Protein AF-0000000069884138 (afdb_homodimer)

Radius of gyration: 27.45 Å; Cα contacts (8 Å, |Δi|>4): 1250; chains: 2; bounding box: 78×72×59 Å

Foldseek 3Di:
DLVLLPFQDVVLVVLLLVLQVVQPVQLSVQLVLQLVLQLVLCVVVVHDPVCSVSSVRRNLRSLLRNVLQVFFPVHGPPVVSSVLSNVLSSCLNVVLVVVCVVCVVVLDHPRNVSSVVSNQVVCLVQEQPRDRGHTHFFAADDDDDDDDPVPADVVLLLLLQLLLQQCLSPGQDSVSSVSSLVSCCVRPVQLSVQLSLLLNLQLVLCVVVVNPNVCSSSNVRRNLSSSQLQLQCQQFWAHDPVSNVVSSVLSSQLSVVLVVQQNVCSNSRGHPNNVSNSVSNRVSLSDDDPDPNTDTDRSVCGHHRVVSNVVVVVVVVVVVVVVVVVVVVVVVD/DLCLLPFQDVVLVVLLLVLQVVQPVQLSVQLVLQQVLQLVLCVVVVHDPVCSVSSVRRNLRSLLRNVLQVFFPVHGPPVVSSVLSNVLSSCLNVVLVVVCVVCVVVLDHPRNVSSVVSNQVVCLVQEQPRDRTHTHFFAADDDDDDDDPVPADVVLLLLLLLLLQQCLSDGQDSVSSVSSLVSCCVRPVQLSVQLSLLLNLQLVLCVVVVNPNVCSSSNVRRNLSSSQLQLQCQQFWAHDPVSNVVSSVLSSQLSVVLVVQQNVCSNSRDHPNNVSNVVSNRVSLSDDDPDPNTDGDRSVCGRHRVVSNVVVVVVVVVVVVVVVVVVVVVVVD

pLDDT: mean 95.27, std 5.44, range [57.62, 98.88]

Organism: Camelus bactrianus (NCBI:txid9837)

Secondary structure (DSSP, 8-state):
-GGGGT---HHHHHHHHHHHHHH-HHHHHHHHHHHHHHHHHHHHTT--HHHHHTTTTTHHHHHHHHHHHHTBTT-TT-GGGHHHHHHHHHTHHHHHHHHHHHHGGGT---TTHHHHHHHHHHHHHH-TT-SSS-B-------S-----GGG--HHHHHHHHHHHHHGGGT---HHHHHHHHHHHHHH-HHHHHHHHHHHHHHHHHHHHTT--HHHHHTTTTTHHHHHHHHIIIIISB---HHHHHHHHHHHHHHHHHHHHHHHHHHTTT---TTHHHHHHHHHHHT---S-TTS-BPPGGG---HHHHHHHHHHHHHHHHHHHHHHHHHHHH-/-GGGGT---HHHHHHHHHHHHHH-HHHHHHHHHHHHHHHHHHHHTT--HHHHHTTTTTHHHHHHHHHHHHTBTT-TT-GGGHHHHHHHHHTHHHHHHHHHHHHGGGT---TTHHHHHHHHHHHHHH-TT-SSS-B-------S-----GGG--HHHHHHHHHHHHHGGGT---HHHHHHHHHHHHHH-HHHHHHHHHHHHHHHHHHHHTT--HHHHHTTTTTHHHHHHHHIIIIISB---HHHHHHHHHHHHHHHHHHHHHHHHHHTTT---TTHHHHHHHHHHHT---S-TTS-BPPGGG---HHHHHHHHHHHHHHHHHHHHHHHHHHHH-

Nearest PDB structures (foldseek):
  8blo-assembly1_A  TM=1.000E+00  e=6.910E-37  Homo sapiens
  4ezd-assembly1_A  TM=9.991E-01  e=1.131E-35  Bos taurus
  8xdf-assembly1_C  TM=9.972E-01  e=2.405E-35  Homo sapiens
  8xdh-assembly1_A  TM=9.969E-01  e=1.299E-34  Danio rerio
  6qd5-assembly1_A  TM=9.960E-01  e=1.621E-34  Homo sapiens

Solvent-accessible surface area (backbone atoms only — not comparable to full-atom values): 32083 Å² total; per-residue (Å²): 102,29,45,70,75,68,39,88,43,72,69,27,23,52,38,39,52,51,24,35,42,70,66,35,52,58,34,30,50,34,12,52,48,4,20,52,34,3,38,49,37,27,58,77,67,64,52,63,61,68,46,53,72,65,35,70,38,20,24,36,4,25,50,31,10,20,49,55,48,69,40,31,62,76,53,77,80,50,66,75,55,53,56,58,30,42,55,48,9,34,46,27,38,57,42,44,51,55,46,40,64,60,32,49,80,74,59,46,85,63,76,56,49,32,25,45,52,44,46,50,50,51,49,66,71,42,29,52,82,28,89,85,60,20,27,53,85,43,71,54,86,86,61,59,74,90,76,58,77,87,69,66,52,65,69,46,55,59,46,10,26,34,4,0,51,19,31,65,72,73,30,64,43,47,66,32,7,46,39,42,44,49,21,35,37,75,71,32,57,58,51,26,50,26,30,50,50,8,5,44,37,3,45,52,49,35,55,77,60,64,50,60,62,66,52,45,46,47,4,74,36,5,21,33,1,12,54,17,8,25,43,39,38,7,41,45,21,36,62,38,74,64,20,42,52,48,7,52,51,36,3,40,49,8,23,48,39,35,43,13,41,34,46,53,32,12,74,73,40,37,81,46,79,55,50,29,17,49,55,37,42,52,40,62,69,38,45,67,59,74,41,79,66,62,40,69,56,58,63,92,69,53,66,42,35,72,58,34,38,52,50,51,54,52,52,52,52,49,55,51,49,51,52,49,50,51,50,53,52,57,70,70,104,102,30,45,70,77,67,38,87,42,72,67,29,23,51,39,41,54,50,25,35,42,70,67,37,52,58,34,34,50,34,11,50,47,4,20,52,33,4,38,49,39,28,58,77,50,33,45,64,63,70,47,54,72,66,34,71,37,20,25,36,4,24,51,32,10,19,49,57,47,70,39,33,61,76,52,80,80,50,67,74,54,53,56,59,30,41,56,48,10,35,45,27,38,47,42,43,33,19,45,39,57,62,31,50,79,73,60,46,84,62,78,56,48,34,25,44,52,42,46,51,38,52,48,41,42,39,29,54,47,24,85,88,60,22,28,52,83,43,70,52,87,83,70,83,78,89,78,58,76,86,69,65,51,66,71,46,55,61,46,11,26,34,5,0,49,19,32,65,72,72,31,64,44,46,66,32,8,46,39,41,44,48,22,34,36,76,71,33,58,59,50,26,50,26,28,49,51,9,5,42,37,3,44,52,48,36,56,77,67,65,51,60,61,68,52,46,47,48,4,72,38,4,20,33,1,12,52,17,8,24,44,38,38,7,42,45,20,36,62,38,75,65,19,42,52,49,6,52,52,37,3,39,50,7,22,56,43,35,53,52,41,33,55,57,33,11,74,68,40,35,80,46,80,53,48,28,16,51,56,36,42,51,54,60,68,66,61,83,73,94,49,80,64,62,38,70,54,59,63,93,69,54,66,42,38,72,59,35,38,50,52,52,53,52,52,52,51,51,52,52,48,51,51,50,52,52,50,53,52,56,71,70,103

Structure (mmCIF, N/CA/C/O backbone):
data_AF-0000000069884138-model_v1
#
loop_
_entity.id
_entity.type
_entity.pdbx_description
1 polymer 'Urea transporter'
#
loop_
_atom_site.group_PDB
_atom_site.id
_atom_site.type_symbol
_atom_site.label_atom_id
_atom_site.label_alt_id
_atom_site.label_comp_id
_atom_site.label_asym_id
_atom_site.label_entity_id
_atom_site.label_seq_id
_atom_site.pdbx_PDB_ins_code
_atom_site.Cartn_x
_atom_site.Cartn_y
_atom_site.Cartn_z
_atom_site.occupancy
_atom_site.B_iso_or_equiv
_atom_site.auth_seq_id
_atom_site.auth_comp_id
_atom_site.auth_asym_id
_atom_site.auth_atom_id
_atom_site.pdbx_PDB_model_num
ATOM 1 N N . MET A 1 1 ? -8.672 26.25 7.926 1 88.69 1 MET A N 1
ATOM 2 C CA . MET A 1 1 ? -7.262 26.172 8.281 1 88.69 1 MET A CA 1
ATOM 3 C C . MET A 1 1 ? -6.996 24.984 9.195 1 88.69 1 MET A C 1
ATOM 5 O O . MET A 1 1 ? -6.07 24.203 8.953 1 88.69 1 MET A O 1
ATOM 9 N N . SER A 1 2 ? -7.77 24.797 10.117 1 89.94 2 SER A N 1
ATOM 10 C CA . SER A 1 2 ? -7.508 23.766 11.117 1 89.94 2 SER A CA 1
ATOM 11 C C . SER A 1 2 ? -8.047 22.406 10.664 1 89.94 2 SER A C 1
ATOM 13 O O . SER A 1 2 ? -7.684 21.375 11.219 1 89.94 2 SER A O 1
ATOM 15 N N . GLN A 1 3 ? -8.836 22.359 9.57 1 93.06 3 GLN A N 1
ATOM 16 C CA . GLN A 1 3 ? -9.422 21.109 9.078 1 93.06 3 GLN A CA 1
ATOM 17 C C . GLN A 1 3 ? -8.344 20.172 8.547 1 93.06 3 GLN A C 1
ATOM 19 O O . GLN A 1 3 ? -8.578 18.969 8.406 1 93.06 3 GLN A O 1
ATOM 24 N N . VAL A 1 4 ? -7.227 20.703 8.25 1 96.12 4 VAL A N 1
ATOM 25 C CA . VAL A 1 4 ? -6.105 19.891 7.812 1 96.12 4 VAL A CA 1
ATOM 26 C C . VAL A 1 4 ? -5.797 18.828 8.867 1 96.12 4 VAL A C 1
ATOM 28 O O . VAL A 1 4 ? -5.418 17.703 8.539 1 96.12 4 VAL A O 1
ATOM 31 N N . MET A 1 5 ? -6.02 19.219 10.117 1 96.5 5 MET A N 1
ATOM 32 C CA . MET A 1 5 ? -5.715 18.344 11.242 1 96.5 5 MET A CA 1
ATOM 33 C C . MET A 1 5 ? -6.992 17.797 11.867 1 96.5 5 MET A C 1
ATOM 35 O O . MET A 1 5 ? -7.02 17.484 13.062 1 96.5 5 MET A O 1
ATOM 39 N N . PHE A 1 6 ? -8.109 17.844 11.227 1 96.5 6 PHE A N 1
ATOM 40 C CA . PHE A 1 6 ? -9.383 17.234 11.594 1 96.5 6 PHE A CA 1
ATOM 41 C C . PHE A 1 6 ? -10.078 18.062 12.672 1 96.5 6 PHE A C 1
ATOM 43 O O . PHE A 1 6 ? -10.867 17.516 13.453 1 96.5 6 PHE A O 1
ATOM 50 N N . VAL A 1 7 ? -9.742 19.312 12.766 1 94.75 7 VAL A N 1
ATOM 51 C CA . VAL A 1 7 ? -10.344 20.172 13.781 1 94.75 7 VAL A CA 1
ATOM 52 C C . VAL A 1 7 ? -11.234 21.219 13.109 1 94.75 7 VAL A C 1
ATOM 54 O O . VAL A 1 7 ? -10.82 21.875 12.148 1 94.75 7 VAL A O 1
ATOM 57 N N . ASN A 1 8 ? -12.438 21.266 13.641 1 91.81 8 ASN A N 1
ATOM 58 C CA . ASN A 1 8 ? -13.383 22.281 13.172 1 91.81 8 ASN A CA 1
ATOM 59 C C . ASN A 1 8 ? -13.758 23.25 14.289 1 91.81 8 ASN A C 1
ATOM 61 O O . ASN A 1 8 ? -14.883 23.219 14.797 1 91.81 8 ASN A O 1
ATOM 65 N N . ASN A 1 9 ? -12.859 24.125 14.648 1 94.06 9 ASN A N 1
ATOM 66 C CA . ASN A 1 9 ? -12.984 25.125 15.695 1 94.06 9 ASN A CA 1
ATOM 67 C C . ASN A 1 9 ? -12.336 26.453 15.289 1 94.06 9 ASN A C 1
ATOM 69 O O . ASN A 1 9 ? -11.148 26.469 14.938 1 94.06 9 ASN A O 1
ATOM 73 N N . PRO A 1 10 ? -13.125 27.547 15.344 1 93.5 10 PRO A N 1
ATOM 74 C CA . PRO A 1 10 ? -12.594 28.828 14.875 1 93.5 10 PRO A CA 1
ATOM 75 C C . PRO A 1 10 ? -11.367 29.281 15.672 1 93.5 10 PRO A C 1
ATOM 77 O O . PRO A 1 10 ? -10.43 29.859 15.102 1 93.5 10 PRO A O 1
ATOM 80 N N . LEU A 1 11 ? -11.422 29.094 16.938 1 96.75 11 LEU A N 1
ATOM 81 C CA . LEU A 1 11 ? -10.289 29.5 17.766 1 96.75 11 LEU A CA 1
ATOM 82 C C . LEU A 1 11 ? -9.039 28.719 17.375 1 96.75 11 LEU A C 1
ATOM 84 O O . LEU A 1 11 ? -7.941 29.281 17.297 1 96.75 11 LEU A O 1
ATOM 88 N N . SER A 1 12 ? -9.164 27.391 17.172 1 97.38 12 SER A N 1
ATOM 89 C CA . SER A 1 12 ? -8.055 26.578 16.703 1 97.38 12 SER A CA 1
ATOM 90 C C . SER A 1 12 ? -7.547 27.078 15.344 1 97.38 12 SER A C 1
ATOM 92 O O . SER A 1 12 ? -6.34 27.094 15.102 1 97.38 12 SER A O 1
ATOM 94 N N . GLY A 1 13 ? -8.461 27.438 14.484 1 96.56 13 GLY A N 1
ATOM 95 C CA . GLY A 1 13 ? -8.086 27.984 13.188 1 96.56 13 GLY A CA 1
ATOM 96 C C . GLY A 1 13 ? -7.227 29.234 13.289 1 96.56 13 GLY A C 1
ATOM 97 O O . GLY A 1 13 ? -6.23 29.359 12.578 1 96.56 13 GLY A O 1
ATOM 98 N N . VAL A 1 14 ? -7.609 30.094 14.172 1 97.56 14 VAL A N 1
ATOM 99 C CA . VAL A 1 14 ? -6.871 31.344 14.375 1 97.56 14 VAL A CA 1
ATOM 100 C C . VAL A 1 14 ? -5.473 31.031 14.898 1 97.56 14 VAL A C 1
ATOM 102 O O . VAL A 1 14 ? -4.488 31.625 14.453 1 97.56 14 VAL A O 1
ATOM 105 N N . LEU A 1 15 ? -5.391 30.141 15.812 1 98 15 LEU A N 1
ATOM 106 C CA . LEU A 1 15 ? -4.098 29.766 16.375 1 98 15 LEU A CA 1
ATOM 107 C C . LEU A 1 15 ? -3.199 29.156 15.289 1 98 15 LEU A C 1
ATOM 109 O O . LEU A 1 15 ? -1.998 29.438 15.258 1 98 15 LEU A O 1
ATOM 113 N N . ILE A 1 16 ? -3.777 28.328 14.438 1 97.94 16 ILE A N 1
ATOM 114 C CA . ILE A 1 16 ? -3.002 27.719 13.352 1 97.94 16 ILE A CA 1
ATOM 115 C C . ILE A 1 16 ? -2.477 28.812 12.422 1 97.94 16 ILE A C 1
ATOM 117 O O . ILE A 1 16 ? -1.304 28.797 12.047 1 97.94 16 ILE A O 1
ATOM 121 N N . VAL A 1 17 ? -3.332 29.781 12.094 1 97.94 17 VAL A N 1
ATOM 122 C CA . VAL A 1 17 ? -2.92 30.875 11.227 1 97.94 17 VAL A CA 1
ATOM 123 C C . VAL A 1 17 ? -1.791 31.656 11.891 1 97.94 17 VAL A C 1
ATOM 125 O O . VAL A 1 17 ? -0.812 32.031 11.242 1 97.94 17 VAL A O 1
ATOM 128 N N . LEU A 1 18 ? -1.938 31.922 13.148 1 98.12 18 LEU A N 1
ATOM 129 C CA . LEU A 1 18 ? -0.891 32.594 13.891 1 98.12 18 LEU A CA 1
ATOM 130 C C . LEU A 1 18 ? 0.42 31.828 13.836 1 98.12 18 LEU A C 1
ATOM 132 O O . LEU A 1 18 ? 1.485 32.406 13.625 1 98.12 18 LEU A O 1
ATOM 136 N N . GLY A 1 19 ? 0.34 30.531 14.078 1 98.38 19 GLY A N 1
ATOM 137 C CA . GLY A 1 19 ? 1.522 29.703 13.977 1 98.38 19 GLY A CA 1
ATOM 138 C C . GLY A 1 19 ? 2.182 29.766 12.609 1 98.38 19 GLY A C 1
ATOM 139 O O . GLY A 1 19 ? 3.408 29.797 12.508 1 98.38 19 GLY A O 1
ATOM 140 N N . LEU A 1 20 ? 1.388 29.781 11.555 1 98.44 20 LEU A N 1
ATOM 141 C CA . LEU A 1 20 ? 1.912 29.859 10.195 1 98.44 20 LEU A CA 1
ATOM 142 C C . LEU A 1 20 ? 2.652 31.172 9.969 1 98.44 20 LEU A C 1
ATOM 144 O O . LEU A 1 20 ? 3.715 31.203 9.344 1 98.44 20 LEU A O 1
ATOM 148 N N . PHE A 1 21 ? 2.113 32.25 10.516 1 98.25 21 PHE A N 1
ATOM 149 C CA . PHE A 1 21 ? 2.76 33.562 10.359 1 98.25 21 PHE A CA 1
ATOM 150 C C . PHE A 1 21 ? 4.055 33.625 11.164 1 98.25 21 PHE A C 1
ATOM 152 O O . PHE A 1 21 ? 5.008 34.281 10.758 1 98.25 21 PHE A O 1
ATOM 159 N N . ILE A 1 22 ? 4.051 32.938 12.281 1 98.06 22 ILE A N 1
ATOM 160 C CA . ILE A 1 22 ? 5.273 32.875 13.07 1 98.06 22 ILE A CA 1
ATOM 161 C C . ILE A 1 22 ? 6.336 32.094 12.305 1 98.06 22 ILE A C 1
ATOM 163 O O . ILE A 1 22 ? 7.512 32.438 12.312 1 98.06 22 ILE A O 1
ATOM 167 N N . GLN A 1 23 ? 5.953 31 11.602 1 97.94 23 GLN A N 1
ATOM 168 C CA . GLN A 1 23 ? 6.875 30.219 10.797 1 97.94 23 GLN A CA 1
ATOM 169 C C . GLN A 1 23 ? 7.441 31.031 9.641 1 97.94 23 GLN A C 1
ATOM 171 O O . GLN A 1 23 ? 8.664 31.125 9.484 1 97.94 23 GLN A O 1
ATOM 176 N N . ASN A 1 24 ? 6.629 31.594 8.82 1 98.44 24 ASN A N 1
ATOM 177 C CA . ASN A 1 24 ? 6.984 32.344 7.609 1 98.44 24 ASN A CA 1
ATOM 178 C C . ASN A 1 24 ? 5.781 33.062 7.031 1 98.44 24 ASN A C 1
ATOM 180 O O . ASN A 1 24 ? 4.898 32.469 6.43 1 98.44 24 ASN A O 1
ATOM 184 N N . PRO A 1 25 ? 5.766 34.406 7.195 1 98.38 25 PRO A N 1
ATOM 185 C CA . PRO A 1 25 ? 4.617 35.188 6.727 1 98.38 25 PRO A CA 1
ATOM 186 C C . PRO A 1 25 ? 4.309 34.938 5.25 1 98.38 25 PRO A C 1
ATOM 188 O O . PRO A 1 25 ? 3.141 34.969 4.852 1 98.38 25 PRO A O 1
ATOM 191 N N . TRP A 1 26 ? 5.348 34.719 4.426 1 98.56 26 TRP A N 1
ATOM 192 C CA . TRP A 1 26 ? 5.137 34.5 3.002 1 98.56 26 TRP A CA 1
ATOM 193 C C . TRP A 1 26 ? 4.383 33.188 2.781 1 98.56 26 TRP A C 1
ATOM 195 O O . TRP A 1 26 ? 3.438 33.125 1.989 1 98.56 26 TRP A O 1
ATOM 205 N N . TRP A 1 27 ? 4.758 32.094 3.469 1 98.19 27 TRP A N 1
ATOM 206 C CA . TRP A 1 27 ? 4.055 30.812 3.4 1 98.19 27 TRP A CA 1
ATOM 207 C C . TRP A 1 27 ? 2.605 30.969 3.846 1 98.19 27 TRP A C 1
ATOM 209 O O . TRP A 1 27 ? 1.697 30.406 3.227 1 98.19 27 TRP A O 1
ATOM 219 N N . ALA A 1 28 ? 2.471 31.75 4.922 1 98.44 28 ALA A N 1
ATOM 220 C CA . ALA A 1 28 ? 1.139 31.969 5.48 1 98.44 28 ALA A CA 1
ATOM 221 C C . ALA A 1 28 ? 0.238 32.688 4.484 1 98.44 28 ALA A C 1
ATOM 223 O O . ALA A 1 28 ? -0.935 32.344 4.332 1 98.44 28 ALA A O 1
ATOM 224 N N . ILE A 1 29 ? 0.771 33.688 3.828 1 98.44 29 ILE A N 1
ATOM 225 C CA . ILE A 1 29 ? 0.019 34.438 2.838 1 98.44 29 ILE A CA 1
ATOM 226 C C . ILE A 1 29 ? -0.394 33.531 1.687 1 98.44 29 ILE A C 1
ATOM 228 O O . ILE A 1 29 ? -1.551 33.531 1.262 1 98.44 29 ILE A O 1
ATOM 232 N N . ALA A 1 30 ? 0.517 32.719 1.199 1 98.69 30 ALA A N 1
ATOM 233 C CA . ALA A 1 30 ? 0.223 31.797 0.12 1 98.69 30 ALA A CA 1
ATOM 234 C C . ALA A 1 30 ? -0.837 30.781 0.545 1 98.69 30 ALA A C 1
ATOM 236 O O . ALA A 1 30 ? -1.736 30.453 -0.231 1 98.69 30 ALA A O 1
ATOM 237 N N . GLY A 1 31 ? -0.717 30.266 1.774 1 98.5 31 GLY A N 1
ATOM 238 C CA . GLY A 1 31 ? -1.709 29.344 2.299 1 98.5 31 GLY A CA 1
ATOM 239 C C . GLY A 1 31 ? -3.092 29.953 2.422 1 98.5 31 GLY A C 1
ATOM 240 O O . GLY A 1 31 ? -4.09 29.328 2.059 1 98.5 31 GLY A O 1
ATOM 241 N N . CYS A 1 32 ? -3.148 31.188 2.926 1 98.25 32 CYS A N 1
ATOM 242 C CA . CYS A 1 32 ? -4.422 31.891 3.037 1 98.25 32 CYS A CA 1
ATOM 243 C C . CYS A 1 32 ? -5.035 32.125 1.662 1 98.25 32 CYS A C 1
ATOM 245 O O . CYS A 1 32 ? -6.238 31.953 1.478 1 98.25 32 CYS A O 1
ATOM 247 N N . LEU A 1 33 ? -4.168 32.5 0.746 1 98.69 33 LEU A N 1
ATOM 248 C CA . LEU A 1 33 ? -4.656 32.688 -0.619 1 98.69 33 LEU A CA 1
ATOM 249 C C . LEU A 1 33 ? -5.223 31.375 -1.161 1 98.69 33 LEU A C 1
ATOM 251 O O . LEU A 1 33 ? -6.289 31.359 -1.779 1 98.69 33 LEU A O 1
ATOM 255 N N . GLY A 1 34 ? -4.504 30.266 -0.958 1 98.75 34 GLY A N 1
ATOM 256 C CA . GLY A 1 34 ? -5.004 28.969 -1.379 1 98.75 34 GLY A CA 1
ATOM 257 C C . GLY A 1 34 ? -6.359 28.625 -0.785 1 98.75 34 GLY A C 1
ATOM 258 O O . GLY A 1 34 ? -7.234 28.109 -1.479 1 98.75 34 GLY A O 1
ATOM 259 N N . THR A 1 35 ? -6.508 28.906 0.462 1 98.25 35 THR A N 1
ATOM 260 C CA . THR A 1 35 ? -7.773 28.672 1.146 1 98.25 35 THR A CA 1
ATOM 261 C C . THR A 1 35 ? -8.906 29.453 0.487 1 98.25 35 THR A C 1
ATOM 263 O O . THR A 1 35 ? -9.961 28.891 0.186 1 98.25 35 THR A O 1
ATOM 266 N N . VAL A 1 36 ? -8.664 30.734 0.246 1 98.25 36 VAL A N 1
ATOM 267 C CA . VAL A 1 36 ? -9.672 31.641 -0.309 1 98.25 36 VAL A CA 1
ATOM 268 C C . VAL A 1 36 ? -10.039 31.188 -1.722 1 98.25 36 VAL A C 1
ATOM 270 O O . VAL A 1 36 ? -11.219 31.094 -2.062 1 98.25 36 VAL A O 1
ATOM 273 N N . MET A 1 37 ? -9.086 30.859 -2.508 1 98.5 37 MET A N 1
ATOM 274 C CA . MET A 1 37 ? -9.32 30.547 -3.916 1 98.5 37 MET A CA 1
ATOM 275 C C . MET A 1 37 ? -9.969 29.188 -4.07 1 98.5 37 MET A C 1
ATOM 277 O O . MET A 1 37 ? -10.789 28.969 -4.969 1 98.5 37 MET A O 1
ATOM 281 N N . SER A 1 38 ? -9.547 28.25 -3.26 1 98.69 38 SER A N 1
ATOM 282 C CA . SER A 1 38 ? -10.219 26.953 -3.27 1 98.69 38 SER A CA 1
ATOM 283 C C . SER A 1 38 ? -11.68 27.078 -2.852 1 98.69 38 SER A C 1
ATOM 285 O O . SER A 1 38 ? -12.562 26.469 -3.463 1 98.69 38 SER A O 1
ATOM 287 N N . THR A 1 39 ? -11.953 27.859 -1.814 1 98 39 THR A N 1
ATOM 288 C CA . THR A 1 39 ? -13.312 28.094 -1.348 1 98 39 THR A CA 1
ATOM 289 C C . THR A 1 39 ? -14.133 28.812 -2.414 1 98 39 THR A C 1
ATOM 291 O O . THR A 1 39 ? -15.297 28.453 -2.648 1 98 39 THR A O 1
ATOM 294 N N . LEU A 1 40 ? -13.516 29.828 -3.025 1 98.06 40 LEU A N 1
ATOM 295 C CA . LEU A 1 40 ? -14.188 30.547 -4.09 1 98.06 40 LEU A CA 1
ATOM 296 C C . LEU A 1 40 ? -14.562 29.625 -5.238 1 98.06 40 LEU A C 1
ATOM 298 O O . LEU A 1 40 ? -15.664 29.719 -5.789 1 98.06 40 LEU A O 1
ATOM 302 N N . ALA A 1 41 ? -13.633 28.75 -5.59 1 98.06 41 ALA A N 1
ATOM 303 C CA . ALA A 1 41 ? -13.922 27.781 -6.648 1 98.06 41 ALA A CA 1
ATOM 304 C C . ALA A 1 41 ? -15.078 26.875 -6.262 1 98.06 41 ALA A C 1
ATOM 306 O O . ALA A 1 41 ? -15.922 26.547 -7.102 1 98.06 41 ALA A O 1
ATOM 307 N N . ALA A 1 42 ? -15.133 26.484 -5.051 1 98.06 42 ALA A N 1
ATOM 308 C CA . ALA A 1 42 ? -16.234 25.656 -4.574 1 98.06 42 ALA A CA 1
ATOM 309 C C . ALA A 1 42 ? -17.562 26.391 -4.688 1 98.06 42 ALA A C 1
ATOM 311 O O . ALA A 1 42 ? -18.578 25.797 -5.055 1 98.06 42 ALA A O 1
ATOM 312 N N . LEU A 1 43 ? -17.578 27.672 -4.398 1 97.44 43 LEU A N 1
ATOM 313 C CA . LEU A 1 43 ? -18.781 28.5 -4.516 1 97.44 43 LEU A CA 1
ATOM 314 C C . LEU A 1 43 ? -19.203 28.641 -5.973 1 97.44 43 LEU A C 1
ATOM 316 O O . LEU A 1 43 ? -20.391 28.5 -6.289 1 97.44 43 LEU A O 1
ATOM 320 N N . ILE A 1 44 ? -18.219 28.891 -6.816 1 97.5 44 ILE A N 1
ATOM 321 C CA . ILE A 1 44 ? -18.484 29.047 -8.242 1 97.5 44 ILE A CA 1
ATOM 322 C C . ILE A 1 44 ? -19.094 27.766 -8.805 1 97.5 44 ILE A C 1
ATOM 324 O O . ILE A 1 44 ? -20 27.828 -9.648 1 97.5 44 ILE A O 1
ATOM 328 N N . LEU A 1 45 ? -18.688 26.625 -8.25 1 97.19 45 LEU A N 1
ATOM 329 C CA . LEU A 1 45 ? -19.141 25.328 -8.727 1 97.19 45 LEU A CA 1
ATOM 330 C C . LEU A 1 45 ? -20.391 24.875 -7.984 1 97.19 45 LEU A C 1
ATOM 332 O O . LEU A 1 45 ? -20.875 23.766 -8.18 1 97.19 45 LEU A O 1
ATOM 336 N N . SER A 1 46 ? -20.906 25.609 -7.168 1 97.31 46 SER A N 1
ATOM 337 C CA . SER A 1 46 ? -22.125 25.359 -6.41 1 97.31 46 SER A CA 1
ATOM 338 C C . SER A 1 46 ? -22.031 24.062 -5.617 1 97.31 46 SER A C 1
ATOM 340 O O . SER A 1 46 ? -22.938 23.234 -5.652 1 97.31 46 SER A O 1
ATOM 342 N N . GLN A 1 47 ? -20.906 23.891 -4.957 1 95.94 47 GLN A N 1
ATOM 343 C CA . GLN A 1 47 ? -20.75 22.766 -4.051 1 95.94 47 GLN A CA 1
ATOM 344 C C . GLN A 1 47 ? -21.641 22.938 -2.814 1 95.94 47 GLN A C 1
ATOM 346 O O . GLN A 1 47 ? -22.188 24 -2.586 1 95.94 47 GLN A O 1
ATOM 351 N N . ASP A 1 48 ? -21.812 21.844 -2.062 1 93.75 48 ASP A N 1
ATOM 352 C CA . ASP A 1 48 ? -22.672 21.844 -0.884 1 93.75 48 ASP A CA 1
ATOM 353 C C . ASP A 1 48 ? -22.281 22.953 0.086 1 93.75 48 ASP A C 1
ATOM 355 O O . ASP A 1 48 ? -21.141 23.016 0.532 1 93.75 48 ASP A O 1
ATOM 359 N N . ARG A 1 49 ? -23.203 23.734 0.494 1 93.38 49 ARG A N 1
ATOM 360 C CA . ARG A 1 49 ? -22.953 24.906 1.329 1 93.38 49 ARG A CA 1
ATOM 361 C C . ARG A 1 49 ? -22.516 24.5 2.73 1 93.38 49 ARG A C 1
ATOM 363 O O . ARG A 1 49 ? -21.719 25.188 3.359 1 93.38 49 ARG A O 1
ATOM 370 N N . SER A 1 50 ? -23.094 23.453 3.244 1 90.38 50 SER A N 1
ATOM 371 C CA . SER A 1 50 ? -22.703 22.984 4.566 1 90.38 50 SER A CA 1
ATOM 372 C C . SER A 1 50 ? -21.234 22.547 4.586 1 90.38 50 SER A C 1
ATOM 374 O O . SER A 1 50 ? -20.516 22.781 5.562 1 90.38 50 SER A O 1
ATOM 376 N N . ALA A 1 51 ? -20.859 21.906 3.559 1 90.69 51 ALA A N 1
ATOM 377 C CA . ALA A 1 51 ? -19.469 21.5 3.436 1 90.69 51 ALA A CA 1
ATOM 378 C C . ALA A 1 51 ? -18.547 22.703 3.326 1 90.69 51 ALA A C 1
ATOM 380 O O . ALA A 1 51 ? -17.453 22.703 3.902 1 90.69 51 ALA A O 1
ATOM 381 N N . ILE A 1 52 ? -18.938 23.734 2.582 1 91.44 52 ILE A N 1
ATOM 382 C CA . ILE A 1 52 ? -18.156 24.969 2.438 1 91.44 52 ILE A CA 1
ATOM 383 C C . ILE A 1 52 ? -18.031 25.656 3.795 1 91.44 52 ILE A C 1
ATOM 385 O O . ILE A 1 52 ? -16.938 26.062 4.184 1 91.44 52 ILE A O 1
ATOM 389 N N . ALA A 1 53 ? -19.125 25.656 4.523 1 87.5 53 ALA A N 1
ATOM 390 C CA . ALA A 1 53 ? -19.141 26.312 5.824 1 87.5 53 ALA A CA 1
ATOM 391 C C . ALA A 1 53 ? -18.25 25.578 6.824 1 87.5 53 ALA A C 1
ATOM 393 O O . ALA A 1 53 ? -17.641 26.203 7.695 1 87.5 53 ALA A O 1
ATOM 394 N N . ALA A 1 54 ? -18.203 24.344 6.664 1 85.38 54 ALA A N 1
ATOM 395 C CA . ALA A 1 54 ? -17.406 23.531 7.582 1 85.38 54 ALA A CA 1
ATOM 396 C C . ALA A 1 54 ? -15.922 23.578 7.223 1 85.38 54 ALA A C 1
ATOM 398 O O . ALA A 1 54 ? -15.094 22.969 7.906 1 85.38 54 ALA A O 1
ATOM 399 N N . GLY A 1 55 ? -15.586 24.266 6.16 1 85.5 55 GLY A N 1
ATOM 400 C CA . GLY A 1 55 ? -14.195 24.422 5.773 1 85.5 55 GLY A CA 1
ATOM 401 C C . GLY A 1 55 ? -13.664 23.25 4.973 1 85.5 55 GLY A C 1
ATOM 402 O O . GLY A 1 55 ? -12.453 23.125 4.77 1 85.5 55 GLY A O 1
ATOM 403 N N . LEU A 1 56 ? -14.484 22.422 4.457 1 87.69 56 LEU A N 1
ATOM 404 C CA . LEU A 1 56 ? -14.078 21.188 3.807 1 87.69 56 LEU A CA 1
ATOM 405 C C . LEU A 1 56 ? -13.492 21.453 2.426 1 87.69 56 LEU A C 1
ATOM 407 O O . LEU A 1 56 ? -12.844 20.578 1.837 1 87.69 56 LEU A O 1
ATOM 411 N N . HIS A 1 57 ? -13.633 22.594 1.931 1 92.12 57 HIS A N 1
ATOM 412 C CA . HIS A 1 57 ? -13.039 22.938 0.641 1 92.12 57 HIS A CA 1
ATOM 413 C C . HIS A 1 57 ? -11.867 23.891 0.808 1 92.12 57 HIS A C 1
ATOM 415 O O . HIS A 1 57 ? -11.195 24.234 -0.168 1 92.12 57 HIS A O 1
ATOM 421 N N . GLY A 1 58 ? -11.609 24.266 1.992 1 94.75 58 GLY A N 1
ATOM 422 C CA . GLY A 1 58 ? -10.516 25.203 2.242 1 94.75 58 GLY A CA 1
ATOM 423 C C . GLY A 1 58 ? -9.227 24.516 2.637 1 94.75 58 GLY A C 1
ATOM 424 O O . GLY A 1 58 ? -8.141 25.031 2.369 1 94.75 58 GLY A O 1
ATOM 425 N N . TYR A 1 59 ? -9.32 23.406 3.299 1 95.94 59 TYR A N 1
ATOM 426 C CA . TYR A 1 59 ? -8.141 22.828 3.93 1 95.94 59 TYR A CA 1
ATOM 427 C C . TYR A 1 59 ? -7.152 22.328 2.885 1 95.94 59 TYR A C 1
ATOM 429 O O . TYR A 1 59 ? -5.938 22.406 3.076 1 95.94 59 TYR A O 1
ATOM 437 N N . ASN A 1 60 ? -7.629 21.781 1.738 1 98.38 60 ASN A N 1
ATOM 438 C CA . ASN A 1 60 ? -6.707 21.422 0.668 1 98.38 60 ASN A CA 1
ATOM 439 C C . ASN A 1 60 ? -6.031 22.641 0.064 1 98.38 60 ASN A C 1
ATOM 441 O O . ASN A 1 60 ? -4.84 22.609 -0.256 1 98.38 60 ASN A O 1
ATOM 445 N N . GLY A 1 61 ? -6.812 23.703 -0.042 1 98.56 61 GLY A N 1
ATOM 446 C CA . GLY A 1 61 ? -6.27 24.938 -0.602 1 98.56 61 GLY A CA 1
ATOM 447 C C . GLY A 1 61 ? -5.141 25.516 0.224 1 98.56 61 GLY A C 1
ATOM 448 O O . GLY A 1 61 ? -4.152 26.016 -0.325 1 98.56 61 GLY A O 1
ATOM 449 N N . VAL A 1 62 ? -5.293 25.5 1.483 1 98.44 62 VAL A N 1
ATOM 450 C CA . VAL A 1 62 ? -4.258 26.047 2.35 1 98.44 62 VAL A CA 1
ATOM 451 C C . VAL A 1 62 ? -2.951 25.281 2.145 1 98.44 62 VAL A C 1
ATOM 453 O O . VAL A 1 62 ? -1.88 25.891 2.053 1 98.44 62 VAL A O 1
ATOM 456 N N . LEU A 1 63 ? -3.014 23.969 2.055 1 98.75 63 LEU A N 1
ATOM 457 C CA . LEU A 1 63 ? -1.82 23.156 1.881 1 98.75 63 LEU A CA 1
ATOM 458 C C . LEU A 1 63 ? -1.197 23.375 0.509 1 98.75 63 LEU A C 1
ATOM 460 O O . LEU A 1 63 ? 0.029 23.406 0.376 1 98.75 63 LEU A O 1
ATOM 464 N N . VAL A 1 64 ? -2.055 23.531 -0.492 1 98.81 64 VAL A N 1
ATOM 465 C CA . VAL A 1 64 ? -1.538 23.812 -1.828 1 98.81 64 VAL A CA 1
ATOM 466 C C . VAL A 1 64 ? -0.712 25.094 -1.803 1 98.81 64 VAL A C 1
ATOM 468 O O . VAL A 1 64 ? 0.449 25.094 -2.219 1 98.81 64 VAL A O 1
ATOM 471 N N . GLY A 1 65 ? -1.319 26.156 -1.315 1 98.75 65 GLY A N 1
ATOM 472 C CA . GLY A 1 65 ? -0.612 27.422 -1.262 1 98.75 65 GLY A CA 1
ATOM 473 C C . GLY A 1 65 ? 0.661 27.359 -0.44 1 98.75 65 GLY A C 1
ATOM 474 O O . GLY A 1 65 ? 1.711 27.844 -0.876 1 98.75 65 GLY A O 1
ATOM 475 N N . LEU A 1 66 ? 0.575 26.766 0.71 1 98.44 66 LEU A N 1
ATOM 476 C CA . LEU A 1 66 ? 1.705 26.672 1.627 1 98.44 66 LEU A CA 1
ATOM 477 C C . LEU A 1 66 ? 2.855 25.906 0.994 1 98.44 66 LEU A C 1
ATOM 479 O O . LEU A 1 66 ? 3.99 26.375 0.959 1 98.44 66 LEU A O 1
ATOM 483 N N . LEU A 1 67 ? 2.57 24.719 0.471 1 98.38 67 LEU A N 1
ATOM 484 C CA . LEU A 1 67 ? 3.643 23.828 0.046 1 98.38 67 LEU A CA 1
ATOM 485 C C . LEU A 1 67 ? 4.223 24.281 -1.291 1 98.38 67 LEU A C 1
ATOM 487 O O . LEU A 1 67 ? 5.398 24.031 -1.577 1 98.38 67 LEU A O 1
ATOM 491 N N . MET A 1 68 ? 3.404 24.922 -2.127 1 98.31 68 MET A N 1
ATOM 492 C CA . MET A 1 68 ? 3.988 25.516 -3.332 1 98.31 68 MET A CA 1
ATOM 493 C C . MET A 1 68 ? 5.004 26.594 -2.979 1 98.31 68 MET A C 1
ATOM 495 O O . MET A 1 68 ? 6.027 26.734 -3.65 1 98.31 68 MET A O 1
ATOM 499 N N . ALA A 1 69 ? 4.719 27.328 -1.939 1 98.5 69 ALA A N 1
ATOM 500 C CA . ALA A 1 69 ? 5.676 28.328 -1.482 1 98.5 69 ALA A CA 1
ATOM 501 C C . ALA A 1 69 ? 6.898 27.672 -0.845 1 98.5 69 ALA A C 1
ATOM 503 O O . ALA A 1 69 ? 8.031 28.078 -1.101 1 98.5 69 ALA A O 1
ATOM 504 N N . VAL A 1 70 ? 6.676 26.688 -0.033 1 97.31 70 VAL A N 1
ATOM 505 C CA . VAL A 1 70 ? 7.742 25.984 0.675 1 97.31 70 VAL A CA 1
ATOM 506 C C . VAL A 1 70 ? 8.727 25.391 -0.331 1 97.31 70 VAL A C 1
ATOM 508 O O . VAL A 1 70 ? 9.938 25.453 -0.139 1 97.31 70 VAL A O 1
ATOM 511 N N . PHE A 1 71 ? 8.227 24.812 -1.44 1 97.44 71 PHE A N 1
ATOM 512 C CA . PHE A 1 71 ? 9.07 24.078 -2.379 1 97.44 71 PHE A CA 1
ATOM 513 C C . PHE A 1 71 ? 9.578 25 -3.482 1 97.44 71 PHE A C 1
ATOM 515 O O . PHE A 1 71 ? 10.281 24.547 -4.391 1 97.44 71 PHE A O 1
ATOM 522 N N . SER A 1 72 ? 9.242 26.297 -3.424 1 97.88 72 SER A N 1
ATOM 523 C CA . SER A 1 72 ? 9.727 27.234 -4.438 1 97.88 72 SER A CA 1
ATOM 524 C C . SER A 1 72 ? 11.195 27.578 -4.219 1 97.88 72 SER A C 1
ATOM 526 O O . SER A 1 72 ? 11.594 27.938 -3.113 1 97.88 72 SER A O 1
ATOM 528 N N . ASP A 1 73 ? 11.977 27.469 -5.227 1 97.19 73 ASP A N 1
ATOM 529 C CA . ASP A 1 73 ? 13.398 27.781 -5.141 1 97.19 73 ASP A CA 1
ATOM 530 C C . ASP A 1 73 ? 13.648 29.281 -5.355 1 97.19 73 ASP A C 1
ATOM 532 O O . ASP A 1 73 ? 14.789 29.75 -5.246 1 97.19 73 ASP A O 1
ATOM 536 N N . LYS A 1 74 ? 12.617 30.078 -5.648 1 95.88 74 LYS A N 1
ATOM 537 C CA . LYS A 1 74 ? 12.742 31.516 -5.82 1 95.88 74 LYS A CA 1
ATOM 538 C C . LYS A 1 74 ? 12.742 32.219 -4.469 1 95.88 74 LYS A C 1
ATOM 540 O O . LYS A 1 74 ? 13.109 33.406 -4.383 1 95.88 74 LYS A O 1
ATOM 545 N N . GLY A 1 75 ? 12.375 31.578 -3.473 1 91.56 75 GLY A N 1
ATOM 546 C CA . GLY A 1 75 ? 12.406 32.156 -2.137 1 91.56 75 GLY A CA 1
ATOM 547 C C . GLY A 1 75 ? 11.164 32.969 -1.812 1 91.56 75 GLY A C 1
ATOM 548 O O . GLY A 1 75 ? 10.141 32.844 -2.48 1 91.56 75 GLY A O 1
ATOM 549 N N . ASP A 1 76 ? 11.258 33.812 -0.794 1 96.5 76 ASP A N 1
ATOM 550 C CA . ASP A 1 76 ? 10.109 34.562 -0.258 1 96.5 76 ASP A CA 1
ATOM 551 C C . ASP A 1 76 ? 9.773 35.75 -1.125 1 96.5 76 ASP A C 1
ATOM 553 O O . ASP A 1 76 ? 10.672 36.375 -1.714 1 96.5 76 ASP A O 1
ATOM 557 N N . TYR A 1 77 ? 8.484 36 -1.188 1 97.5 77 TYR A N 1
ATOM 558 C CA . TYR A 1 77 ? 7.898 37.188 -1.78 1 97.5 77 TYR A CA 1
ATOM 559 C C . TYR A 1 77 ? 8.133 37.219 -3.285 1 97.5 77 TYR A C 1
ATOM 561 O O . TYR A 1 77 ? 8.266 38.312 -3.875 1 97.5 77 TYR A O 1
ATOM 569 N N . TYR A 1 78 ? 8.422 36.125 -3.863 1 97.81 78 TYR A N 1
ATOM 570 C CA . TYR A 1 78 ? 8.266 36 -5.309 1 97.81 78 TYR A CA 1
ATOM 571 C C . TYR A 1 78 ? 6.793 36.031 -5.703 1 97.81 78 TYR A C 1
ATOM 573 O O . TYR A 1 78 ? 6.172 35 -5.902 1 97.81 78 TYR A O 1
ATOM 581 N N . TRP A 1 79 ? 6.32 37.125 -6.02 1 97.62 79 TRP A N 1
ATOM 582 C CA . TRP A 1 79 ? 4.891 37.406 -6.121 1 97.62 79 TRP A CA 1
ATOM 583 C C . TRP A 1 79 ? 4.281 36.688 -7.316 1 97.62 79 TRP A C 1
ATOM 585 O O . TRP A 1 79 ? 3.09 36.375 -7.316 1 97.62 79 TRP A O 1
ATOM 595 N N . TRP A 1 80 ? 5.082 36.344 -8.336 1 97.62 80 TRP A N 1
ATOM 596 C CA . TRP A 1 80 ? 4.574 35.656 -9.516 1 97.62 80 TRP A CA 1
ATOM 597 C C . TRP A 1 80 ? 4.07 34.25 -9.148 1 97.62 80 TRP A C 1
ATOM 599 O O . TRP A 1 80 ? 3.268 33.656 -9.875 1 97.62 80 TRP A O 1
ATOM 609 N N . LEU A 1 81 ? 4.488 33.719 -7.98 1 98.38 81 LEU A N 1
ATOM 610 C CA . LEU A 1 81 ? 4.082 32.406 -7.52 1 98.38 81 LEU A CA 1
ATOM 611 C C . LEU A 1 81 ? 2.594 32.375 -7.184 1 98.38 81 LEU A C 1
ATOM 613 O O . LEU A 1 81 ? 1.961 31.312 -7.23 1 98.38 81 LEU A O 1
ATOM 617 N N . LEU A 1 82 ? 2.039 33.531 -6.883 1 98.5 82 LEU A N 1
ATOM 618 C CA . LEU A 1 82 ? 0.646 33.594 -6.457 1 98.5 82 LEU A CA 1
ATOM 619 C C . LEU A 1 82 ? -0.288 33.188 -7.59 1 98.5 82 LEU A C 1
ATOM 621 O O . LEU A 1 82 ? -1.375 32.656 -7.34 1 98.5 82 LEU A O 1
ATOM 625 N N . LEU A 1 83 ? 0.172 33.312 -8.836 1 98.12 83 LEU A N 1
ATOM 626 C CA . LEU A 1 83 ? -0.66 32.938 -9.977 1 98.12 83 LEU A CA 1
ATOM 627 C C . LEU A 1 83 ? -0.894 31.438 -10.016 1 98.12 83 LEU A C 1
ATOM 629 O O . LEU A 1 83 ? -2.041 30.984 -10.031 1 98.12 83 LEU A O 1
ATOM 633 N N . PRO A 1 84 ? 0.165 30.656 -10.047 1 98.44 84 PRO A N 1
ATOM 634 C CA . PRO A 1 84 ? -0.105 29.219 -10.023 1 98.44 84 PRO A CA 1
ATOM 635 C C . PRO A 1 84 ? -0.734 28.75 -8.711 1 98.44 84 PRO A C 1
ATOM 637 O O . PRO A 1 84 ? -1.485 27.781 -8.688 1 98.44 84 PRO A O 1
ATOM 640 N N . VAL A 1 85 ? -0.508 29.391 -7.598 1 98.75 85 VAL A N 1
ATOM 641 C CA . VAL A 1 85 ? -1.173 29.062 -6.34 1 98.75 85 VAL A CA 1
ATOM 642 C C . VAL A 1 85 ? -2.686 29.203 -6.504 1 98.75 85 VAL A C 1
ATOM 644 O O . VAL A 1 85 ? -3.443 28.328 -6.082 1 98.75 85 VAL A O 1
ATOM 647 N N . ILE A 1 86 ? -3.092 30.281 -7.133 1 98.75 86 ILE A N 1
ATOM 648 C CA . ILE A 1 86 ? -4.508 30.531 -7.387 1 98.75 86 ILE A CA 1
ATOM 649 C C . ILE A 1 86 ? -5.078 29.406 -8.242 1 98.75 86 ILE A C 1
ATOM 651 O O . ILE A 1 86 ? -6.066 28.766 -7.871 1 98.75 86 ILE A O 1
ATOM 655 N N . LEU A 1 87 ? -4.449 29.109 -9.305 1 98.25 87 LEU A N 1
ATOM 656 C CA . LEU A 1 87 ? -4.949 28.125 -10.266 1 98.25 87 LEU A CA 1
ATOM 657 C C . LEU A 1 87 ? -4.984 26.734 -9.664 1 98.25 87 LEU A C 1
ATOM 659 O O . LEU A 1 87 ? -5.992 26.031 -9.773 1 98.25 87 LEU A O 1
ATOM 663 N N . MET A 1 88 ? -3.93 26.328 -9.023 1 98.62 88 MET A N 1
ATOM 664 C CA . MET A 1 88 ? -3.85 24.984 -8.484 1 98.62 88 MET A CA 1
ATOM 665 C C . MET A 1 88 ? -4.82 24.797 -7.32 1 98.62 88 MET A C 1
ATOM 667 O O . MET A 1 88 ? -5.426 23.734 -7.168 1 98.62 88 MET A O 1
ATOM 671 N N . SER A 1 89 ? -4.984 25.812 -6.488 1 98.75 89 SER A N 1
ATOM 672 C CA . SER A 1 89 ? -5.93 25.734 -5.379 1 98.75 89 SER A CA 1
ATOM 673 C C . SER A 1 89 ? -7.363 25.578 -5.883 1 98.75 89 SER A C 1
ATOM 675 O O . SER A 1 89 ? -8.172 24.891 -5.262 1 98.75 89 SER A O 1
ATOM 677 N N . MET A 1 90 ? -7.613 26.156 -6.973 1 98.44 90 MET A N 1
ATOM 678 C CA . MET A 1 90 ? -8.969 26.141 -7.52 1 98.44 90 MET A CA 1
ATOM 679 C C . MET A 1 90 ? -9.297 24.781 -8.102 1 98.44 90 MET A C 1
ATOM 681 O O . MET A 1 90 ? -10.469 24.469 -8.359 1 98.44 90 MET A O 1
ATOM 685 N N . THR A 1 91 ? -8.359 23.938 -8.32 1 98.5 91 THR A N 1
ATOM 686 C CA . THR A 1 91 ? -8.625 22.578 -8.82 1 98.5 91 THR A CA 1
ATOM 687 C C . THR A 1 91 ? -9.094 21.672 -7.688 1 98.5 91 THR A C 1
ATOM 689 O O . THR A 1 91 ? -9.648 20.609 -7.938 1 98.5 91 THR A O 1
ATOM 692 N N . CYS A 1 92 ? -8.891 22.062 -6.41 1 98.31 92 CYS A N 1
ATOM 693 C CA . CYS A 1 92 ? -9.086 21.188 -5.262 1 98.31 92 CYS A CA 1
ATOM 694 C C . CYS A 1 92 ? -10.547 20.781 -5.133 1 98.31 92 CYS A C 1
ATOM 696 O O . CYS A 1 92 ? -10.852 19.609 -4.918 1 98.31 92 CYS A O 1
ATOM 698 N N . PRO A 1 93 ? -11.5 21.766 -5.336 1 97.69 93 PRO A N 1
ATOM 699 C CA . PRO A 1 93 ? -12.898 21.328 -5.223 1 97.69 93 PRO A CA 1
ATOM 700 C C . PRO A 1 93 ? -13.297 20.344 -6.32 1 97.69 93 PRO A C 1
ATOM 702 O O . PRO A 1 93 ? -14.133 19.469 -6.09 1 97.69 93 PRO A O 1
ATOM 705 N N . ILE A 1 94 ? -12.734 20.469 -7.523 1 97.44 94 ILE A N 1
ATOM 706 C CA . ILE A 1 94 ? -13 19.516 -8.609 1 97.44 94 ILE A CA 1
ATOM 707 C C . ILE A 1 94 ? -12.484 18.141 -8.227 1 97.44 94 ILE A C 1
ATOM 709 O O . ILE A 1 94 ? -13.211 17.141 -8.344 1 97.44 94 ILE A O 1
ATOM 713 N N . LEU A 1 95 ? -11.266 18.141 -7.754 1 98.12 95 LEU A N 1
ATOM 714 C CA . LEU A 1 95 ? -10.648 16.891 -7.348 1 98.12 95 LEU A CA 1
ATOM 715 C C . LEU A 1 95 ? -11.383 16.281 -6.16 1 98.12 95 LEU A C 1
ATOM 717 O O . LEU A 1 95 ? -11.609 15.062 -6.129 1 98.12 95 LEU A O 1
ATOM 721 N N . SER A 1 96 ? -11.719 17.109 -5.195 1 97.56 96 SER A N 1
ATOM 722 C CA . SER A 1 96 ? -12.445 16.641 -4.016 1 97.56 96 SER A CA 1
ATOM 723 C C . SER A 1 96 ? -13.789 16.016 -4.402 1 97.56 96 SER A C 1
ATOM 725 O O . SER A 1 96 ? -14.156 14.961 -3.891 1 97.56 96 SER A O 1
ATOM 727 N N . SER A 1 97 ? -14.508 16.719 -5.258 1 96.69 97 SER A N 1
ATOM 728 C CA . SER A 1 97 ? -15.812 16.234 -5.703 1 96.69 97 SER A CA 1
ATOM 729 C C . SER A 1 97 ? -15.68 14.906 -6.453 1 96.69 97 SER A C 1
ATOM 731 O O . SER A 1 97 ? -16.453 13.977 -6.219 1 96.69 97 SER A O 1
ATOM 733 N N . ALA A 1 98 ? -14.742 14.812 -7.367 1 97.38 98 ALA A N 1
ATOM 734 C CA . ALA A 1 98 ? -14.523 13.594 -8.141 1 97.38 98 ALA A CA 1
ATOM 735 C C . ALA A 1 98 ? -14.156 12.422 -7.234 1 97.38 98 ALA A C 1
ATOM 737 O O . ALA A 1 98 ? -14.719 11.328 -7.355 1 97.38 98 ALA A O 1
ATOM 738 N N . LEU A 1 99 ? -13.242 12.609 -6.332 1 97.75 99 LEU A N 1
ATOM 739 C CA . LEU A 1 99 ? -12.82 11.555 -5.41 1 97.75 99 LEU A CA 1
ATOM 740 C C . LEU A 1 99 ? -13.961 11.18 -4.465 1 97.75 99 LEU A C 1
ATOM 742 O O . LEU A 1 99 ? -14.117 10.008 -4.117 1 97.75 99 LEU A O 1
ATOM 746 N N . GLY A 1 100 ? -14.695 12.242 -4.059 1 96.31 100 GLY A N 1
ATOM 747 C CA . GLY A 1 100 ? -15.852 11.969 -3.227 1 96.31 100 GLY A CA 1
ATOM 748 C C . GLY A 1 100 ? -16.828 11.008 -3.871 1 96.31 100 GLY A C 1
ATOM 749 O O . GLY A 1 100 ? -17.375 10.125 -3.203 1 96.31 100 GLY A O 1
ATOM 750 N N . THR A 1 101 ? -17.062 11.164 -5.145 1 96.12 101 THR A N 1
ATOM 751 C CA . THR A 1 101 ? -17.953 10.281 -5.891 1 96.12 101 THR A CA 1
ATOM 752 C C . THR A 1 101 ? -17.438 8.844 -5.867 1 96.12 101 THR A C 1
ATOM 754 O O . THR A 1 101 ? -18.203 7.906 -5.648 1 96.12 101 THR A O 1
ATOM 757 N N . ILE A 1 102 ? -16.219 8.672 -6.008 1 95.75 102 ILE A N 1
ATOM 758 C CA . ILE A 1 102 ? -15.617 7.344 -6.043 1 95.75 102 ILE A CA 1
ATOM 759 C C . ILE A 1 102 ? -15.617 6.738 -4.641 1 95.75 102 ILE A C 1
ATOM 761 O O . ILE A 1 102 ? -16.047 5.598 -4.453 1 95.75 102 ILE A O 1
ATOM 765 N N . PHE A 1 103 ? -15.156 7.43 -3.672 1 97.38 103 PHE A N 1
ATOM 766 C CA . PHE A 1 103 ? -14.93 6.941 -2.316 1 97.38 103 PHE A CA 1
ATOM 767 C C . PHE A 1 103 ? -16.25 6.688 -1.607 1 97.38 103 PHE A C 1
ATOM 769 O O . PHE A 1 103 ? -16.312 5.934 -0.633 1 97.38 103 PHE A O 1
ATOM 776 N N . SER A 1 104 ? -17.281 7.324 -2.111 1 95.06 104 SER A N 1
ATOM 777 C CA . SER A 1 104 ? -18.594 7.148 -1.495 1 95.06 104 SER A CA 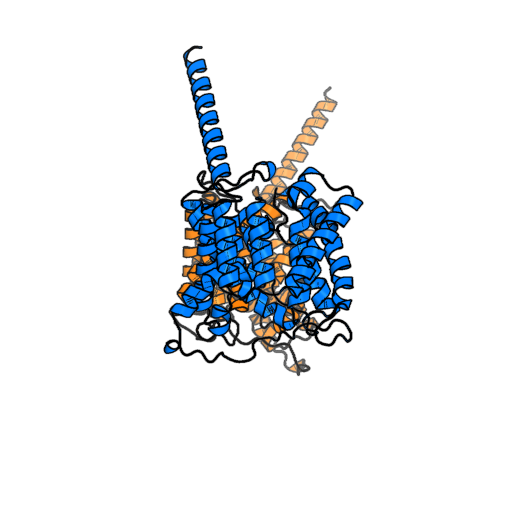1
ATOM 778 C C . SER A 1 104 ? -19.047 5.688 -1.552 1 95.06 104 SER A C 1
ATOM 780 O O . SER A 1 104 ? -19.828 5.242 -0.713 1 95.06 104 SER A O 1
ATOM 782 N N . LYS A 1 105 ? -18.531 4.945 -2.506 1 95.12 105 LYS A N 1
ATOM 783 C CA . LYS A 1 105 ? -18.859 3.529 -2.643 1 95.12 105 LYS A CA 1
ATOM 784 C C . LYS A 1 105 ? -18.469 2.75 -1.389 1 95.12 105 LYS A C 1
ATOM 786 O O . LYS A 1 105 ? -19.109 1.758 -1.045 1 95.12 105 LYS A O 1
ATOM 791 N N . TRP A 1 106 ? -17.469 3.193 -0.686 1 96.81 106 TRP A N 1
ATOM 792 C CA . TRP A 1 106 ? -17 2.512 0.517 1 96.81 106 TRP A CA 1
ATOM 793 C C . TRP A 1 106 ? -17.125 3.418 1.736 1 96.81 106 TRP A C 1
ATOM 795 O O . TRP A 1 106 ? -16.531 3.141 2.783 1 96.81 106 TRP A O 1
ATOM 805 N N . ASP A 1 107 ? -17.781 4.629 1.604 1 97.44 107 ASP A N 1
ATOM 806 C CA . ASP A 1 107 ? -18 5.586 2.689 1 97.44 107 ASP A CA 1
ATOM 807 C C . ASP A 1 107 ? -16.656 6.047 3.275 1 97.44 107 ASP A C 1
ATOM 809 O O . ASP A 1 107 ? -16.469 6.008 4.492 1 97.44 107 ASP A O 1
ATOM 813 N N . LEU A 1 108 ? -15.766 6.402 2.422 1 98.12 108 LEU A N 1
ATOM 814 C CA . LEU A 1 108 ? -14.43 6.836 2.811 1 98.12 108 LEU A CA 1
ATOM 815 C C . LEU A 1 108 ? -14.289 8.352 2.664 1 98.12 108 LEU A C 1
ATOM 817 O O . LEU A 1 108 ? -14.898 8.953 1.777 1 98.12 108 LEU A O 1
ATOM 821 N N . PRO A 1 109 ? -13.539 8.977 3.531 1 97.38 109 PRO A N 1
ATOM 822 C CA . PRO A 1 109 ? -13.211 10.391 3.354 1 97.38 109 PRO A CA 1
ATOM 823 C C . PRO A 1 109 ? -12.164 10.625 2.271 1 97.38 109 PRO A C 1
ATOM 825 O O . PRO A 1 109 ? -11.391 9.711 1.952 1 97.38 109 PRO A O 1
ATOM 828 N N . VAL A 1 110 ? -12.07 11.844 1.766 1 97.5 110 VAL A N 1
ATOM 829 C CA . VAL A 1 110 ? -11.172 12.164 0.66 1 97.5 110 VAL A CA 1
ATOM 830 C C . VAL A 1 110 ? -9.82 12.609 1.207 1 97.5 110 VAL A C 1
ATOM 832 O O . VAL A 1 110 ? -8.812 12.578 0.493 1 97.5 110 VAL A O 1
ATOM 835 N N . PHE A 1 111 ? -9.75 13.039 2.443 1 98.06 111 PHE A N 1
ATOM 836 C CA . PHE A 1 111 ? -8.547 13.523 3.109 1 98.06 111 PHE A CA 1
ATOM 837 C C . PHE A 1 111 ? -7.887 14.633 2.297 1 98.06 111 PHE A C 1
ATOM 839 O O . PHE A 1 111 ? -8.57 15.516 1.776 1 98.06 111 PHE A O 1
ATOM 846 N N . THR A 1 112 ? -6.578 14.625 2.268 1 98.62 112 THR A N 1
ATOM 847 C CA . THR A 1 112 ? -5.832 15.672 1.579 1 98.62 112 THR A CA 1
ATOM 848 C C . THR A 1 112 ? -5.41 15.211 0.187 1 98.62 112 THR A C 1
ATOM 850 O O . THR A 1 112 ? -4.453 15.734 -0.385 1 98.62 112 THR A O 1
ATOM 853 N N . LEU A 1 113 ? -6.09 14.281 -0.378 1 98.75 113 LEU A N 1
ATOM 854 C CA . LEU A 1 113 ? -5.719 13.75 -1.683 1 98.75 113 LEU A CA 1
ATOM 855 C C . LEU A 1 113 ? -5.793 14.828 -2.756 1 98.75 113 LEU A C 1
ATOM 857 O O . LEU A 1 113 ? -4.945 14.883 -3.648 1 98.75 113 LEU A O 1
ATOM 861 N N . PRO A 1 114 ? -6.832 15.711 -2.76 1 98.69 114 PRO A N 1
ATOM 862 C CA . PRO A 1 114 ? -6.852 16.781 -3.762 1 98.69 114 PRO A CA 1
ATOM 863 C C . PRO A 1 114 ? -5.594 17.641 -3.727 1 98.69 114 PRO A C 1
ATOM 865 O O . PRO A 1 114 ? -5.016 17.938 -4.777 1 98.69 114 PRO A O 1
ATOM 868 N N . PHE A 1 115 ? -5.188 17.969 -2.572 1 98.75 115 PHE A N 1
ATOM 869 C CA . PHE A 1 115 ? -3.941 18.703 -2.387 1 98.75 115 PHE A CA 1
ATOM 870 C C . PHE A 1 115 ? -2.764 17.922 -2.955 1 98.75 115 PHE A C 1
ATOM 872 O O . PHE A 1 115 ? -1.947 18.469 -3.697 1 98.75 115 PHE A O 1
ATOM 879 N N . ASN A 1 116 ? -2.615 16.656 -2.557 1 98.88 116 ASN A N 1
ATOM 880 C CA . ASN A 1 116 ? -1.516 15.82 -3.021 1 98.88 116 ASN A CA 1
ATOM 881 C C . ASN A 1 116 ? -1.454 15.773 -4.547 1 98.88 116 ASN A C 1
ATOM 883 O O . ASN A 1 116 ? -0.377 15.898 -5.133 1 98.88 116 ASN A O 1
ATOM 887 N N . ILE A 1 117 ? -2.6 15.586 -5.113 1 98.56 117 ILE A N 1
ATOM 888 C CA . ILE A 1 117 ? -2.66 15.5 -6.566 1 98.56 117 ILE A CA 1
ATOM 889 C C . ILE A 1 117 ? -2.248 16.844 -7.18 1 98.56 117 ILE A C 1
ATOM 891 O O . ILE A 1 117 ? -1.402 16.891 -8.078 1 98.56 117 ILE A O 1
ATOM 895 N N . ALA A 1 118 ? -2.768 17.922 -6.707 1 98.62 118 ALA A N 1
ATOM 896 C CA . ALA A 1 118 ? -2.512 19.25 -7.258 1 98.62 118 ALA A CA 1
ATOM 897 C C . ALA A 1 118 ? -1.036 19.625 -7.137 1 98.62 118 ALA A C 1
ATOM 899 O O . ALA A 1 118 ? -0.411 20.031 -8.117 1 98.62 118 ALA A O 1
ATOM 900 N N . VAL A 1 119 ? -0.467 19.453 -5.977 1 98.69 119 VAL A N 1
ATOM 901 C CA . VAL A 1 119 ? 0.902 19.891 -5.727 1 98.69 119 VAL A CA 1
ATOM 902 C C . VAL A 1 119 ? 1.879 18.969 -6.453 1 98.69 119 VAL A C 1
ATOM 904 O O . VAL A 1 119 ? 2.873 19.422 -7.02 1 98.69 119 VAL A O 1
ATOM 907 N N . THR A 1 120 ? 1.628 17.641 -6.426 1 98.31 120 THR A N 1
ATOM 908 C CA . THR A 1 120 ? 2.486 16.703 -7.152 1 98.31 120 THR A CA 1
ATOM 909 C C . THR A 1 120 ? 2.49 17.031 -8.648 1 98.31 120 THR A C 1
ATOM 911 O O . THR A 1 120 ? 3.543 17.016 -9.281 1 98.31 120 THR A O 1
ATOM 914 N N . LEU A 1 121 ? 1.329 17.328 -9.203 1 96.88 121 LEU A N 1
ATOM 915 C CA . LEU A 1 121 ? 1.228 17.688 -10.609 1 96.88 121 LEU A CA 1
ATOM 916 C C . LEU A 1 121 ? 2.012 18.953 -10.906 1 96.88 121 LEU A C 1
ATOM 918 O O . LEU A 1 121 ? 2.752 19.031 -11.891 1 96.88 121 LEU A O 1
ATOM 922 N N . TYR A 1 122 ? 1.859 19.953 -10.062 1 98.12 122 TYR A N 1
ATOM 923 C CA . TYR A 1 122 ? 2.557 21.219 -10.242 1 98.12 122 TYR A CA 1
ATOM 924 C C . TYR A 1 122 ? 4.066 21.031 -10.195 1 98.12 122 TYR A C 1
ATOM 926 O O . TYR A 1 122 ? 4.785 21.5 -11.07 1 98.12 122 TYR A O 1
ATOM 934 N N . LEU A 1 123 ? 4.547 20.344 -9.156 1 97.81 123 LEU A N 1
ATOM 935 C CA . LEU A 1 123 ? 5.98 20.141 -8.969 1 97.81 123 LEU A CA 1
ATOM 936 C C . LEU A 1 123 ? 6.559 19.297 -10.102 1 97.81 123 LEU A C 1
ATOM 938 O O . LEU A 1 123 ? 7.668 19.562 -10.57 1 97.81 123 LEU A O 1
ATOM 942 N N . ALA A 1 124 ? 5.828 18.281 -10.523 1 96.44 124 ALA A N 1
ATOM 943 C CA . ALA A 1 124 ? 6.289 17.438 -11.609 1 96.44 124 ALA A CA 1
ATOM 944 C C . ALA A 1 124 ? 6.324 18.203 -12.93 1 96.44 124 ALA A C 1
ATOM 946 O O . ALA A 1 124 ? 7.184 17.938 -13.781 1 96.44 124 ALA A O 1
ATOM 947 N N . ALA A 1 125 ? 5.391 19.125 -13.195 1 96.44 125 ALA A N 1
ATOM 948 C CA . ALA A 1 125 ? 5.305 19.891 -14.438 1 96.44 125 ALA A CA 1
ATOM 949 C C . ALA A 1 125 ? 6.426 20.922 -14.523 1 96.44 125 ALA A C 1
ATOM 951 O O . ALA A 1 125 ? 6.906 21.234 -15.617 1 96.44 125 ALA A O 1
ATOM 952 N N . THR A 1 126 ? 6.816 21.531 -13.422 1 96 126 THR A N 1
ATOM 953 C CA . THR A 1 126 ? 7.812 22.594 -13.453 1 96 126 THR A CA 1
ATOM 954 C C . THR A 1 126 ? 9.211 22.031 -13.211 1 96 126 THR A C 1
ATOM 956 O O . THR A 1 126 ? 10.047 22.031 -14.117 1 96 126 THR A O 1
ATOM 959 N N . GLY A 1 127 ? 9.398 21.344 -12.062 1 94.62 127 GLY A N 1
ATOM 960 C CA . GLY A 1 127 ? 10.695 20.766 -11.75 1 94.62 127 GLY A CA 1
ATOM 961 C C . GLY A 1 127 ? 11.727 21.797 -11.344 1 94.62 127 GLY A C 1
ATOM 962 O O . GLY A 1 127 ? 11.445 23 -11.336 1 94.62 127 GLY A O 1
ATOM 963 N N . HIS A 1 128 ? 12.906 21.359 -11.086 1 94.56 128 HIS A N 1
ATOM 964 C CA . HIS A 1 128 ? 13.961 22.203 -10.539 1 94.56 128 HIS A CA 1
ATOM 965 C C . HIS A 1 128 ? 14.523 23.141 -11.602 1 94.56 128 HIS A C 1
ATOM 967 O O . HIS A 1 128 ? 14.969 24.25 -11.289 1 94.56 128 HIS A O 1
ATOM 973 N N . TYR A 1 129 ? 14.438 22.75 -12.852 1 94.25 129 TYR A N 1
ATOM 974 C CA . TYR A 1 129 ? 15.133 23.484 -13.891 1 94.25 129 TYR A CA 1
ATOM 975 C C . TYR A 1 129 ? 14.172 24.406 -14.648 1 94.25 129 TYR A C 1
ATOM 977 O O . TYR A 1 129 ? 14.523 24.953 -15.688 1 94.25 129 TYR A O 1
ATOM 985 N N . ASN A 1 130 ? 13.016 24.547 -14.094 1 96 130 ASN A N 1
ATOM 986 C CA . ASN A 1 130 ? 12.07 25.484 -14.703 1 96 130 ASN A CA 1
ATOM 987 C C . ASN A 1 130 ? 12.547 26.922 -14.586 1 96 130 ASN A C 1
ATOM 989 O O . ASN A 1 130 ? 13.07 27.328 -13.547 1 96 130 ASN A O 1
ATOM 993 N N . LEU A 1 131 ? 12.297 27.703 -15.586 1 95.75 131 LEU A N 1
ATOM 994 C CA . LEU A 1 131 ? 12.82 29.062 -15.672 1 95.75 131 LEU A CA 1
ATOM 995 C C . LEU A 1 131 ? 12.062 30 -14.734 1 95.75 131 LEU A C 1
ATOM 997 O O . LEU A 1 131 ? 12.656 30.875 -14.117 1 95.75 131 LEU A O 1
ATOM 1001 N N . PHE A 1 132 ? 10.828 29.828 -14.586 1 95.94 132 PHE A N 1
ATOM 1002 C CA . PHE A 1 132 ? 9.992 30.812 -13.891 1 95.94 132 PHE A CA 1
ATOM 1003 C C . PHE A 1 132 ? 9.594 30.297 -12.516 1 95.94 132 PHE A C 1
ATOM 1005 O O . PHE A 1 132 ? 9.539 31.062 -11.555 1 95.94 132 PHE A O 1
ATOM 1012 N N . PHE A 1 133 ? 9.352 29.062 -12.391 1 97.25 133 PHE A N 1
ATOM 1013 C CA . PHE A 1 133 ? 8.875 28.484 -11.133 1 97.25 133 PHE A CA 1
ATOM 1014 C C . PHE A 1 133 ? 9.719 27.281 -10.742 1 97.25 133 PHE A C 1
ATOM 1016 O O . PHE A 1 133 ? 9.188 26.172 -10.562 1 97.25 133 PHE A O 1
ATOM 1023 N N . PRO A 1 134 ? 11.047 27.516 -10.609 1 96.94 134 PRO A N 1
ATOM 1024 C CA . PRO A 1 134 ? 11.883 26.391 -10.211 1 96.94 134 PRO A CA 1
ATOM 1025 C C . PRO A 1 134 ? 11.547 25.859 -8.812 1 96.94 134 PRO A C 1
ATOM 1027 O O . PRO A 1 134 ? 11.234 26.656 -7.914 1 96.94 134 PRO A O 1
ATOM 1030 N N . THR A 1 135 ? 11.57 24.578 -8.664 1 96.12 135 THR A N 1
ATOM 1031 C CA . THR A 1 135 ? 11.281 23.953 -7.379 1 96.12 135 THR A CA 1
ATOM 1032 C C . THR A 1 135 ? 12.555 23.438 -6.73 1 96.12 135 THR A C 1
ATOM 1034 O O . THR A 1 135 ? 13.602 23.344 -7.379 1 96.12 135 THR A O 1
ATOM 1037 N N . THR A 1 136 ? 12.508 23.141 -5.465 1 94.12 136 THR A N 1
ATOM 1038 C CA . THR A 1 136 ? 13.641 22.594 -4.73 1 94.12 136 THR A CA 1
ATOM 1039 C C . THR A 1 136 ? 14.102 21.281 -5.355 1 94.12 136 THR A C 1
ATOM 1041 O O . THR A 1 136 ? 13.281 20.438 -5.738 1 94.12 136 THR A O 1
ATOM 1044 N N . LEU A 1 137 ? 15.391 21.125 -5.418 1 90.56 137 LEU A N 1
ATOM 1045 C CA . LEU A 1 137 ? 15.977 19.922 -5.992 1 90.56 137 LEU A CA 1
ATOM 1046 C C . LEU A 1 137 ? 15.945 18.766 -4.992 1 90.56 137 LEU A C 1
ATOM 1048 O O . LEU A 1 137 ? 16.547 18.859 -3.92 1 90.56 137 LEU A O 1
ATOM 1052 N N . LEU A 1 138 ? 15.242 17.766 -5.184 1 91.81 138 LEU A N 1
ATOM 1053 C CA . LEU A 1 138 ? 15.211 16.531 -4.414 1 91.81 138 LEU A CA 1
ATOM 1054 C C . LEU A 1 138 ? 15.883 15.398 -5.18 1 91.81 138 LEU A C 1
ATOM 1056 O O . LEU A 1 138 ? 15.562 15.156 -6.348 1 91.81 138 LEU A O 1
ATOM 1060 N N . GLN A 1 139 ? 16.875 14.688 -4.559 1 91.75 139 GLN A N 1
ATOM 1061 C CA . GLN A 1 139 ? 17.641 13.617 -5.207 1 91.75 139 GLN A CA 1
ATOM 1062 C C . GLN A 1 139 ? 17.594 12.336 -4.379 1 91.75 139 GLN A C 1
ATOM 1064 O O . GLN A 1 139 ? 17.469 12.391 -3.154 1 91.75 139 GLN A O 1
ATOM 1069 N N . PRO A 1 140 ? 17.719 11.195 -5.047 1 89.69 140 PRO A N 1
ATOM 1070 C CA . PRO A 1 140 ? 17.75 9.9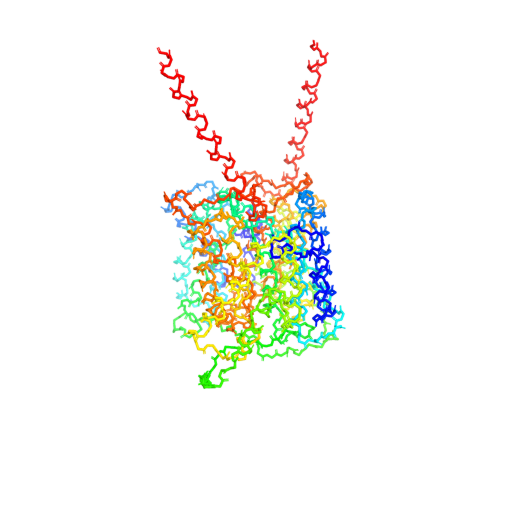22 -4.324 1 89.69 140 PRO 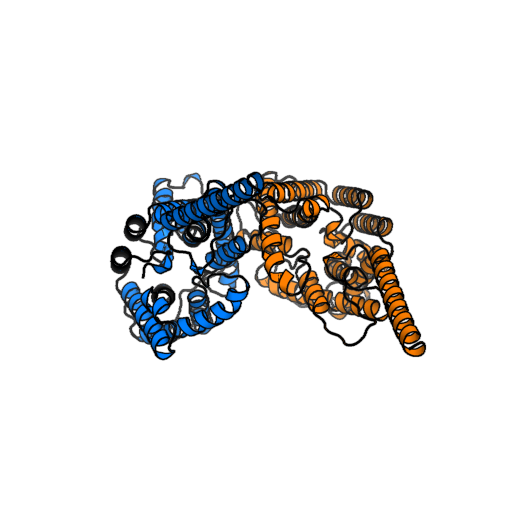A CA 1
ATOM 1071 C C . PRO A 1 140 ? 19.016 9.766 -3.477 1 89.69 140 PRO A C 1
ATOM 1073 O O . PRO A 1 140 ? 20.031 10.406 -3.756 1 89.69 140 PRO A O 1
ATOM 1076 N N . ILE A 1 141 ? 18.875 8.914 -2.461 1 86.25 141 ILE A N 1
ATOM 1077 C CA . ILE A 1 141 ? 20.031 8.547 -1.644 1 86.25 141 ILE A CA 1
ATOM 1078 C C . ILE A 1 141 ? 21.062 7.797 -2.494 1 86.25 141 ILE A C 1
ATOM 1080 O O . ILE A 1 141 ? 20.688 6.902 -3.262 1 86.25 141 ILE A O 1
ATOM 1084 N N . SER A 1 142 ? 22.328 8.133 -2.406 1 85.75 142 SER A N 1
ATOM 1085 C CA . SER A 1 142 ? 23.328 7.531 -3.289 1 85.75 142 SER A CA 1
ATOM 1086 C C . SER A 1 142 ? 24.453 6.898 -2.49 1 85.75 142 SER A C 1
ATOM 1088 O O . SER A 1 142 ? 25.391 6.348 -3.068 1 85.75 142 SER A O 1
ATOM 1090 N N . SER A 1 143 ? 24.422 7.023 -1.158 1 86.56 143 SER A N 1
ATOM 1091 C CA . SER A 1 143 ? 25.453 6.426 -0.312 1 86.56 143 SER A CA 1
ATOM 1092 C C . SER A 1 143 ? 24.906 6.105 1.076 1 86.56 143 SER A C 1
ATOM 1094 O O . SER A 1 143 ? 23.859 6.617 1.471 1 86.56 143 SER A O 1
ATOM 1096 N N . VAL A 1 144 ? 25.578 5.254 1.782 1 85.38 144 VAL A N 1
ATOM 1097 C CA . VAL A 1 144 ? 25.219 4.914 3.154 1 85.38 144 VAL A CA 1
ATOM 1098 C C . VAL A 1 144 ? 25.391 6.141 4.051 1 85.38 144 VAL A C 1
ATOM 1100 O O . VAL A 1 144 ? 26.438 6.777 4.051 1 85.38 144 VAL A O 1
ATOM 1103 N N . PRO A 1 145 ? 24.391 6.48 4.703 1 85.62 145 PRO A N 1
ATOM 1104 C CA . PRO A 1 145 ? 24.516 7.641 5.59 1 85.62 145 PRO A CA 1
ATOM 1105 C C . PRO A 1 145 ? 25.516 7.414 6.723 1 85.62 145 PRO A C 1
ATOM 1107 O O . PRO A 1 145 ? 25.625 6.301 7.242 1 85.62 145 PRO A O 1
ATOM 1110 N N . ASN A 1 146 ? 26.25 8.391 6.984 1 82.44 146 ASN A N 1
ATOM 1111 C CA . ASN A 1 146 ? 27.188 8.344 8.102 1 82.44 146 ASN A CA 1
ATOM 1112 C C . ASN A 1 146 ? 26.5 8.688 9.422 1 82.44 146 ASN A C 1
ATOM 1114 O O . ASN A 1 146 ? 26.344 9.867 9.75 1 82.44 146 ASN A O 1
ATOM 1118 N N . ILE A 1 147 ? 26.078 7.691 10.141 1 86.81 147 ILE A N 1
ATOM 1119 C CA . ILE A 1 147 ? 25.344 7.895 11.398 1 86.81 147 ILE A CA 1
ATOM 1120 C C . ILE A 1 147 ? 26.172 7.355 12.562 1 86.81 147 ILE A C 1
ATOM 1122 O O . ILE A 1 147 ? 26.672 6.227 12.508 1 86.81 147 ILE A O 1
ATOM 1126 N N . THR A 1 148 ? 26.438 8.203 13.508 1 87.38 148 THR A N 1
ATOM 1127 C CA . THR A 1 148 ? 27.062 7.812 14.773 1 87.38 148 THR A CA 1
ATOM 1128 C C . THR A 1 148 ? 26.047 7.895 15.914 1 87.38 148 THR A C 1
ATOM 1130 O O . THR A 1 148 ? 25.703 8.984 16.375 1 87.38 148 THR A O 1
ATOM 1133 N N . TRP A 1 149 ? 25.625 6.844 16.438 1 87.81 149 TRP A N 1
ATOM 1134 C CA . TRP A 1 149 ? 24.516 6.742 17.391 1 87.81 149 TRP A CA 1
ATOM 1135 C C . TRP A 1 149 ? 24.828 7.5 18.672 1 87.81 149 TRP A C 1
ATOM 1137 O O . TRP A 1 149 ? 23.922 8 19.344 1 87.81 149 TRP A O 1
ATOM 1147 N N . SER A 1 150 ? 26.094 7.523 18.938 1 89.19 150 SER A N 1
ATOM 1148 C CA . SER A 1 150 ? 26.469 8.25 20.141 1 89.19 150 SER A CA 1
ATOM 1149 C C . SER A 1 150 ? 26.219 9.75 19.984 1 89.19 150 SER A C 1
ATOM 1151 O O . SER A 1 150 ? 26.188 10.484 20.969 1 89.19 150 SER A O 1
ATOM 1153 N N . GLU A 1 151 ? 25.969 10.133 18.766 1 90.06 151 GLU A N 1
ATOM 1154 C CA . GLU A 1 151 ? 25.766 11.555 18.5 1 90.06 151 GLU A CA 1
ATOM 1155 C C . GLU A 1 151 ? 24.297 11.938 18.594 1 90.06 151 GLU A C 1
ATOM 1157 O O . GLU A 1 151 ? 23.953 13.117 18.469 1 90.06 151 GLU A O 1
ATOM 1162 N N . VAL A 1 152 ? 23.484 11 18.859 1 91.5 152 VAL A N 1
ATOM 1163 C CA . VAL A 1 152 ? 22.062 11.297 18.984 1 91.5 152 VAL A CA 1
ATOM 1164 C C . VAL A 1 152 ? 21.828 12.258 20.156 1 91.5 152 VAL A C 1
ATOM 1166 O O . VAL A 1 152 ? 22.406 12.086 21.234 1 91.5 152 VAL A O 1
ATOM 1169 N N . GLN A 1 153 ? 21.109 13.328 19.969 1 94.44 153 GLN A N 1
ATOM 1170 C CA . GLN A 1 153 ? 20.75 14.289 21.016 1 94.44 153 GLN A CA 1
ATOM 1171 C C . GLN A 1 153 ? 19.297 14.109 21.438 1 94.44 153 GLN A C 1
ATOM 1173 O O . GLN A 1 153 ? 18.375 14.555 20.75 1 94.44 153 GLN A O 1
ATOM 1178 N N . VAL A 1 154 ? 19.094 13.602 22.594 1 94.31 154 VAL A N 1
ATOM 1179 C CA . VAL A 1 154 ? 17.781 13.242 23.109 1 94.31 154 VAL A CA 1
ATOM 1180 C C . VAL A 1 154 ? 16.891 14.477 23.156 1 94.31 154 VAL A C 1
ATOM 1182 O O . VAL A 1 154 ? 15.719 14.422 22.781 1 94.31 154 VAL A O 1
ATOM 1185 N N . PRO A 1 155 ? 17.406 15.641 23.594 1 95.69 155 PRO A N 1
ATOM 1186 C CA . PRO A 1 155 ? 16.547 16.828 23.594 1 95.69 155 PRO A CA 1
ATOM 1187 C C . PRO A 1 155 ? 16.031 17.188 22.203 1 95.69 155 PRO A C 1
ATOM 1189 O O . PRO A 1 155 ? 14.891 17.641 22.078 1 95.69 155 PRO A O 1
ATOM 1192 N N . LEU A 1 156 ? 16.875 16.953 21.219 1 96.12 156 LEU A N 1
ATOM 1193 C CA . LEU A 1 156 ? 16.453 17.25 19.859 1 96.12 156 LEU A CA 1
ATOM 1194 C C . LEU A 1 156 ? 15.422 16.234 19.375 1 96.12 156 LEU A C 1
ATOM 1196 O O . LEU A 1 156 ? 14.539 16.562 18.578 1 96.12 156 LEU A O 1
ATOM 1200 N N . LEU A 1 157 ? 15.562 15.023 19.812 1 96 157 LEU A N 1
ATOM 1201 C CA . LEU A 1 157 ? 14.555 14.016 19.516 1 96 157 LEU A CA 1
ATOM 1202 C C . LEU A 1 157 ? 13.203 14.406 20.109 1 96 157 LEU A C 1
ATOM 1204 O O . LEU A 1 157 ? 12.172 14.281 19.453 1 96 157 LEU A O 1
ATOM 1208 N N . LEU A 1 158 ? 13.188 14.883 21.328 1 96.75 158 LEU A N 1
ATOM 1209 C CA . LEU A 1 158 ? 11.953 15.312 21.984 1 96.75 158 LEU A CA 1
ATOM 1210 C C . LEU A 1 158 ? 11.367 16.531 21.281 1 96.75 158 LEU A C 1
ATOM 1212 O O . LEU A 1 158 ? 10.148 16.641 21.125 1 96.75 158 LEU A O 1
ATOM 1216 N N . ARG A 1 159 ? 12.242 17.422 20.859 1 97.19 159 ARG A N 1
ATOM 1217 C CA . ARG A 1 159 ? 11.812 18.609 20.125 1 97.19 159 ARG A CA 1
ATOM 1218 C C . ARG A 1 159 ? 11.211 18.234 18.781 1 97.19 159 ARG A C 1
ATOM 1220 O O . ARG A 1 159 ? 10.352 18.953 18.25 1 97.19 159 ARG A O 1
ATOM 1227 N N . ALA A 1 160 ? 11.609 17.109 18.266 1 97.38 160 ALA A N 1
ATOM 1228 C CA . ALA A 1 160 ? 11.141 16.656 16.953 1 97.38 160 ALA A CA 1
ATOM 1229 C C . ALA A 1 160 ? 9.648 16.328 17 1 97.38 160 ALA A C 1
ATOM 1231 O O . ALA A 1 160 ? 8.992 16.297 15.953 1 97.38 160 ALA A O 1
ATOM 1232 N N . ILE A 1 161 ? 9.117 16.094 18.141 1 97.88 161 ILE A N 1
ATOM 1233 C CA . ILE A 1 161 ? 7.723 15.695 18.266 1 97.88 161 ILE A CA 1
ATOM 1234 C C . ILE A 1 161 ? 6.809 16.859 17.906 1 97.88 161 ILE A C 1
ATOM 1236 O O . ILE A 1 161 ? 6.008 16.766 16.984 1 97.88 161 ILE A O 1
ATOM 1240 N N . PRO A 1 162 ? 6.953 18.047 18.578 1 98.31 162 PRO A N 1
ATOM 1241 C CA . PRO A 1 162 ? 6.125 19.172 18.125 1 98.31 162 PRO A CA 1
ATOM 1242 C C . PRO A 1 162 ? 6.477 19.625 16.719 1 98.31 162 PRO A C 1
ATOM 1244 O O . PRO A 1 162 ? 5.605 20.078 15.969 1 98.31 162 PRO A O 1
ATOM 1247 N N . VAL A 1 163 ? 7.723 19.516 16.328 1 98.38 163 VAL A N 1
ATOM 1248 C CA . VAL A 1 163 ? 8.133 19.891 14.984 1 98.38 163 VAL A CA 1
ATOM 1249 C C . VAL A 1 163 ? 7.441 19 13.961 1 98.38 163 VAL A C 1
ATOM 1251 O O . VAL A 1 163 ? 7.012 19.469 12.906 1 98.38 163 VAL A O 1
ATOM 1254 N N . GLY A 1 164 ? 7.359 17.688 14.32 1 98.38 164 GLY A N 1
ATOM 1255 C CA . GLY A 1 164 ? 6.652 16.766 13.453 1 98.38 164 GLY A CA 1
ATOM 1256 C C . GLY A 1 164 ? 5.199 17.141 13.234 1 98.38 164 GLY A C 1
ATOM 1257 O O . GLY A 1 164 ? 4.68 17 12.125 1 98.38 164 GLY A O 1
ATOM 1258 N N . VAL A 1 165 ? 4.59 17.641 14.219 1 98.62 165 VAL A N 1
ATOM 1259 C CA . VAL A 1 165 ? 3.213 18.109 14.109 1 98.62 165 VAL A CA 1
ATOM 1260 C C . VAL A 1 165 ? 3.156 19.344 13.211 1 98.62 165 VAL A C 1
ATOM 1262 O O . VAL A 1 165 ? 2.266 19.469 12.359 1 98.62 165 VAL A O 1
ATOM 1265 N N . GLY A 1 166 ? 4.105 20.219 13.391 1 98.44 166 GLY A N 1
ATOM 1266 C CA . GLY A 1 166 ? 4.184 21.406 12.555 1 98.44 166 GLY A CA 1
ATOM 1267 C C . GLY A 1 166 ? 4.395 21.078 11.086 1 98.44 166 GLY A C 1
ATOM 1268 O O . GLY A 1 166 ? 3.857 21.766 10.211 1 98.44 166 GLY A O 1
ATOM 1269 N N . GLN A 1 167 ? 5.094 19.984 10.812 1 97.94 167 GLN A N 1
ATOM 1270 C CA . GLN A 1 167 ? 5.465 19.609 9.453 1 97.94 167 GLN A CA 1
ATOM 1271 C C . GLN A 1 167 ? 4.234 19.203 8.641 1 97.94 167 GLN A C 1
ATOM 1273 O O . GLN A 1 167 ? 4.297 19.109 7.418 1 97.94 167 GLN A O 1
ATOM 1278 N N . VAL A 1 168 ? 3.119 19.016 9.297 1 98.31 168 VAL A N 1
ATOM 1279 C CA . VAL A 1 168 ? 1.881 18.797 8.562 1 98.31 168 VAL A CA 1
ATOM 1280 C C . VAL A 1 168 ? 1.628 19.969 7.613 1 98.31 168 VAL A C 1
ATOM 1282 O O . VAL A 1 168 ? 1.115 19.781 6.508 1 98.31 168 VAL A O 1
ATOM 1285 N N . TYR A 1 169 ? 2.049 21.156 8.039 1 97.94 169 TYR A N 1
ATOM 1286 C CA . TYR A 1 169 ? 1.899 22.359 7.242 1 97.94 169 TYR A CA 1
ATOM 1287 C C . TYR A 1 169 ? 3.229 22.781 6.621 1 97.94 169 TYR A C 1
ATOM 1289 O O . TYR A 1 169 ? 3.371 23.891 6.125 1 97.94 169 TYR A O 1
ATOM 1297 N N . GLY A 1 170 ? 4.246 21.938 6.719 1 96.62 170 GLY A N 1
ATOM 1298 C CA . GLY A 1 170 ? 5.562 22.25 6.195 1 96.62 170 GLY A CA 1
ATOM 1299 C C . GLY A 1 170 ? 6.371 23.156 7.113 1 96.62 170 GLY A C 1
ATOM 1300 O O . GLY A 1 170 ? 7.312 23.812 6.676 1 96.62 170 GLY A O 1
ATOM 1301 N N . CYS A 1 171 ? 6.039 23.219 8.367 1 97 171 CYS A N 1
ATOM 1302 C CA . CYS A 1 171 ? 6.695 24.109 9.32 1 97 171 CYS A CA 1
ATOM 1303 C C . CYS A 1 171 ? 7.707 23.344 10.172 1 97 171 CYS A C 1
ATOM 1305 O O . CYS A 1 171 ? 7.375 22.312 10.766 1 97 171 CYS A O 1
ATOM 1307 N N . ASP A 1 172 ? 8.891 23.859 10.312 1 96.38 172 ASP A N 1
ATOM 1308 C CA . ASP A 1 172 ? 9.938 23.141 11.039 1 96.38 172 ASP A CA 1
ATOM 1309 C C . ASP A 1 172 ? 10.289 23.859 12.344 1 96.38 172 ASP A C 1
ATOM 1311 O O . ASP A 1 172 ? 11.219 23.469 13.039 1 96.38 172 ASP A O 1
ATOM 1315 N N . ASN A 1 173 ? 9.562 24.938 12.695 1 97.44 173 ASN A N 1
ATOM 1316 C CA . ASN A 1 173 ? 9.742 25.656 13.953 1 97.44 173 ASN A CA 1
ATOM 1317 C C . ASN A 1 173 ? 9.031 24.953 15.109 1 97.44 173 ASN A C 1
ATOM 1319 O O . ASN A 1 173 ? 7.82 24.734 15.055 1 97.44 173 ASN A O 1
ATOM 1323 N N . PRO A 1 174 ? 9.836 24.578 16.172 1 97.06 174 PRO A N 1
ATOM 1324 C CA . PRO A 1 174 ? 9.203 23.891 17.312 1 97.06 174 PRO A CA 1
ATOM 1325 C C . PRO A 1 174 ? 8.117 24.734 17.969 1 97.06 174 PRO A C 1
ATOM 1327 O O . PRO A 1 174 ? 7.137 24.188 18.484 1 97.06 174 PRO A O 1
ATOM 1330 N N . TRP A 1 175 ? 8.258 26.062 17.984 1 97.5 175 TRP A N 1
ATOM 1331 C CA . TRP A 1 175 ? 7.238 26.938 18.547 1 97.5 175 TRP A CA 1
ATOM 1332 C C . TRP A 1 175 ? 5.941 26.844 17.75 1 97.5 175 TRP A C 1
ATOM 1334 O O . TRP A 1 175 ? 4.852 26.812 18.328 1 97.5 175 TRP A O 1
ATOM 1344 N N . THR A 1 176 ? 6.125 26.844 16.469 1 98.19 176 THR A N 1
ATOM 1345 C CA . THR A 1 176 ? 4.961 26.672 15.609 1 98.19 176 THR A CA 1
ATOM 1346 C C . THR A 1 176 ? 4.273 25.344 15.883 1 98.19 176 THR A C 1
ATOM 1348 O O . THR A 1 176 ? 3.051 25.281 16.031 1 98.19 176 THR A O 1
ATOM 1351 N N . GLY A 1 177 ? 5.055 24.297 16 1 98.38 177 GLY A N 1
ATOM 1352 C CA . GLY A 1 177 ? 4.5 23 16.328 1 98.38 177 GLY A CA 1
ATOM 1353 C C . GLY A 1 177 ? 3.777 22.984 17.672 1 98.38 177 GLY A C 1
ATOM 1354 O O . GLY A 1 177 ? 2.725 22.359 17.812 1 98.38 177 GLY A O 1
ATOM 1355 N N . GLY A 1 178 ? 4.355 23.656 18.609 1 98.38 178 GLY A N 1
ATOM 1356 C CA . GLY A 1 178 ? 3.711 23.781 19.906 1 98.38 178 GLY A CA 1
ATOM 1357 C C . GLY A 1 178 ? 2.379 24.5 19.844 1 98.38 178 GLY A C 1
ATOM 1358 O O . GLY A 1 178 ? 1.408 24.078 20.469 1 98.38 178 GLY A O 1
ATOM 1359 N N . ILE A 1 179 ? 2.332 25.562 19.125 1 98.62 179 ILE A N 1
ATOM 1360 C CA . ILE A 1 179 ? 1.099 26.312 18.953 1 98.62 179 ILE A CA 1
ATOM 1361 C C . ILE A 1 179 ? 0.037 25.438 18.297 1 98.62 179 ILE A C 1
ATOM 1363 O O . ILE A 1 179 ? -1.135 25.484 18.688 1 98.62 179 ILE A O 1
ATOM 1367 N N . PHE A 1 180 ? 0.446 24.656 17.297 1 98.62 180 PHE A N 1
ATOM 1368 C CA . PHE A 1 180 ? -0.49 23.75 16.656 1 98.62 180 PHE A CA 1
ATOM 1369 C C . PHE A 1 180 ? -1.037 22.734 17.641 1 98.62 180 PHE A C 1
ATOM 1371 O O . PHE A 1 180 ? -2.23 22.422 17.625 1 98.62 180 PHE A O 1
ATOM 1378 N N . LEU A 1 181 ? -0.16 22.219 18.516 1 98.69 181 LEU A N 1
ATOM 1379 C CA . LEU A 1 181 ? -0.618 21.266 19.531 1 98.69 181 LEU A CA 1
ATOM 1380 C C . LEU A 1 181 ? -1.633 21.922 20.453 1 98.69 181 LEU A C 1
ATOM 1382 O O . LEU A 1 181 ? -2.641 21.297 20.812 1 98.69 181 LEU A O 1
ATOM 1386 N N . ILE A 1 182 ? -1.401 23.109 20.844 1 98.62 182 ILE A N 1
ATOM 1387 C CA . ILE A 1 182 ? -2.34 23.844 21.688 1 98.62 182 ILE A CA 1
ATOM 1388 C C . ILE A 1 182 ? -3.656 24.047 20.938 1 98.62 182 ILE A C 1
ATOM 1390 O O . ILE A 1 182 ? -4.734 23.891 21.516 1 98.62 182 ILE A O 1
ATOM 1394 N N . ALA A 1 183 ? -3.545 24.422 19.672 1 98.56 183 ALA A N 1
ATOM 1395 C CA . ALA A 1 183 ? -4.738 24.594 18.844 1 98.56 183 ALA A CA 1
ATOM 1396 C C . ALA A 1 183 ? -5.578 23.328 18.828 1 98.56 183 ALA A C 1
ATOM 1398 O O . ALA A 1 183 ? -6.805 23.375 18.938 1 98.56 183 ALA A O 1
ATOM 1399 N N . LEU A 1 184 ? -4.938 22.172 18.688 1 98.56 184 LEU A N 1
ATOM 1400 C CA . LEU A 1 184 ? -5.637 20.906 18.672 1 98.56 184 LEU A CA 1
ATOM 1401 C C . LEU A 1 184 ? -6.25 20.609 20.047 1 98.56 184 LEU A C 1
ATOM 1403 O O . LEU A 1 184 ? -7.383 20.141 20.141 1 98.56 184 LEU A O 1
ATOM 1407 N N . PHE A 1 185 ? -5.504 20.938 21.078 1 98.44 185 PHE A N 1
ATOM 1408 C CA . PHE A 1 185 ? -5.949 20.672 22.438 1 98.44 185 PHE A CA 1
ATOM 1409 C C . PHE A 1 185 ? -7.219 21.453 22.75 1 98.44 185 PHE A C 1
ATOM 1411 O O . PHE A 1 185 ? -8.125 20.938 23.406 1 98.44 185 PHE A O 1
ATOM 1418 N N . VAL A 1 186 ? -7.27 22.656 22.312 1 97.56 186 VAL A N 1
ATOM 1419 C CA . VAL A 1 186 ? -8.406 23.531 22.547 1 97.56 186 VAL A CA 1
ATOM 1420 C C . VAL A 1 186 ? -9.672 22.922 21.953 1 97.56 186 VAL A C 1
ATOM 1422 O O . VAL A 1 186 ? -10.758 23.047 22.5 1 97.56 186 VAL A O 1
ATOM 1425 N N . SER A 1 187 ? -9.5 22.219 20.891 1 96.81 187 SER A N 1
ATOM 1426 C CA . SER A 1 187 ? -10.648 21.641 20.188 1 96.81 187 SER A CA 1
ATOM 1427 C C . SER A 1 187 ? -10.945 20.234 20.703 1 96.81 187 SER A C 1
ATOM 1429 O O . SER A 1 187 ? -12.102 19.906 20.984 1 96.81 187 SER A O 1
ATOM 1431 N N . SER A 1 188 ? -9.953 19.438 20.844 1 98.06 188 SER A N 1
ATOM 1432 C CA . SER A 1 188 ? -10.094 18.047 21.25 1 98.06 188 SER A CA 1
ATOM 1433 C C . SER A 1 188 ? -8.812 17.516 21.891 1 98.06 188 SER A C 1
ATOM 1435 O O . SER A 1 188 ? -7.816 17.297 21.203 1 98.06 188 SER A O 1
ATOM 1437 N N . PRO A 1 189 ? -8.836 17.281 23.203 1 98.19 189 PRO A N 1
ATOM 1438 C CA . PRO A 1 189 ? -7.664 16.703 23.875 1 98.19 189 PRO A CA 1
ATOM 1439 C C . PRO A 1 189 ? -7.227 15.383 23.25 1 98.19 189 PRO A C 1
ATOM 1441 O O . PRO A 1 189 ? -6.031 15.078 23.219 1 98.19 189 PRO A O 1
ATOM 1444 N N . LEU A 1 190 ? -8.18 14.617 22.766 1 98.5 190 LEU A N 1
ATOM 1445 C CA . LEU A 1 190 ? -7.836 13.32 22.172 1 98.5 190 LEU A CA 1
ATOM 1446 C C . LEU A 1 190 ? -7.137 13.5 20.828 1 98.5 190 LEU A C 1
ATOM 1448 O O . LEU A 1 190 ? -6.234 12.727 20.484 1 98.5 190 LEU A O 1
ATOM 1452 N N . ILE A 1 191 ? -7.59 14.469 20.031 1 98.62 191 ILE A N 1
ATOM 1453 C CA . ILE A 1 191 ? -6.887 14.75 18.781 1 98.62 191 ILE A CA 1
ATOM 1454 C C . ILE A 1 191 ? -5.461 15.203 19.094 1 98.62 191 ILE A C 1
ATOM 1456 O O . ILE A 1 191 ? -4.508 14.758 18.453 1 98.62 191 ILE A O 1
ATOM 1460 N N . CYS A 1 192 ? -5.344 16.062 20.109 1 98.75 192 CYS A N 1
ATOM 1461 C CA . CYS A 1 192 ? -4.023 16.531 20.516 1 98.75 192 CYS A CA 1
ATOM 1462 C C . CYS A 1 192 ? -3.145 15.367 20.953 1 98.75 192 CYS A C 1
ATOM 1464 O O . CYS A 1 192 ? -1.985 15.273 20.531 1 98.75 192 CYS A O 1
ATOM 1466 N N . LEU A 1 193 ? -3.66 14.484 21.75 1 98.69 193 LEU A N 1
ATOM 1467 C CA . LEU A 1 193 ? -2.924 13.32 22.25 1 98.69 193 LEU A CA 1
ATOM 1468 C C . LEU A 1 193 ? -2.455 12.453 21.078 1 98.69 193 LEU A C 1
ATOM 1470 O O . LEU A 1 193 ? -1.284 12.07 21.016 1 98.69 193 LEU A O 1
ATOM 1474 N N . HIS A 1 194 ? -3.309 12.125 20.156 1 98.81 194 HIS A N 1
ATOM 1475 C CA . HIS A 1 194 ? -2.955 11.242 19.047 1 98.81 194 HIS A CA 1
ATOM 1476 C C . HIS A 1 194 ? -2.041 11.945 18.062 1 98.81 194 HIS A C 1
ATOM 1478 O O . HIS A 1 194 ? -1.271 11.297 17.344 1 98.81 194 HIS A O 1
ATOM 1484 N N . ALA A 1 195 ? -2.139 13.281 18 1 98.81 195 ALA A N 1
ATOM 1485 C CA . ALA A 1 195 ? -1.151 14.016 17.203 1 98.81 195 ALA A CA 1
ATOM 1486 C C . ALA A 1 195 ? 0.256 13.805 17.75 1 98.81 195 ALA A C 1
ATOM 1488 O O . ALA A 1 195 ? 1.185 13.492 17.016 1 98.81 195 ALA A O 1
ATOM 1489 N N . ALA A 1 196 ? 0.368 13.93 19.031 1 98.69 196 ALA A N 1
ATOM 1490 C CA . ALA A 1 196 ? 1.66 13.773 19.703 1 98.69 196 ALA A CA 1
ATOM 1491 C C . ALA A 1 196 ? 2.148 12.328 19.609 1 98.69 196 ALA A C 1
ATOM 1493 O O . ALA A 1 196 ? 3.326 12.078 19.344 1 98.69 196 ALA A O 1
ATOM 1494 N N . ILE A 1 197 ? 1.288 11.383 19.844 1 98.81 197 ILE A N 1
ATOM 1495 C CA . ILE A 1 197 ? 1.65 9.977 19.75 1 98.81 197 ILE A CA 1
ATOM 1496 C C . ILE A 1 197 ? 2.094 9.641 18.328 1 98.81 197 ILE A C 1
ATOM 1498 O O . ILE A 1 197 ? 3.117 8.984 18.125 1 98.81 197 ILE A O 1
ATOM 1502 N N . GLY A 1 198 ? 1.289 10.117 17.375 1 98.81 198 GLY A N 1
ATOM 1503 C CA . GLY A 1 198 ? 1.649 9.883 15.977 1 98.81 198 GLY A CA 1
ATOM 1504 C C . GLY A 1 198 ? 3.025 10.414 15.625 1 98.81 198 GLY A C 1
ATOM 1505 O O . GLY A 1 198 ? 3.84 9.695 15.039 1 98.81 198 GLY A O 1
ATOM 1506 N N . SER A 1 199 ? 3.25 11.648 15.977 1 98.75 199 SER A N 1
ATOM 1507 C CA . SER A 1 199 ? 4.555 12.242 15.711 1 98.75 199 SER A CA 1
ATOM 1508 C C . SER A 1 199 ? 5.672 11.445 16.391 1 98.75 199 SER A C 1
ATOM 1510 O O . SER A 1 199 ? 6.738 11.242 15.797 1 98.75 199 SER A O 1
ATOM 1512 N N . THR A 1 200 ? 5.488 10.992 17.578 1 98.62 200 THR A N 1
ATOM 1513 C CA . THR A 1 200 ? 6.461 10.195 18.312 1 98.62 200 THR A CA 1
ATOM 1514 C C . THR A 1 200 ? 6.727 8.875 17.594 1 98.62 200 THR A C 1
ATOM 1516 O O . THR A 1 200 ? 7.883 8.469 17.438 1 98.62 200 THR A O 1
ATOM 1519 N N . MET A 1 201 ? 5.695 8.258 17.141 1 98.31 201 MET A N 1
ATOM 1520 C CA . MET A 1 201 ? 5.848 6.98 16.438 1 98.31 201 MET A CA 1
ATOM 1521 C C . MET A 1 201 ? 6.598 7.164 15.133 1 98.31 201 MET A C 1
ATOM 1523 O O . MET A 1 201 ? 7.383 6.301 14.734 1 98.31 201 MET A O 1
ATOM 1527 N N . GLY A 1 202 ? 6.266 8.266 14.484 1 98.25 202 GLY A N 1
ATOM 1528 C CA . GLY A 1 202 ? 7.035 8.57 13.289 1 98.25 202 GLY A CA 1
ATOM 1529 C C . GLY A 1 202 ? 8.523 8.711 13.555 1 98.25 202 GLY A C 1
ATOM 1530 O O . GLY A 1 202 ? 9.344 8.188 12.797 1 98.25 202 GLY A O 1
ATOM 1531 N N . MET A 1 203 ? 8.82 9.398 14.586 1 97.12 203 MET A N 1
ATOM 1532 C CA . MET A 1 203 ? 10.211 9.578 14.992 1 97.12 203 MET A CA 1
ATOM 1533 C C . MET A 1 203 ? 10.867 8.234 15.32 1 97.12 203 MET A C 1
ATOM 1535 O O . MET A 1 203 ? 11.977 7.953 14.867 1 97.12 203 MET A O 1
ATOM 1539 N N . LEU A 1 204 ? 10.203 7.395 16.047 1 96.38 204 LEU A N 1
ATOM 1540 C CA . LEU A 1 204 ? 10.734 6.086 16.422 1 96.38 204 LEU A CA 1
ATOM 1541 C C . LEU A 1 204 ? 10.93 5.203 15.188 1 96.38 204 LEU A C 1
ATOM 1543 O O . LEU A 1 204 ? 11.938 4.508 15.07 1 96.38 204 LEU A O 1
ATOM 1547 N N . ALA A 1 205 ? 9.961 5.234 14.32 1 96.38 205 ALA A N 1
ATOM 1548 C CA . ALA A 1 205 ? 10.086 4.473 13.078 1 96.38 205 ALA A CA 1
ATOM 1549 C C . ALA A 1 205 ? 11.32 4.91 12.289 1 96.38 205 ALA A C 1
ATOM 1551 O O . ALA A 1 205 ? 12.039 4.078 11.734 1 96.38 205 ALA A O 1
ATOM 1552 N N . ALA A 1 206 ? 11.516 6.172 12.234 1 95.69 206 ALA A N 1
ATOM 1553 C CA . ALA A 1 206 ? 12.672 6.711 11.508 1 95.69 206 ALA A CA 1
ATOM 1554 C C . ALA A 1 206 ? 13.977 6.219 12.125 1 95.69 206 ALA A C 1
ATOM 1556 O O . ALA A 1 206 ? 14.938 5.93 11.406 1 95.69 206 ALA A O 1
ATOM 1557 N N . LEU A 1 207 ? 14.008 6.117 13.414 1 93.62 207 LEU A N 1
ATOM 1558 C CA . LEU A 1 207 ? 15.188 5.605 14.102 1 93.62 207 LEU A CA 1
ATOM 1559 C C . LEU A 1 207 ? 15.453 4.152 13.727 1 93.62 207 LEU A C 1
ATOM 1561 O O . LEU A 1 207 ? 16.594 3.762 13.508 1 93.62 207 LEU A O 1
ATOM 1565 N N . THR A 1 208 ? 14.406 3.393 13.602 1 91.75 208 THR A N 1
ATOM 1566 C CA . THR A 1 208 ? 14.57 1.983 13.258 1 91.75 208 THR A CA 1
ATOM 1567 C C . THR A 1 208 ? 15.086 1.825 11.836 1 91.75 208 THR A C 1
ATOM 1569 O O . THR A 1 208 ? 15.648 0.787 11.484 1 91.75 208 THR A O 1
ATOM 1572 N N . LEU A 1 209 ? 14.93 2.814 11.016 1 91.94 209 LEU A N 1
ATOM 1573 C CA . LEU A 1 209 ? 15.383 2.771 9.633 1 91.94 209 LEU A CA 1
ATOM 1574 C C . LEU A 1 209 ? 16.734 3.445 9.484 1 91.94 209 LEU A C 1
ATOM 1576 O O . LEU A 1 209 ? 17.25 3.584 8.367 1 91.94 209 LEU A O 1
ATOM 1580 N N . ALA A 1 210 ? 17.297 3.916 10.539 1 91.19 210 ALA A N 1
ATOM 1581 C CA . ALA A 1 210 ? 18.562 4.625 10.547 1 91.19 210 ALA A CA 1
ATOM 1582 C C . ALA A 1 210 ? 18.516 5.863 9.656 1 91.19 210 ALA A C 1
ATOM 1584 O O . ALA A 1 210 ? 19.438 6.117 8.875 1 91.19 210 ALA A O 1
ATOM 1585 N N . THR A 1 211 ? 17.406 6.516 9.766 1 91.69 211 THR A N 1
ATOM 1586 C CA . THR A 1 211 ? 17.281 7.805 9.086 1 91.69 211 THR A CA 1
ATOM 1587 C C . THR A 1 211 ? 18.266 8.82 9.672 1 91.69 211 THR A C 1
ATOM 1589 O O . THR A 1 211 ? 18.453 8.875 10.891 1 91.69 211 THR A O 1
ATOM 1592 N N . PRO A 1 212 ? 18.938 9.578 8.797 1 91 212 PRO A N 1
ATOM 1593 C CA . PRO A 1 212 ? 19.828 10.609 9.328 1 91 212 PRO A CA 1
ATOM 1594 C C . PRO A 1 212 ? 19.141 11.492 10.383 1 91 212 PRO A C 1
ATOM 1596 O O . PRO A 1 212 ? 18 11.914 10.195 1 91 212 PRO A O 1
ATOM 1599 N N . PHE A 1 213 ? 19.812 11.812 11.43 1 93.06 213 PHE A N 1
ATOM 1600 C CA . PHE A 1 213 ? 19.234 12.445 12.609 1 93.06 213 PHE A CA 1
ATOM 1601 C C . PHE A 1 213 ? 18.688 13.828 12.266 1 93.06 213 PHE A C 1
ATOM 1603 O O . PHE A 1 213 ? 17.672 14.25 12.812 1 93.06 213 PHE A O 1
ATOM 1610 N N . ASP A 1 214 ? 19.391 14.469 11.352 1 91.12 214 ASP A N 1
ATOM 1611 C CA . ASP A 1 214 ? 18.922 15.805 10.977 1 91.12 214 ASP A CA 1
ATOM 1612 C C . ASP A 1 214 ? 17.5 15.75 10.414 1 91.12 214 ASP A C 1
ATOM 1614 O O . ASP A 1 214 ? 16.688 16.625 10.688 1 91.12 214 ASP A O 1
ATOM 1618 N N . SER A 1 215 ? 17.266 14.781 9.625 1 91.31 215 SER A N 1
ATOM 1619 C CA . SER A 1 215 ? 15.93 14.617 9.078 1 91.31 215 SER A CA 1
ATOM 1620 C C . SER A 1 215 ? 14.914 14.336 10.18 1 91.31 215 SER A C 1
ATOM 1622 O O . SER A 1 215 ? 13.773 14.805 10.109 1 91.31 215 SER A O 1
ATOM 1624 N N . ILE A 1 216 ? 15.305 13.609 11.148 1 94.38 216 ILE A N 1
ATOM 1625 C CA . ILE A 1 216 ? 14.438 13.281 12.273 1 94.38 216 ILE A CA 1
ATOM 1626 C C . ILE A 1 216 ? 14.18 14.531 13.109 1 94.38 216 ILE A C 1
ATOM 1628 O O . ILE A 1 216 ? 13.031 14.828 13.461 1 94.38 216 ILE A O 1
ATOM 1632 N N . TYR A 1 217 ? 15.273 15.305 13.312 1 94.19 217 TYR A N 1
ATOM 1633 C CA . TYR A 1 217 ? 15.156 16.516 14.109 1 94.19 217 TYR A CA 1
ATOM 1634 C C . TYR A 1 217 ? 14.281 17.547 13.406 1 94.19 217 TYR A C 1
ATOM 1636 O O . TYR A 1 217 ? 13.594 18.344 14.062 1 94.19 217 TYR A O 1
ATOM 1644 N N . PHE A 1 218 ? 14.25 17.406 12.094 1 91.56 218 PHE A N 1
ATOM 1645 C CA . PHE A 1 218 ? 13.5 18.344 11.273 1 91.56 218 PHE A CA 1
ATOM 1646 C C . PHE A 1 218 ? 12.031 17.938 11.188 1 91.56 218 PHE A C 1
ATOM 1648 O O . PHE A 1 218 ? 11.227 18.609 10.539 1 91.56 218 PHE A O 1
ATOM 1655 N N . GLY A 1 219 ? 11.695 16.891 11.852 1 91.81 219 GLY A N 1
ATOM 1656 C CA . GLY A 1 219 ? 10.305 16.484 12 1 91.81 219 GLY A CA 1
ATOM 1657 C C . GLY A 1 219 ? 9.727 15.875 10.734 1 91.81 219 GLY A C 1
ATOM 1658 O O . GLY A 1 219 ? 8.516 15.664 10.641 1 91.81 219 GLY A O 1
ATOM 1659 N N . LEU A 1 220 ? 10.523 15.539 9.742 1 90.31 220 LEU A N 1
ATOM 1660 C CA . LEU A 1 220 ? 10.055 15.086 8.438 1 90.31 220 LEU A CA 1
ATOM 1661 C C . LEU A 1 220 ? 9.453 13.688 8.531 1 90.31 220 LEU A C 1
ATOM 1663 O O . LEU A 1 220 ? 8.711 13.266 7.637 1 90.31 220 LEU A O 1
ATOM 1667 N N . CYS A 1 221 ? 9.609 13.039 9.586 1 92.44 221 CYS A N 1
ATOM 1668 C CA . CYS A 1 221 ? 9.18 11.648 9.688 1 92.44 221 CYS A CA 1
ATOM 1669 C C . CYS A 1 221 ? 7.918 11.531 10.531 1 92.44 221 CYS A C 1
ATOM 1671 O O . CYS A 1 221 ? 7.367 10.438 10.688 1 92.44 221 CYS A O 1
ATOM 1673 N N . GLY A 1 222 ? 7.422 12.641 10.977 1 95.25 222 GLY A N 1
ATOM 1674 C CA . GLY A 1 222 ? 6.359 12.531 11.961 1 95.25 222 GLY A CA 1
ATOM 1675 C C . GLY A 1 222 ? 5.016 13.016 11.445 1 95.25 222 GLY A C 1
ATOM 1676 O O . GLY A 1 222 ? 3.973 12.672 12.008 1 95.25 222 GLY A O 1
ATOM 1677 N N . PHE A 1 223 ? 4.961 13.812 10.445 1 97.06 223 PHE A N 1
ATOM 1678 C CA . PHE A 1 223 ? 3.742 14.539 10.117 1 97.06 223 PHE A CA 1
ATOM 1679 C C . PHE A 1 223 ? 2.695 13.609 9.516 1 97.06 223 PHE A C 1
ATOM 1681 O O . PHE A 1 223 ? 1.507 13.719 9.828 1 97.06 223 PHE A O 1
ATOM 1688 N N . ASN A 1 224 ? 3.109 12.633 8.672 1 98.69 224 ASN A N 1
ATOM 1689 C CA . ASN A 1 224 ? 2.148 11.656 8.164 1 98.69 224 ASN A CA 1
ATOM 1690 C C . ASN A 1 224 ? 1.61 10.766 9.273 1 98.69 224 ASN A C 1
ATOM 1692 O O . ASN A 1 224 ? 0.421 10.438 9.289 1 98.69 224 ASN A O 1
ATOM 1696 N N . SER A 1 225 ? 2.494 10.414 10.141 1 98.81 225 SER A N 1
ATOM 1697 C CA . SER A 1 225 ? 2.115 9.586 11.273 1 98.81 225 SER A CA 1
ATOM 1698 C C . SER A 1 225 ? 1.147 10.32 12.195 1 98.81 225 SER A C 1
ATOM 1700 O O . SER A 1 225 ? 0.236 9.703 12.758 1 98.81 225 SER A O 1
ATOM 1702 N N . THR A 1 226 ? 1.383 11.578 12.352 1 98.88 226 THR A N 1
ATOM 1703 C CA . THR A 1 226 ? 0.499 12.43 13.148 1 98.88 226 THR A CA 1
ATOM 1704 C C . THR A 1 226 ? -0.933 12.352 12.625 1 98.88 226 THR A C 1
ATOM 1706 O O . THR A 1 226 ? -1.858 12.039 13.375 1 98.88 226 THR A O 1
ATOM 1709 N N . LEU A 1 227 ? -1.076 12.562 11.383 1 98.81 227 LEU A N 1
ATOM 1710 C CA . LEU A 1 227 ? -2.4 12.586 10.773 1 98.81 227 LEU A CA 1
ATOM 1711 C C . LEU A 1 227 ? -3.035 11.195 10.797 1 98.81 227 LEU A C 1
ATOM 1713 O O . LEU A 1 227 ? -4.223 11.055 11.102 1 98.81 227 LEU A O 1
ATOM 1717 N N . ALA A 1 228 ? -2.242 10.203 10.492 1 98.88 228 ALA A N 1
ATOM 1718 C CA . ALA A 1 228 ? -2.748 8.828 10.477 1 98.88 228 ALA A CA 1
ATOM 1719 C C . ALA A 1 228 ? -3.24 8.414 11.859 1 98.88 228 ALA A C 1
ATOM 1721 O O . ALA A 1 228 ? -4.293 7.785 11.992 1 98.88 228 ALA A O 1
ATOM 1722 N N . CYS A 1 229 ? -2.475 8.766 12.836 1 98.88 229 CYS A N 1
ATOM 1723 C CA . CYS A 1 229 ? -2.832 8.414 14.211 1 98.88 229 CYS A CA 1
ATOM 1724 C C . CYS A 1 229 ? -4.121 9.102 14.633 1 98.88 229 CYS A C 1
ATOM 1726 O O . CYS A 1 229 ? -4.977 8.492 15.273 1 98.88 229 CYS A O 1
ATOM 1728 N N . ILE A 1 230 ? -4.309 10.32 14.305 1 98.81 230 ILE A N 1
ATOM 1729 C CA . ILE A 1 230 ? -5.535 11.055 14.609 1 98.81 230 ILE A CA 1
ATOM 1730 C C . ILE A 1 230 ? -6.715 10.398 13.898 1 98.81 230 ILE A C 1
ATOM 1732 O O . ILE A 1 230 ? -7.758 10.141 14.516 1 98.81 230 ILE A O 1
ATOM 1736 N N . ALA A 1 231 ? -6.562 10.086 12.617 1 98.75 231 ALA A N 1
ATOM 1737 C CA . ALA A 1 231 ? -7.648 9.57 11.789 1 98.75 231 ALA A CA 1
ATOM 1738 C C . ALA A 1 231 ? -8.195 8.266 12.367 1 98.75 231 ALA A C 1
ATOM 1740 O O . ALA A 1 231 ? -9.414 8.078 12.445 1 98.75 231 ALA A O 1
ATOM 1741 N N . ILE A 1 232 ? -7.273 7.391 12.781 1 98.69 232 ILE A N 1
ATOM 1742 C CA . ILE A 1 232 ? -7.68 6.062 13.227 1 98.69 232 ILE A CA 1
ATOM 1743 C C . ILE A 1 232 ? -7.965 6.082 14.727 1 98.69 232 ILE A C 1
ATOM 1745 O O . ILE A 1 232 ? -8.727 5.254 15.234 1 98.69 232 ILE A O 1
ATOM 1749 N N . GLY A 1 233 ? -7.34 7.094 15.453 1 97.25 233 GLY A N 1
ATOM 1750 C CA . GLY A 1 233 ? -7.414 7.156 16.906 1 97.25 233 GLY A CA 1
ATOM 1751 C C . GLY A 1 233 ? -8.609 7.938 17.406 1 97.25 233 GLY A C 1
ATOM 1752 O O . GLY A 1 233 ? -8.477 8.797 18.281 1 97.25 233 GLY A O 1
ATOM 1753 N N . GLY A 1 234 ? -9.773 7.738 16.766 1 95.38 234 GLY A N 1
ATOM 1754 C CA . GLY A 1 234 ? -10.977 8.32 17.344 1 95.38 234 GLY A CA 1
ATOM 1755 C C . GLY A 1 234 ? -11.742 9.195 16.359 1 95.38 234 GLY A C 1
ATOM 1756 O O . GLY A 1 234 ? -12.906 9.516 16.594 1 95.38 234 GLY A O 1
ATOM 1757 N N . MET A 1 235 ? -11.078 9.617 15.32 1 97.75 235 MET A N 1
ATOM 1758 C CA . MET A 1 235 ? -11.773 10.469 14.359 1 97.75 235 MET A CA 1
ATOM 1759 C C . MET A 1 235 ? -12.773 9.656 13.547 1 97.75 235 MET A C 1
ATOM 1761 O O . MET A 1 235 ? -13.953 10.008 13.461 1 97.75 235 MET A O 1
ATOM 1765 N N . PHE A 1 236 ? -12.312 8.57 13 1 98.5 236 PHE A N 1
ATOM 1766 C CA . PHE A 1 236 ? -13.195 7.816 12.117 1 98.5 236 PHE A CA 1
ATOM 1767 C C . PHE A 1 236 ? -13.578 6.484 12.75 1 98.5 236 PHE A C 1
ATOM 1769 O O . PHE A 1 236 ? -14.5 5.809 12.273 1 98.5 236 PHE A O 1
ATOM 1776 N N . TYR A 1 237 ? -12.844 6.039 13.734 1 98.38 237 TYR A N 1
ATOM 1777 C CA . TYR A 1 237 ? -13.211 4.938 14.625 1 98.38 237 TYR A CA 1
ATOM 1778 C C . TYR A 1 237 ? -13.586 5.453 16 1 98.38 237 TYR A C 1
ATOM 1780 O O . TYR A 1 237 ? -13.047 6.465 16.469 1 98.38 237 TYR A O 1
ATOM 1788 N N . VAL A 1 238 ? -14.5 4.719 16.656 1 98 238 VAL A N 1
ATOM 1789 C CA . VAL A 1 238 ? -14.742 5.008 18.062 1 98 238 VAL A CA 1
ATOM 1790 C C . VAL A 1 238 ? -13.508 4.648 18.875 1 98 238 VAL A C 1
ATOM 1792 O O . VAL A 1 238 ? -12.914 3.58 18.688 1 98 238 VAL A O 1
ATOM 1795 N N . ILE A 1 239 ? -13.133 5.531 19.781 1 97.94 239 ILE A N 1
ATOM 1796 C CA . ILE A 1 239 ? -11.906 5.316 20.547 1 97.94 239 ILE A CA 1
ATOM 1797 C C . ILE A 1 239 ? -12.125 4.211 21.578 1 97.94 239 ILE A C 1
ATOM 1799 O O . ILE A 1 239 ? -13.062 4.277 22.375 1 97.94 239 ILE A O 1
ATOM 1803 N N . THR A 1 240 ? -11.453 3.191 21.547 1 96.94 240 THR A N 1
ATOM 1804 C CA . THR A 1 240 ? -11.266 2.094 22.484 1 96.94 240 THR A CA 1
ATOM 1805 C C . THR A 1 240 ? -9.781 1.747 22.625 1 96.94 240 THR A C 1
ATOM 1807 O O . THR A 1 240 ? -8.93 2.381 22 1 96.94 240 THR A O 1
ATOM 1810 N N . TRP A 1 241 ? -9.492 0.848 23.516 1 96.62 241 TRP A N 1
ATOM 1811 C CA . TRP A 1 241 ? -8.094 0.436 23.609 1 96.62 241 TRP A CA 1
ATOM 1812 C C . TRP A 1 241 ? -7.645 -0.261 22.328 1 96.62 241 TRP A C 1
ATOM 1814 O O . TRP A 1 241 ? -6.496 -0.117 21.906 1 96.62 241 TRP A O 1
ATOM 1824 N N . GLN A 1 242 ? -8.531 -1.016 21.641 1 96.38 242 GLN A N 1
ATOM 1825 C CA . GLN A 1 242 ? -8.219 -1.698 20.391 1 96.38 242 GLN A CA 1
ATOM 1826 C C . GLN A 1 242 ? -7.945 -0.697 19.281 1 96.38 242 GLN A C 1
ATOM 1828 O O . GLN A 1 242 ? -6.984 -0.849 18.516 1 96.38 242 GLN A O 1
ATOM 1833 N N . THR A 1 243 ? -8.773 0.29 19.219 1 97.62 243 THR A N 1
ATOM 1834 C CA . THR A 1 243 ? -8.594 1.271 18.156 1 97.62 243 THR A CA 1
ATOM 1835 C C . THR A 1 243 ? -7.387 2.158 18.422 1 97.62 243 THR A C 1
ATOM 1837 O O . THR A 1 243 ? -6.754 2.666 17.5 1 97.62 243 THR A O 1
ATOM 1840 N N . HIS A 1 244 ? -7.09 2.361 19.734 1 98 244 HIS A N 1
ATOM 1841 C CA . HIS A 1 244 ? -5.859 3.066 20.078 1 98 244 HIS A CA 1
ATOM 1842 C C . HIS A 1 244 ? -4.633 2.326 19.547 1 98 244 HIS A C 1
ATOM 1844 O O . HIS A 1 244 ? -3.74 2.938 18.953 1 98 244 HIS A O 1
ATOM 1850 N N . VAL A 1 245 ? -4.605 1.034 19.75 1 97.38 245 VAL A N 1
ATOM 1851 C CA . VAL A 1 245 ? -3.502 0.218 19.266 1 97.38 245 VAL A CA 1
ATOM 1852 C C . VAL A 1 245 ? -3.475 0.243 17.734 1 97.38 245 VAL A C 1
ATOM 1854 O O . VAL A 1 245 ? -2.406 0.331 17.125 1 97.38 245 VAL A O 1
ATOM 1857 N N . LEU A 1 246 ? -4.617 0.187 17.141 1 97.69 246 LEU A N 1
ATOM 1858 C CA . LEU A 1 246 ? -4.73 0.274 15.695 1 97.69 246 LEU A CA 1
ATOM 1859 C C . LEU A 1 246 ? -4.199 1.611 15.188 1 97.69 246 LEU A C 1
ATOM 1861 O O . LEU A 1 246 ? -3.566 1.674 14.133 1 97.69 246 LEU A O 1
ATOM 1865 N N . ALA A 1 247 ? -4.492 2.682 15.93 1 98.75 247 ALA A N 1
ATOM 1866 C CA . ALA A 1 247 ? -4.012 4.016 15.578 1 98.75 247 ALA A CA 1
ATOM 1867 C C . ALA A 1 247 ? -2.486 4.07 15.602 1 98.75 247 ALA A C 1
ATOM 1869 O O . ALA A 1 247 ? -1.863 4.652 14.711 1 98.75 247 ALA A O 1
ATOM 1870 N N . VAL A 1 248 ? -1.909 3.451 16.578 1 98.44 248 VAL A N 1
ATOM 1871 C CA . VAL A 1 248 ? -0.456 3.396 16.688 1 98.44 248 VAL A CA 1
ATOM 1872 C C . VAL A 1 248 ? 0.128 2.6 15.531 1 98.44 248 VAL A C 1
ATOM 1874 O O . VAL A 1 248 ? 1.118 3.014 14.922 1 98.44 248 VAL A O 1
ATOM 1877 N N . ALA A 1 249 ? -0.476 1.508 15.227 1 97.5 249 ALA A N 1
ATOM 1878 C CA . ALA A 1 249 ? -0.039 0.691 14.102 1 97.5 249 ALA A CA 1
ATOM 1879 C C . ALA A 1 249 ? -0.128 1.471 12.789 1 97.5 249 ALA A C 1
ATOM 1881 O O . ALA A 1 249 ? 0.774 1.396 11.953 1 97.5 249 ALA A O 1
ATOM 1882 N N . CYS A 1 250 ? -1.201 2.193 12.633 1 98.56 250 CYS A N 1
ATOM 1883 C CA . CYS A 1 250 ? -1.38 2.994 11.422 1 98.56 250 CYS A CA 1
ATOM 1884 C C . CYS A 1 250 ? -0.324 4.09 11.336 1 98.56 250 CYS A C 1
ATOM 1886 O O . CYS A 1 250 ? 0.172 4.391 10.25 1 98.56 250 CYS A O 1
ATOM 1888 N N . ALA A 1 251 ? 0.003 4.707 12.469 1 98.75 251 ALA A N 1
ATOM 1889 C CA . ALA A 1 251 ? 1.049 5.727 12.508 1 98.75 251 ALA A CA 1
ATOM 1890 C C . ALA A 1 251 ? 2.393 5.148 12.07 1 98.75 251 ALA A C 1
ATOM 1892 O O . ALA A 1 251 ? 3.111 5.77 11.281 1 98.75 251 ALA A O 1
ATOM 1893 N N . LEU A 1 252 ? 2.703 3.996 12.539 1 97.69 252 LEU A N 1
ATOM 1894 C CA . LEU A 1 252 ? 3.943 3.336 12.148 1 97.69 252 LEU A CA 1
ATOM 1895 C C . LEU A 1 252 ? 3.924 2.975 10.672 1 97.69 252 LEU A C 1
ATOM 1897 O O . LEU A 1 252 ? 4.91 3.193 9.961 1 97.69 252 LEU A O 1
ATOM 1901 N N . PHE A 1 253 ? 2.809 2.449 10.219 1 98.12 253 PHE A N 1
ATOM 1902 C CA . PHE A 1 253 ? 2.666 2.111 8.805 1 98.12 253 PHE A CA 1
ATOM 1903 C C . PHE A 1 253 ? 2.867 3.344 7.93 1 98.12 253 PHE A C 1
ATOM 1905 O O . PHE A 1 253 ? 3.555 3.281 6.906 1 98.12 253 PHE A O 1
ATOM 1912 N N . ALA A 1 254 ? 2.295 4.434 8.352 1 98.5 254 ALA A N 1
ATOM 1913 C CA . ALA A 1 254 ? 2.426 5.684 7.605 1 98.5 254 ALA A CA 1
ATOM 1914 C C . ALA A 1 254 ? 3.877 6.156 7.57 1 98.5 254 ALA A C 1
ATOM 1916 O O . ALA A 1 254 ? 4.328 6.719 6.574 1 98.5 254 ALA A O 1
ATOM 1917 N N . ALA A 1 255 ? 4.57 5.957 8.625 1 97.75 255 ALA A N 1
ATOM 1918 C CA . ALA A 1 255 ? 5.973 6.359 8.68 1 97.75 255 ALA A CA 1
ATOM 1919 C C . ALA A 1 255 ? 6.816 5.543 7.707 1 97.75 255 ALA A C 1
ATOM 1921 O O . ALA A 1 255 ? 7.602 6.102 6.938 1 97.75 255 ALA A O 1
ATOM 1922 N N . TYR A 1 256 ? 6.66 4.266 7.734 1 96.56 256 TYR A N 1
ATOM 1923 C CA . TYR A 1 256 ? 7.43 3.4 6.844 1 96.56 256 TYR A CA 1
ATOM 1924 C C . TYR A 1 256 ? 7.051 3.643 5.387 1 96.56 256 TYR A C 1
ATOM 1926 O O . TYR A 1 256 ? 7.926 3.719 4.52 1 96.56 256 TYR A O 1
ATOM 1934 N N . LEU A 1 257 ? 5.758 3.766 5.199 1 97.75 257 LEU A N 1
ATOM 1935 C CA . LEU A 1 257 ? 5.301 4.117 3.857 1 97.75 257 LEU A CA 1
ATOM 1936 C C . LEU A 1 257 ? 5.859 5.469 3.432 1 97.75 257 LEU A C 1
ATOM 1938 O O . LEU A 1 257 ? 6.188 5.668 2.26 1 97.75 257 LEU A O 1
ATOM 1942 N N . GLY A 1 258 ? 5.859 6.371 4.363 1 97.56 258 GLY A N 1
ATOM 1943 C CA . GLY A 1 258 ? 6.422 7.684 4.086 1 97.56 258 GLY A CA 1
ATOM 1944 C C . GLY A 1 258 ? 7.863 7.625 3.605 1 97.56 258 GLY A C 1
ATOM 1945 O O . GLY A 1 258 ? 8.227 8.281 2.631 1 97.56 258 GLY A O 1
ATOM 1946 N N . THR A 1 259 ? 8.664 6.859 4.262 1 95.88 259 THR A N 1
ATOM 1947 C CA . THR A 1 259 ? 10.062 6.703 3.859 1 95.88 259 THR A CA 1
ATOM 1948 C C . THR A 1 259 ? 10.156 6.027 2.494 1 95.88 259 THR A C 1
ATOM 1950 O O . THR A 1 259 ? 10.961 6.438 1.648 1 95.88 259 THR A O 1
ATOM 1953 N N . ALA A 1 260 ? 9.336 5.02 2.285 1 96.38 260 ALA A N 1
ATOM 1954 C CA . ALA A 1 260 ? 9.32 4.316 1.004 1 96.38 260 ALA A CA 1
ATOM 1955 C C . ALA A 1 260 ? 8.969 5.27 -0.137 1 96.38 260 ALA A C 1
ATOM 1957 O O . ALA A 1 260 ? 9.641 5.281 -1.171 1 96.38 260 ALA A O 1
ATOM 1958 N N . LEU A 1 261 ? 7.965 6.035 0.066 1 97.12 261 LEU A N 1
ATOM 1959 C CA . LEU A 1 261 ? 7.527 6.965 -0.969 1 97.12 261 LEU A CA 1
ATOM 1960 C C . LEU A 1 261 ? 8.539 8.094 -1.146 1 97.12 261 LEU A C 1
ATOM 1962 O O . LEU A 1 261 ? 8.75 8.57 -2.264 1 97.12 261 LEU A O 1
ATOM 1966 N N . ALA A 1 262 ? 9.094 8.547 -0.052 1 95.94 262 ALA A N 1
ATOM 1967 C CA . ALA A 1 262 ? 10.133 9.562 -0.172 1 95.94 262 ALA A CA 1
ATOM 1968 C C . ALA A 1 262 ? 11.289 9.07 -1.036 1 95.94 262 ALA A C 1
ATOM 1970 O O . ALA A 1 262 ? 11.742 9.773 -1.938 1 95.94 262 ALA A O 1
ATOM 1971 N N . ASN A 1 263 ? 11.758 7.836 -0.824 1 94 263 ASN A N 1
ATOM 1972 C CA . ASN A 1 263 ? 12.836 7.25 -1.605 1 94 263 ASN A CA 1
ATOM 1973 C C . ASN A 1 263 ? 12.438 7.055 -3.064 1 94 263 ASN A C 1
ATOM 1975 O O . ASN A 1 263 ? 13.188 7.402 -3.973 1 94 263 ASN A O 1
ATOM 1979 N N . GLY A 1 264 ? 11.281 6.551 -3.314 1 94.5 264 GLY A N 1
ATOM 1980 C CA . GLY A 1 264 ? 10.82 6.312 -4.672 1 94.5 264 GLY A CA 1
ATOM 1981 C C . GLY A 1 264 ? 10.586 7.59 -5.457 1 94.5 264 GLY A C 1
ATOM 1982 O O . GLY A 1 264 ? 11.031 7.715 -6.598 1 94.5 264 GLY A O 1
ATOM 1983 N N . LEU A 1 265 ? 9.914 8.523 -4.879 1 95.69 265 LEU A N 1
ATOM 1984 C CA . LEU A 1 265 ? 9.539 9.758 -5.562 1 95.69 265 LEU A CA 1
ATOM 1985 C C . LEU A 1 265 ? 10.758 10.656 -5.773 1 95.69 265 LEU A C 1
ATOM 1987 O O . LEU A 1 265 ? 10.758 11.523 -6.648 1 95.69 265 LEU A O 1
ATOM 1991 N N . SER A 1 266 ? 11.734 10.438 -4.984 1 94.31 266 SER A N 1
ATOM 1992 C CA . SER A 1 266 ? 12.953 11.234 -5.152 1 94.31 266 SER A CA 1
ATOM 1993 C C . SER A 1 266 ? 13.594 10.969 -6.508 1 94.31 266 SER A C 1
ATOM 1995 O O . SER A 1 266 ? 14.297 11.836 -7.047 1 94.31 266 SER A O 1
ATOM 1997 N N . VAL A 1 267 ? 13.398 9.773 -7.062 1 93.25 267 VAL A N 1
ATOM 1998 C CA . VAL A 1 267 ? 13.891 9.438 -8.391 1 93.25 267 VAL A CA 1
ATOM 1999 C C . VAL A 1 267 ? 13.305 10.391 -9.422 1 93.25 267 VAL A C 1
ATOM 2001 O O . VAL A 1 267 ? 13.961 10.734 -10.406 1 93.25 267 VAL A O 1
ATOM 2004 N N . PHE A 1 268 ? 12.125 10.891 -9.094 1 94.12 268 PHE A N 1
ATOM 2005 C CA . PHE A 1 268 ? 11.453 11.844 -9.969 1 94.12 268 PHE A CA 1
ATOM 2006 C C . PHE A 1 268 ? 11.648 13.266 -9.469 1 94.12 268 PHE A C 1
ATOM 2008 O O . PHE A 1 268 ? 11.047 14.203 -9.992 1 94.12 268 PHE A O 1
ATOM 2015 N N . GLY A 1 269 ? 12.367 13.438 -8.398 1 95.56 269 GLY A N 1
ATOM 2016 C CA . GLY A 1 269 ? 12.555 14.75 -7.809 1 95.56 269 GLY A CA 1
ATOM 2017 C C . GLY A 1 269 ? 11.32 15.266 -7.094 1 95.56 269 GLY A C 1
ATOM 2018 O O . GLY A 1 269 ? 11.094 16.469 -7.02 1 95.56 269 GLY A O 1
ATOM 2019 N N . LEU A 1 270 ? 10.516 14.406 -6.605 1 97.31 270 LEU A N 1
ATOM 2020 C CA . LEU A 1 270 ? 9.242 14.781 -5.996 1 97.31 270 LEU A CA 1
ATOM 2021 C C . LEU A 1 270 ? 9.227 14.445 -4.508 1 97.31 270 LEU A C 1
ATOM 2023 O O . LEU A 1 270 ? 9.766 13.414 -4.098 1 97.31 270 LEU A O 1
ATOM 2027 N N . PRO A 1 271 ? 8.641 15.336 -3.646 1 96.88 271 PRO A N 1
ATOM 2028 C CA . PRO A 1 271 ? 8.43 15.008 -2.234 1 96.88 271 PRO A CA 1
ATOM 2029 C C . PRO A 1 271 ? 7.219 14.117 -2.01 1 96.88 271 PRO A C 1
ATOM 2031 O O . PRO A 1 271 ? 6.324 14.055 -2.859 1 96.88 271 PRO A O 1
ATOM 2034 N N . PRO A 1 272 ? 7.148 13.461 -0.888 1 96.69 272 PRO A N 1
ATOM 2035 C CA . PRO A 1 272 ? 6.027 12.555 -0.642 1 96.69 272 PRO A CA 1
ATOM 2036 C C . PRO A 1 272 ? 4.75 13.281 -0.231 1 96.69 272 PRO A C 1
ATOM 2038 O O . PRO A 1 272 ? 3.65 12.75 -0.393 1 96.69 272 PRO A O 1
ATOM 2041 N N . CYS A 1 273 ? 4.855 14.484 0.32 1 97.88 273 CYS A N 1
ATOM 2042 C CA . CYS A 1 273 ? 3.715 15.211 0.865 1 97.88 273 CYS A CA 1
ATOM 2043 C C . CYS A 1 273 ? 2.91 14.336 1.813 1 97.88 273 CYS A C 1
ATOM 2045 O O . CYS A 1 273 ? 3.482 13.641 2.658 1 97.88 273 CYS A O 1
ATOM 2047 N N . THR A 1 274 ? 1.584 14.383 1.776 1 98.62 274 THR A N 1
ATOM 2048 C CA . THR A 1 274 ? 0.792 13.609 2.723 1 98.62 274 THR A CA 1
ATOM 2049 C C . THR A 1 274 ? 0.242 12.344 2.061 1 98.62 274 THR A C 1
ATOM 2051 O O . THR A 1 274 ? -0.713 11.742 2.557 1 98.62 274 THR A O 1
ATOM 2054 N N . TRP A 1 275 ? 0.801 11.914 0.965 1 98.56 275 TRP A N 1
ATOM 2055 C CA . TRP A 1 275 ? 0.388 10.68 0.32 1 98.56 275 TRP A CA 1
ATOM 2056 C C . TRP A 1 275 ? 0.442 9.508 1.3 1 98.56 275 TRP A C 1
ATOM 2058 O O . TRP A 1 275 ? -0.497 8.711 1.382 1 98.56 275 TRP A O 1
ATOM 2068 N N . PRO A 1 276 ? 1.562 9.352 2.096 1 98.75 276 PRO A N 1
ATOM 2069 C CA . PRO A 1 276 ? 1.638 8.219 3.023 1 98.75 276 PRO A CA 1
ATOM 2070 C C . PRO A 1 276 ? 0.483 8.195 4.023 1 98.75 276 PRO A C 1
ATOM 2072 O O . PRO A 1 276 ? -0.079 7.137 4.301 1 98.75 276 PRO A O 1
ATOM 2075 N N . PHE A 1 277 ? 0.126 9.359 4.5 1 98.81 277 PHE A N 1
ATOM 2076 C CA . PHE A 1 277 ? -1.005 9.453 5.418 1 98.81 277 PHE A CA 1
ATOM 2077 C C . PHE A 1 277 ? -2.285 8.961 4.75 1 98.81 277 PHE A C 1
ATOM 2079 O O . PHE A 1 277 ? -2.973 8.086 5.277 1 98.81 277 PHE A O 1
ATOM 2086 N N . CYS A 1 278 ? -2.613 9.516 3.615 1 98.81 278 CYS A N 1
ATOM 2087 C CA . CYS A 1 278 ? -3.871 9.219 2.939 1 98.81 278 CYS A CA 1
ATOM 2088 C C . CYS A 1 278 ? -3.979 7.734 2.619 1 98.81 278 CYS A C 1
ATOM 2090 O O . CYS A 1 278 ? -4.988 7.102 2.926 1 98.81 278 CYS A O 1
ATOM 2092 N N . LEU A 1 279 ? -2.914 7.195 2.094 1 98.5 279 LEU A N 1
ATOM 2093 C CA . LEU A 1 279 ? -2.936 5.789 1.696 1 98.5 279 LEU A CA 1
ATOM 2094 C C . LEU A 1 279 ? -3.023 4.883 2.918 1 98.5 279 LEU A C 1
ATOM 2096 O O . LEU A 1 279 ? -3.74 3.879 2.9 1 98.5 279 LEU A O 1
ATOM 2100 N N . SER A 1 280 ? -2.32 5.219 3.961 1 98.69 280 SER A N 1
ATOM 2101 C CA . SER A 1 280 ? -2.359 4.422 5.18 1 98.69 280 SER A CA 1
ATOM 2102 C C . SER A 1 280 ? -3.736 4.477 5.836 1 98.69 280 SER A C 1
ATOM 2104 O O . SER A 1 280 ? -4.32 3.441 6.156 1 98.69 280 SER A O 1
ATOM 2106 N N . ALA A 1 281 ? -4.223 5.691 6 1 98.75 281 ALA A N 1
ATOM 2107 C CA . ALA A 1 281 ? -5.512 5.855 6.668 1 98.75 281 ALA A CA 1
ATOM 2108 C C . ALA A 1 281 ? -6.629 5.176 5.883 1 98.75 281 ALA A C 1
ATOM 2110 O O . ALA A 1 281 ? -7.48 4.5 6.461 1 98.75 281 ALA A O 1
ATOM 2111 N N . LEU A 1 282 ? -6.641 5.336 4.57 1 98.69 282 LEU A N 1
ATOM 2112 C CA . LEU A 1 282 ? -7.656 4.691 3.742 1 98.69 282 LEU A CA 1
ATOM 2113 C C . LEU A 1 282 ? -7.582 3.174 3.871 1 98.69 282 LEU A C 1
ATOM 2115 O O . LEU A 1 282 ? -8.609 2.506 3.994 1 98.69 282 LEU A O 1
ATOM 2119 N N . THR A 1 283 ? -6.363 2.654 3.832 1 98.62 283 THR A N 1
ATOM 2120 C CA . THR A 1 283 ? -6.172 1.215 3.975 1 98.62 283 THR A CA 1
ATOM 2121 C C . THR A 1 283 ? -6.762 0.72 5.293 1 98.62 283 THR A C 1
ATOM 2123 O O . THR A 1 283 ? -7.5 -0.268 5.316 1 98.62 283 THR A O 1
ATOM 2126 N N . PHE A 1 284 ? -6.484 1.387 6.371 1 98.69 284 PHE A N 1
ATOM 2127 C CA . PHE A 1 284 ? -6.941 0.958 7.688 1 98.69 284 PHE A CA 1
ATOM 2128 C C . PHE A 1 284 ? -8.438 1.176 7.84 1 98.69 284 PHE A C 1
ATOM 2130 O O . PHE A 1 284 ? -9.109 0.435 8.562 1 98.69 284 PHE A O 1
ATOM 2137 N N . LEU A 1 285 ? -9 2.182 7.133 1 98.5 285 LEU A N 1
ATOM 2138 C CA . LEU A 1 285 ? -10.438 2.426 7.195 1 98.5 285 LEU A CA 1
ATOM 2139 C C . LEU A 1 285 ? -11.203 1.384 6.387 1 98.5 285 LEU A C 1
ATOM 2141 O O . LEU A 1 285 ? -12.414 1.231 6.555 1 98.5 285 LEU A O 1
ATOM 2145 N N . LEU A 1 286 ? -10.516 0.708 5.527 1 97.88 286 LEU A N 1
ATOM 2146 C CA . LEU A 1 286 ? -11.125 -0.335 4.711 1 97.88 286 LEU A CA 1
ATOM 2147 C C . LEU A 1 286 ? -11.062 -1.685 5.418 1 97.88 286 LEU A C 1
ATOM 2149 O O . LEU A 1 286 ? -11.617 -2.674 4.93 1 97.88 286 LEU A O 1
ATOM 2153 N N . LEU A 1 287 ? -10.414 -1.752 6.559 1 96.81 287 LEU A N 1
ATOM 2154 C CA . LEU A 1 287 ? -10.297 -2.971 7.355 1 96.81 287 LEU A CA 1
ATOM 2155 C C . LEU A 1 287 ? -11.664 -3.447 7.824 1 96.81 287 LEU A C 1
ATOM 2157 O O . LEU A 1 287 ? -12.469 -2.652 8.312 1 96.81 287 LEU A O 1
ATOM 2161 N N . THR A 1 288 ? -11.969 -4.719 7.602 1 95.44 288 THR A N 1
ATOM 2162 C CA . THR A 1 288 ? -13.148 -5.355 8.18 1 95.44 288 THR A CA 1
ATOM 2163 C C . THR A 1 288 ? -12.75 -6.305 9.312 1 95.44 288 THR A C 1
ATOM 2165 O O . THR A 1 288 ? -11.711 -6.953 9.242 1 95.44 288 THR A O 1
ATOM 2168 N N . THR A 1 289 ? -13.523 -6.312 10.312 1 95.06 289 THR A N 1
ATOM 2169 C CA . THR A 1 289 ? -13.227 -7.117 11.492 1 95.06 289 THR A CA 1
ATOM 2170 C C . THR A 1 289 ? -14.516 -7.578 12.164 1 95.06 289 THR A C 1
ATOM 2172 O O . THR A 1 289 ? -15.547 -6.91 12.07 1 95.06 289 THR A O 1
ATOM 2175 N N . ASN A 1 290 ? -14.43 -8.758 12.859 1 94.56 290 ASN A N 1
ATOM 2176 C CA . ASN A 1 290 ? -15.562 -9.273 13.625 1 94.56 290 ASN A CA 1
ATOM 2177 C C . ASN A 1 290 ? -15.516 -8.82 15.078 1 94.56 290 ASN A C 1
ATOM 2179 O O . ASN A 1 290 ? -16.297 -9.289 15.906 1 94.56 290 ASN A O 1
ATOM 2183 N N . ASN A 1 291 ? -14.633 -7.93 15.422 1 95.12 291 ASN A N 1
ATOM 2184 C CA . ASN A 1 291 ? -14.523 -7.371 16.766 1 95.12 291 ASN A CA 1
ATOM 2185 C C . ASN A 1 291 ? -15.406 -6.137 16.938 1 95.12 291 ASN A C 1
ATOM 2187 O O . ASN A 1 291 ? -15.117 -5.082 16.375 1 95.12 291 ASN A O 1
ATOM 2191 N N . PRO A 1 292 ? -16.406 -6.215 17.766 1 93.12 292 PRO A N 1
ATOM 2192 C CA . PRO A 1 292 ? -17.312 -5.078 17.922 1 93.12 292 PRO A CA 1
ATOM 2193 C C . PRO A 1 292 ? -16.641 -3.857 18.531 1 93.12 292 PRO A C 1
ATOM 2195 O O . PRO A 1 292 ? -17.156 -2.742 18.422 1 93.12 292 PRO A O 1
ATOM 2198 N N . ALA A 1 293 ? -15.484 -4.074 19.172 1 94.75 293 ALA A N 1
ATOM 2199 C CA . ALA A 1 293 ? -14.773 -2.967 19.797 1 94.75 293 ALA A CA 1
ATOM 2200 C C . ALA A 1 293 ? -14.086 -2.088 18.75 1 94.75 293 ALA A C 1
ATOM 2202 O O . ALA A 1 293 ? -13.656 -0.973 19.062 1 94.75 293 ALA A O 1
ATOM 2203 N N . ILE A 1 294 ? -13.938 -2.533 17.609 1 96.44 294 ILE A N 1
ATOM 2204 C CA . ILE A 1 294 ? -13.414 -1.762 16.484 1 96.44 294 ILE A CA 1
ATOM 2205 C C . ILE A 1 294 ? -14.562 -1.314 15.586 1 96.44 294 ILE A C 1
ATOM 2207 O O . ILE A 1 294 ? -14.922 -2.014 14.633 1 96.44 294 ILE A O 1
ATOM 2211 N N . TYR A 1 295 ? -15.156 -0.184 15.922 1 96.62 295 TYR A N 1
ATOM 2212 C CA . TYR A 1 295 ? -16.359 0.301 15.25 1 96.62 295 TYR A CA 1
ATOM 2213 C C . TYR A 1 295 ? -16.047 1.533 14.406 1 96.62 295 TYR A C 1
ATOM 2215 O O . TYR A 1 295 ? -15.68 2.584 14.945 1 96.62 295 TYR A O 1
ATOM 2223 N N . ARG A 1 296 ? -16.141 1.388 13.188 1 97.38 296 ARG A N 1
ATOM 2224 C CA . ARG A 1 296 ? -15.961 2.512 12.273 1 97.38 296 ARG A CA 1
ATOM 2225 C C . ARG A 1 296 ? -17.25 3.316 12.148 1 97.38 296 ARG A C 1
ATOM 2227 O O . ARG A 1 296 ? -18.312 2.762 11.844 1 97.38 296 ARG A O 1
ATOM 2234 N N . LEU A 1 297 ? -17.203 4.613 12.273 1 97.5 297 LEU A N 1
ATOM 2235 C CA . LEU A 1 297 ? -18.375 5.496 12.203 1 97.5 297 LEU A CA 1
ATOM 2236 C C . LEU A 1 297 ? -18.781 5.734 10.758 1 97.5 297 LEU A C 1
ATOM 2238 O O . LEU A 1 297 ? -17.922 5.867 9.875 1 97.5 297 LEU A O 1
ATOM 2242 N N . PRO A 1 298 ? -20.141 5.781 10.523 1 96.44 298 PRO A N 1
ATOM 2243 C CA . PRO A 1 298 ? -20.516 6.359 9.234 1 96.44 298 PRO A CA 1
ATOM 2244 C C . PRO A 1 298 ? -19.969 7.773 9.031 1 96.44 298 PRO A C 1
ATOM 2246 O O . PRO A 1 298 ? -19.969 8.57 9.969 1 96.44 298 PRO A O 1
ATOM 2249 N N . LEU A 1 299 ? -19.531 8.023 7.891 1 95.69 299 LEU A N 1
ATOM 2250 C CA . LEU A 1 299 ? -18.859 9.289 7.602 1 95.69 299 LEU A CA 1
ATOM 2251 C C . LEU A 1 299 ? -19.766 10.461 7.949 1 95.69 299 LEU A C 1
ATOM 2253 O O . LEU A 1 299 ? -19.297 11.492 8.43 1 95.69 299 LEU A O 1
ATOM 2257 N N . SER A 1 300 ? -21.078 10.344 7.809 1 93.94 300 SER A N 1
ATOM 2258 C CA . SER A 1 300 ? -22.047 11.414 8.031 1 93.94 300 SER A CA 1
ATOM 2259 C C . SER A 1 300 ? -22.188 11.734 9.523 1 93.94 300 SER A C 1
ATOM 2261 O O . SER A 1 300 ? -22.719 12.781 9.891 1 93.94 300 SER A O 1
ATOM 2263 N N . LYS A 1 301 ? -21.656 10.875 10.367 1 95.38 301 LYS A N 1
ATOM 2264 C CA . LYS A 1 301 ? -21.828 11.047 11.805 1 95.38 301 LYS A CA 1
ATOM 2265 C C . LYS A 1 301 ? -20.516 11.453 12.461 1 95.38 301 LYS A C 1
ATOM 2267 O O . LYS A 1 301 ? -20.484 11.758 13.664 1 95.38 301 LYS A O 1
ATOM 2272 N N . VAL A 1 302 ? -19.453 11.523 11.695 1 96.19 302 VAL A N 1
ATOM 2273 C CA . VAL A 1 302 ? -18.141 11.82 12.242 1 96.19 302 VAL A CA 1
ATOM 2274 C C . VAL A 1 302 ? -18.062 13.273 12.688 1 96.19 302 VAL A C 1
ATOM 2276 O O . VAL A 1 302 ? -18.469 14.18 11.945 1 96.19 302 VAL A O 1
ATOM 2279 N N . THR A 1 303 ? -17.578 13.531 13.844 1 94.56 303 THR A N 1
ATOM 2280 C CA . THR A 1 303 ? -17.328 14.883 14.352 1 94.56 303 THR A CA 1
ATOM 2281 C C . THR A 1 303 ? -15.938 14.992 14.961 1 94.56 303 THR A C 1
ATOM 2283 O O . THR A 1 303 ? -14.961 15.195 14.242 1 94.56 303 THR A O 1
ATOM 2286 N N . TYR A 1 304 ? -15.812 14.828 16.266 1 96.19 304 TYR A N 1
ATOM 2287 C CA . TYR A 1 304 ? -14.531 14.734 16.938 1 96.19 304 TYR A CA 1
ATOM 2288 C C . TYR A 1 304 ? -14.523 13.594 17.953 1 96.19 304 TYR A C 1
ATOM 2290 O O . TYR A 1 304 ? -15.586 13.133 18.375 1 96.19 304 TYR A O 1
ATOM 2298 N N . PRO A 1 305 ? -13.383 13.094 18.359 1 97.56 305 PRO A N 1
ATOM 2299 C CA . PRO A 1 305 ? -13.266 11.812 19.062 1 97.56 305 PRO A CA 1
ATOM 2300 C C . PRO A 1 305 ? -14.148 11.727 20.297 1 97.56 305 PRO A C 1
ATOM 2302 O O . PRO A 1 305 ? -14.836 10.727 20.516 1 97.56 305 PRO A O 1
ATOM 2305 N N . GLU A 1 306 ? -14.219 12.734 21.203 1 97.62 306 GLU A N 1
ATOM 2306 C CA . GLU A 1 306 ? -15.039 12.719 22.406 1 97.62 306 GLU A CA 1
ATOM 2307 C C . GLU A 1 306 ? -16.531 12.617 22.062 1 97.62 306 GLU A C 1
ATOM 2309 O O . GLU A 1 306 ? -17.25 11.836 22.672 1 97.62 306 GLU A O 1
ATOM 2314 N N . ALA A 1 307 ? -16.906 13.391 21.109 1 96.56 307 ALA A N 1
ATOM 2315 C CA . ALA A 1 307 ? -18.297 13.359 20.688 1 96.56 307 ALA A CA 1
ATOM 2316 C C . ALA A 1 307 ? -18.641 12.031 20 1 96.56 307 ALA A C 1
ATOM 2318 O O . ALA A 1 307 ? -19.75 11.516 20.172 1 96.56 307 ALA A O 1
ATOM 2319 N N . ASN A 1 308 ? -17.75 11.516 19.188 1 97.31 308 ASN A N 1
ATOM 2320 C CA . ASN A 1 308 ? -17.938 10.234 18.516 1 97.31 308 ASN A CA 1
ATOM 2321 C C . ASN A 1 308 ? -18.156 9.102 19.531 1 97.31 308 ASN A C 1
ATOM 2323 O O . ASN A 1 308 ? -19 8.227 19.297 1 97.31 308 ASN A O 1
ATOM 2327 N N . ARG A 1 309 ? -17.391 9.109 20.594 1 96.19 309 ARG A N 1
ATOM 2328 C CA . ARG A 1 309 ? -17.531 8.094 21.641 1 96.19 309 ARG A CA 1
ATOM 2329 C C . ARG A 1 309 ? -18.906 8.188 22.312 1 96.19 309 ARG A C 1
ATOM 2331 O O . ARG A 1 309 ? -19.547 7.168 22.578 1 96.19 309 ARG A O 1
ATOM 2338 N N . ILE A 1 310 ? -19.328 9.398 22.594 1 95.88 310 ILE A N 1
ATOM 2339 C CA . ILE A 1 310 ? -20.625 9.625 23.203 1 95.88 310 ILE A CA 1
ATOM 2340 C C . ILE A 1 310 ? -21.734 9.125 22.281 1 95.88 310 ILE A C 1
ATOM 2342 O O . ILE A 1 310 ? -22.672 8.469 22.734 1 95.88 310 ILE A O 1
ATOM 2346 N N . TYR A 1 311 ? -21.578 9.438 21.062 1 94.12 311 TYR A N 1
ATOM 2347 C CA . TYR A 1 311 ? -22.531 8.977 20.078 1 94.12 311 TYR A CA 1
ATOM 2348 C C . TYR A 1 311 ? -22.625 7.457 20.062 1 94.12 311 TYR A C 1
ATOM 2350 O O . TYR A 1 311 ? -23.734 6.895 20.109 1 94.12 311 TYR A O 1
ATOM 2358 N N . TYR A 1 312 ? -21.562 6.797 20.016 1 94 312 TYR A N 1
ATOM 2359 C CA . TYR A 1 312 ? -21.5 5.34 20 1 94 312 TYR A CA 1
ATOM 2360 C C . TYR A 1 312 ? -22.156 4.746 21.234 1 94 312 TYR A C 1
ATOM 2362 O O . TYR A 1 312 ? -22.938 3.805 21.141 1 94 312 TYR A O 1
ATOM 2370 N N . LEU A 1 313 ? -21.844 5.262 22.406 1 94.06 313 LEU A N 1
ATOM 2371 C CA . LEU A 1 313 ? -22.391 4.758 23.656 1 94.06 313 LEU A CA 1
ATOM 2372 C C . LEU A 1 313 ? -23.906 4.953 23.719 1 94.06 313 LEU A C 1
ATOM 2374 O O . LEU A 1 313 ? -24.625 4.102 24.25 1 94.06 313 LEU A O 1
ATOM 2378 N N . SER A 1 314 ? -24.328 5.984 23.156 1 93.38 314 SER A N 1
ATOM 2379 C CA . SER A 1 314 ? -25.766 6.246 23.109 1 93.38 314 SER A CA 1
ATOM 2380 C C . SER A 1 314 ? -26.484 5.25 22.219 1 93.38 314 SER A C 1
ATOM 2382 O O . SER A 1 314 ? -27.594 4.809 22.516 1 93.38 314 SER A O 1
ATOM 2384 N N . GLN A 1 315 ? -25.906 4.914 21.094 1 91.25 315 GLN A N 1
ATOM 2385 C CA . GLN A 1 315 ? -26.484 3.932 20.172 1 91.25 315 GLN A CA 1
ATOM 2386 C C . GLN A 1 315 ? -26.531 2.545 20.812 1 91.25 315 GLN A C 1
ATOM 2388 O O . GLN A 1 315 ? -27.484 1.796 20.625 1 91.25 315 GLN A O 1
ATOM 2393 N N . GLU A 1 316 ? -25.516 2.201 21.547 1 89.56 316 GLU A N 1
ATOM 2394 C CA . GLU A 1 316 ? -25.453 0.908 22.219 1 89.56 316 GLU A CA 1
ATOM 2395 C C . GLU A 1 316 ? -26.516 0.794 23.312 1 89.56 316 GLU A C 1
ATOM 2397 O O . GLU A 1 316 ? -27.109 -0.267 23.484 1 89.56 316 GLU A O 1
ATOM 2402 N N . LYS A 1 317 ? -26.703 1.808 24.016 1 88.19 317 LYS A N 1
ATOM 2403 C CA . LYS A 1 317 ? -27.734 1.838 25.047 1 88.19 317 LYS A CA 1
ATOM 2404 C C . LYS A 1 317 ? -29.125 1.671 24.438 1 88.19 317 LYS A C 1
ATOM 2406 O O . LYS A 1 317 ? -29.953 0.954 24.984 1 88.19 317 LYS A O 1
ATOM 2411 N N . ASN A 1 318 ? -29.312 2.258 23.344 1 87.75 318 ASN A N 1
ATOM 2412 C CA . ASN A 1 318 ? -30.594 2.168 22.656 1 87.75 318 ASN A CA 1
ATOM 2413 C C . ASN A 1 318 ? -30.844 0.77 22.094 1 87.75 318 ASN A C 1
ATOM 2415 O O . ASN A 1 318 ? -31.969 0.27 22.125 1 87.75 318 ASN A O 1
ATOM 2419 N N . ARG A 1 319 ? -29.844 0.157 21.578 1 84 319 ARG A N 1
ATOM 2420 C CA . ARG A 1 319 ? -29.969 -1.196 21.031 1 84 319 ARG A CA 1
ATOM 2421 C C . ARG A 1 319 ? -30.281 -2.197 22.141 1 84 319 ARG A C 1
ATOM 2423 O O . ARG A 1 319 ? -31.094 -3.1 21.953 1 84 319 ARG A O 1
ATOM 2430 N N . ARG A 1 320 ? -29.672 -2.008 23.297 1 81.06 320 ARG A N 1
ATOM 2431 C CA . ARG A 1 320 ? -29.922 -2.896 24.422 1 81.06 320 ARG A CA 1
ATOM 2432 C C . ARG A 1 320 ? -31.344 -2.717 24.953 1 81.06 320 ARG A C 1
ATOM 2434 O O . ARG A 1 320 ? -32.031 -3.697 25.25 1 81.06 320 ARG A O 1
ATOM 2441 N N . ALA A 1 321 ? -31.844 -1.508 24.953 1 79.69 321 ALA A N 1
ATOM 2442 C CA . ALA A 1 321 ? -33.188 -1.205 25.438 1 79.69 321 ALA A CA 1
ATOM 2443 C C . ALA A 1 321 ? -34.25 -1.792 24.531 1 79.69 321 ALA A C 1
ATOM 2445 O O . ALA A 1 321 ? -35.25 -2.332 24.984 1 79.69 321 ALA A O 1
ATOM 2446 N N . SER A 1 322 ? -33.906 -1.72 23.281 1 83.31 322 SER A N 1
ATOM 2447 C CA . SER A 1 322 ? -34.844 -2.26 22.312 1 83.31 322 SER A CA 1
ATOM 2448 C C . SER A 1 322 ? -34.938 -3.781 22.391 1 83.31 322 SER A C 1
ATOM 2450 O O . SER A 1 322 ? -36 -4.367 22.25 1 83.31 322 SER A O 1
ATOM 2452 N N . THR A 1 323 ? -33.812 -4.406 22.656 1 79.5 323 THR A N 1
ATOM 2453 C CA . THR A 1 323 ? -33.781 -5.859 22.781 1 79.5 323 THR A CA 1
ATOM 2454 C C . THR A 1 323 ? -34.5 -6.305 24.047 1 79.5 323 THR A C 1
ATOM 2456 O O . THR A 1 323 ? -35.219 -7.297 24.031 1 79.5 323 THR A O 1
ATOM 2459 N N . ILE A 1 324 ? -34.281 -5.543 25.094 1 79.5 324 ILE A N 1
ATOM 2460 C CA . ILE A 1 324 ? -34.938 -5.844 26.375 1 79.5 324 ILE A CA 1
ATOM 2461 C C . ILE A 1 324 ? -36.438 -5.656 26.234 1 79.5 324 ILE A C 1
ATOM 2463 O O . ILE A 1 324 ? -37.219 -6.48 26.719 1 79.5 324 ILE A O 1
ATOM 2467 N N . THR A 1 325 ? -36.75 -4.531 25.609 1 74.56 325 THR A N 1
ATOM 2468 C CA . THR A 1 325 ? -38.156 -4.277 25.391 1 74.56 325 THR A CA 1
ATOM 2469 C C . THR A 1 325 ? -38.781 -5.375 24.547 1 74.56 325 THR A C 1
ATOM 2471 O O . THR A 1 325 ? -39.906 -5.812 24.812 1 74.56 325 THR A O 1
ATOM 2474 N N . LYS A 1 326 ? -38.031 -5.836 23.609 1 72.5 326 LYS A N 1
ATOM 2475 C CA . LYS A 1 326 ? -38.531 -6.902 22.75 1 72.5 326 LYS A CA 1
ATOM 2476 C C . LYS A 1 326 ? -38.656 -8.211 23.516 1 72.5 326 LYS A C 1
ATOM 2478 O O . LYS A 1 326 ? -39.625 -8.945 23.328 1 72.5 326 LYS A O 1
ATOM 2483 N N . TYR A 1 327 ? -37.812 -8.477 24.422 1 74.81 327 TYR A N 1
ATOM 2484 C CA . TYR A 1 327 ? -37.875 -9.695 25.219 1 74.81 327 TYR A CA 1
ATOM 2485 C C . TYR A 1 327 ? -38.969 -9.602 26.266 1 74.81 327 TYR A C 1
ATOM 2487 O O . TYR A 1 327 ? -39.688 -10.586 26.516 1 74.81 327 TYR A O 1
ATOM 2495 N N . GLN A 1 328 ? -39.125 -8.5 26.828 1 71.19 328 GLN A N 1
ATOM 2496 C CA . GLN A 1 328 ? -40.219 -8.305 27.797 1 71.19 328 GLN A CA 1
ATOM 2497 C C . GLN A 1 328 ? -41.594 -8.422 27.125 1 71.19 328 GLN A C 1
ATOM 2499 O O . GLN A 1 328 ? -42.531 -8.969 27.719 1 71.19 328 GLN A O 1
ATOM 2504 N N . ALA A 1 329 ? -41.719 -7.984 26.031 1 70.12 329 ALA A N 1
ATOM 2505 C CA . ALA A 1 329 ? -42.938 -8.102 25.266 1 70.12 329 ALA A CA 1
ATOM 2506 C C . ALA A 1 329 ? -43.25 -9.555 24.938 1 70.12 329 ALA A C 1
ATOM 2508 O O . ALA A 1 329 ? -44.406 -9.992 24.984 1 70.12 329 ALA A O 1
ATOM 2509 N N . TYR A 1 330 ? -42.219 -10.25 24.672 1 70.62 330 TYR A N 1
ATOM 2510 C CA . TYR A 1 330 ? -42.375 -11.672 24.391 1 70.62 330 TYR A CA 1
ATOM 2511 C C . TYR A 1 330 ? -42.781 -12.43 25.641 1 70.62 330 TYR A C 1
ATOM 2513 O O . TYR A 1 330 ? -43.562 -13.391 25.578 1 70.62 330 TYR A O 1
ATOM 2521 N N . ASP A 1 331 ? -42.312 -12.039 26.734 1 69.81 331 ASP A N 1
ATOM 2522 C CA . ASP A 1 331 ? -42.656 -12.695 27.984 1 69.81 331 ASP A CA 1
ATOM 2523 C C . ASP A 1 331 ? -44.094 -12.391 28.406 1 69.81 331 ASP A C 1
ATOM 2525 O O . ASP A 1 331 ? -44.75 -13.195 29.078 1 69.81 331 ASP A O 1
ATOM 2529 N N . ILE A 1 332 ? -44.5 -11.336 27.984 1 73.69 332 ILE A N 1
ATOM 2530 C CA . ILE A 1 332 ? -45.844 -10.945 28.344 1 73.69 332 ILE A CA 1
ATOM 2531 C C . ILE A 1 332 ? -46.844 -11.562 27.359 1 73.69 332 ILE A C 1
ATOM 2533 O O . ILE A 1 332 ? -48 -11.781 27.703 1 73.69 332 ILE A O 1
ATOM 2537 N N . SER A 1 333 ? -46.469 -11.883 26.203 1 57.62 333 SER A N 1
ATOM 2538 C CA . SER A 1 333 ? -47.406 -12.523 25.281 1 57.62 333 SER A CA 1
ATOM 2539 C C . SER A 1 333 ? -47.406 -14.039 25.484 1 57.62 333 SER A C 1
ATOM 2541 O O . SER A 1 333 ? -48.438 -14.68 25.281 1 57.62 333 SER A O 1
ATOM 2543 N N . MET B 1 1 ? 1.143 -22.578 3.518 1 88.06 1 MET B N 1
ATOM 2544 C CA . MET B 1 1 ? 2.365 -22.672 2.725 1 88.06 1 MET B CA 1
ATOM 2545 C C . MET B 1 1 ? 2.043 -22.953 1.262 1 88.06 1 MET B C 1
ATOM 2547 O O . MET B 1 1 ? 2.549 -22.281 0.365 1 88.06 1 MET B O 1
ATOM 2551 N N . SER B 1 2 ? 1.235 -23.828 1.051 1 89.94 2 SER B N 1
ATOM 2552 C CA . SER B 1 2 ? 0.979 -24.25 -0.322 1 89.94 2 SER B CA 1
ATOM 2553 C C . SER B 1 2 ? -0.069 -23.375 -0.987 1 89.94 2 SER B C 1
ATOM 2555 O O . SER B 1 2 ? -0.221 -23.391 -2.209 1 89.94 2 SER B O 1
ATOM 2557 N N . GLN B 1 3 ? -0.756 -22.5 -0.199 1 92.81 3 GLN B N 1
ATOM 2558 C CA . GLN B 1 3 ? -1.789 -21.625 -0.742 1 92.81 3 GLN B CA 1
ATOM 2559 C C . GLN B 1 3 ? -1.193 -20.594 -1.708 1 92.81 3 GLN B C 1
ATOM 2561 O O . GLN B 1 3 ? -1.914 -20 -2.51 1 92.81 3 GLN B O 1
ATOM 2566 N N . VAL B 1 4 ? 0.046 -20.406 -1.628 1 96.19 4 VAL B N 1
ATOM 2567 C CA . VAL B 1 4 ? 0.728 -19.5 -2.553 1 96.19 4 VAL B CA 1
ATOM 2568 C C . VAL B 1 4 ? 0.498 -19.969 -3.988 1 96.19 4 VAL B C 1
ATOM 2570 O O . VAL B 1 4 ? 0.372 -19.141 -4.898 1 96.19 4 VAL B O 1
ATOM 2573 N N . MET B 1 5 ? 0.396 -21.281 -4.145 1 96.38 5 MET B N 1
ATOM 2574 C CA . MET B 1 5 ? 0.237 -21.875 -5.469 1 96.38 5 MET B CA 1
ATOM 2575 C C . MET B 1 5 ? -1.18 -22.406 -5.66 1 96.38 5 MET B C 1
ATOM 2577 O O . MET B 1 5 ? -1.393 -23.359 -6.402 1 96.38 5 MET B O 1
ATOM 2581 N N . PHE B 1 6 ? -2.129 -21.969 -4.84 1 96.69 6 PHE B N 1
ATOM 2582 C CA . PHE B 1 6 ? -3.559 -22.234 -4.953 1 96.69 6 PHE B CA 1
ATOM 2583 C C . PHE B 1 6 ? -3.881 -23.656 -4.488 1 96.69 6 PHE B C 1
ATOM 2585 O O . PHE B 1 6 ? -4.867 -24.25 -4.93 1 96.69 6 PHE B O 1
ATOM 2592 N N . VAL B 1 7 ? -3.02 -24.219 -3.664 1 94.75 7 VAL B N 1
ATOM 2593 C CA . VAL B 1 7 ? -3.238 -25.562 -3.176 1 94.75 7 VAL B CA 1
ATOM 2594 C C . VAL B 1 7 ? -3.555 -25.531 -1.682 1 94.75 7 VAL B C 1
ATOM 2596 O O . VAL B 1 7 ? -2.854 -24.875 -0.906 1 94.75 7 VAL B O 1
ATOM 2599 N N . ASN B 1 8 ? -4.66 -26.172 -1.383 1 92 8 ASN B N 1
ATOM 2600 C CA . ASN B 1 8 ? -5.051 -26.328 0.015 1 92 8 ASN B CA 1
ATOM 2601 C C . ASN B 1 8 ? -5.016 -27.781 0.46 1 92 8 ASN B C 1
ATOM 2603 O O . ASN B 1 8 ? -6.066 -28.391 0.66 1 92 8 ASN B O 1
ATOM 2607 N N . ASN B 1 9 ? -3.908 -28.359 0.64 1 94.31 9 ASN B N 1
ATOM 2608 C CA . ASN B 1 9 ? -3.639 -29.734 1.036 1 94.31 9 ASN B CA 1
ATOM 2609 C C . ASN B 1 9 ? -2.459 -29.828 2.002 1 94.31 9 ASN B C 1
ATOM 2611 O O . ASN B 1 9 ? -1.364 -29.344 1.694 1 94.31 9 ASN B O 1
ATOM 2615 N N . PRO B 1 10 ? -2.684 -30.438 3.182 1 93.75 10 PRO B N 1
ATOM 2616 C CA . PRO B 1 10 ? -1.626 -30.469 4.195 1 93.75 10 PRO B CA 1
ATOM 2617 C C . PRO B 1 10 ? -0.366 -31.172 3.713 1 93.75 10 PRO B C 1
ATOM 2619 O O . PRO B 1 10 ? 0.748 -30.766 4.043 1 93.75 10 PRO B O 1
ATOM 2622 N N . LEU B 1 11 ? -0.552 -32.25 3.018 1 96.75 11 LEU B N 1
ATOM 2623 C CA . LEU B 1 11 ? 0.605 -33 2.518 1 96.75 11 LEU B CA 1
ATOM 2624 C C . LEU B 1 11 ? 1.416 -32.156 1.551 1 96.75 11 LEU B C 1
ATOM 2626 O O . LEU B 1 11 ? 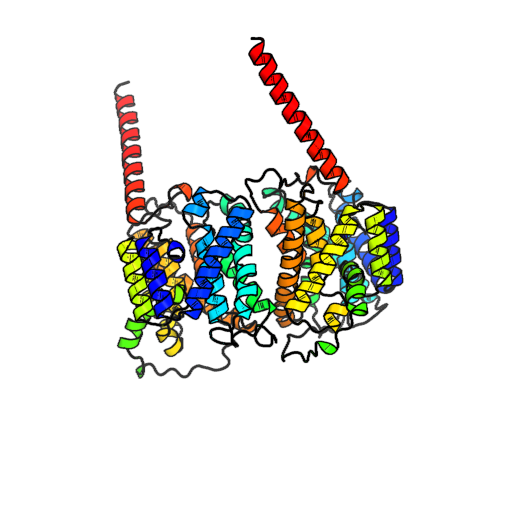2.648 -32.125 1.602 1 96.75 11 LEU B O 1
ATOM 2630 N N . SER B 1 12 ? 0.751 -31.453 0.617 1 97.44 12 SER B N 1
ATOM 2631 C CA . SER B 1 12 ? 1.426 -30.531 -0.282 1 97.44 12 SER B CA 1
ATOM 2632 C C . SER B 1 12 ? 2.156 -29.438 0.495 1 97.44 12 SER B C 1
ATOM 2634 O O . SER B 1 12 ? 3.271 -29.047 0.134 1 97.44 12 SER B O 1
ATOM 2636 N N . GLY B 1 13 ? 1.523 -28.953 1.545 1 96.69 13 GLY B N 1
ATOM 2637 C CA . GLY B 1 13 ? 2.16 -27.969 2.395 1 96.69 13 GLY B CA 1
ATOM 2638 C C . GLY B 1 13 ? 3.461 -28.453 3.006 1 96.69 13 GLY B C 1
ATOM 2639 O O . GLY B 1 13 ? 4.457 -27.719 3.018 1 96.69 13 GLY B O 1
ATOM 2640 N N . VAL B 1 14 ? 3.449 -29.656 3.473 1 97.69 14 VAL B N 1
ATOM 2641 C CA . VAL B 1 14 ? 4.641 -30.234 4.082 1 97.69 14 VAL B CA 1
ATOM 2642 C C . VAL B 1 14 ? 5.746 -30.375 3.037 1 97.69 14 VAL B C 1
ATOM 2644 O O . VAL B 1 14 ? 6.91 -30.078 3.314 1 97.69 14 VAL B O 1
ATOM 2647 N N . LEU B 1 15 ? 5.402 -30.797 1.892 1 98 15 LEU B N 1
ATOM 2648 C CA . LEU B 1 15 ? 6.379 -30.953 0.817 1 98 15 LEU B CA 1
ATOM 2649 C C . LEU B 1 15 ? 6.984 -29.594 0.441 1 98 15 LEU B C 1
ATOM 2651 O O . LEU B 1 15 ? 8.188 -29.5 0.198 1 98 15 LEU B O 1
ATOM 2655 N N . ILE B 1 16 ? 6.145 -28.578 0.354 1 98 16 ILE B N 1
ATOM 2656 C CA . ILE B 1 16 ? 6.637 -27.25 0.028 1 98 16 ILE B CA 1
ATOM 2657 C C . ILE B 1 16 ? 7.621 -26.781 1.098 1 98 16 ILE B C 1
ATOM 2659 O O . ILE B 1 16 ? 8.695 -26.266 0.78 1 98 16 ILE B O 1
ATOM 2663 N N . VAL B 1 17 ? 7.285 -27.016 2.369 1 98.06 17 VAL B N 1
ATOM 2664 C CA . VAL B 1 17 ? 8.164 -26.625 3.465 1 98.06 17 VAL B CA 1
ATOM 2665 C C . VAL B 1 17 ? 9.492 -27.375 3.354 1 98.06 17 VAL B C 1
ATOM 2667 O O . VAL B 1 17 ? 10.562 -26.797 3.543 1 98.06 17 VAL B O 1
ATOM 2670 N N . LEU B 1 18 ? 9.406 -28.625 3.059 1 98.12 18 LEU B N 1
ATOM 2671 C CA . LEU B 1 18 ? 10.617 -29.422 2.863 1 98.12 18 LEU B CA 1
ATOM 2672 C C . LEU B 1 18 ? 11.461 -28.859 1.728 1 98.12 18 LEU B C 1
ATOM 2674 O O . LEU B 1 18 ? 12.688 -28.75 1.854 1 98.12 18 LEU B O 1
ATOM 2678 N N . GLY B 1 19 ? 10.812 -28.562 0.601 1 98.38 19 GLY B N 1
ATOM 2679 C CA . GLY B 1 19 ? 11.523 -27.953 -0.509 1 98.38 19 GLY B CA 1
ATOM 2680 C C . GLY B 1 19 ? 12.211 -26.656 -0.128 1 98.38 19 GLY B C 1
ATOM 2681 O O . GLY B 1 19 ? 13.336 -26.391 -0.554 1 98.38 19 GLY B O 1
ATOM 2682 N N . LEU B 1 20 ? 11.562 -25.828 0.675 1 98.44 20 LEU B N 1
ATOM 2683 C CA . LEU B 1 20 ? 12.133 -24.562 1.115 1 98.44 20 LEU B CA 1
ATOM 2684 C C . LEU B 1 20 ? 13.383 -24.781 1.969 1 98.44 20 LEU B C 1
ATOM 2686 O O . LEU B 1 20 ? 14.375 -24.078 1.823 1 98.44 20 LEU B O 1
ATOM 2690 N N . PHE B 1 21 ? 13.336 -25.812 2.83 1 98.25 21 PHE B N 1
ATOM 2691 C CA . PHE B 1 21 ? 14.484 -26.109 3.682 1 98.25 21 PHE B CA 1
ATOM 2692 C C . PHE B 1 21 ? 15.641 -26.672 2.859 1 98.25 21 PHE B C 1
ATOM 2694 O O . PHE B 1 21 ? 16.812 -26.438 3.189 1 98.25 21 PHE B O 1
ATOM 2701 N N . ILE B 1 22 ? 15.297 -27.391 1.801 1 98.06 22 ILE B N 1
ATOM 2702 C CA . ILE B 1 22 ? 16.328 -27.891 0.894 1 98.06 22 ILE B CA 1
ATOM 2703 C C . ILE B 1 22 ? 16.984 -26.719 0.169 1 98.06 22 ILE B C 1
ATOM 2705 O O . ILE B 1 22 ? 18.203 -26.688 -0.008 1 98.06 22 ILE B O 1
ATOM 2709 N N . GLN B 1 23 ? 16.203 -25.688 -0.236 1 97.88 23 GLN B N 1
ATOM 2710 C CA . GLN B 1 23 ? 16.734 -24.5 -0.898 1 97.88 23 GLN B CA 1
ATOM 2711 C C . GLN B 1 23 ? 17.656 -23.719 0.032 1 97.88 23 GLN B C 1
ATOM 2713 O O . GLN B 1 23 ? 18.812 -23.438 -0.315 1 97.88 23 GLN B O 1
ATOM 2718 N N . ASN B 1 24 ? 17.219 -23.328 1.212 1 98.44 24 ASN B N 1
ATOM 2719 C CA . ASN B 1 24 ? 17.906 -22.484 2.182 1 98.44 24 ASN B CA 1
ATOM 2720 C C . ASN B 1 24 ? 17.172 -22.453 3.52 1 98.44 24 ASN B C 1
ATOM 2722 O O . ASN B 1 24 ? 16.141 -21.797 3.645 1 98.44 24 ASN B O 1
ATOM 2726 N N . PRO B 1 25 ? 17.703 -23.125 4.516 1 98.44 25 PRO B N 1
ATOM 2727 C CA . PRO B 1 25 ? 17.031 -23.203 5.816 1 98.44 25 PRO B CA 1
ATOM 2728 C C . PRO B 1 25 ? 16.719 -21.828 6.391 1 98.44 25 PRO B C 1
ATOM 2730 O O . PRO B 1 25 ? 15.695 -21.641 7.055 1 98.44 25 PRO B O 1
ATOM 2733 N N . TRP B 1 26 ? 17.609 -20.844 6.176 1 98.56 26 TRP B N 1
ATOM 2734 C CA . TRP B 1 26 ? 17.391 -19.484 6.688 1 98.56 26 TRP B CA 1
ATOM 2735 C C . TRP B 1 26 ? 16.156 -18.859 6.043 1 98.56 26 TRP B C 1
ATOM 2737 O O . TRP B 1 26 ? 15.32 -18.281 6.734 1 98.56 26 TRP B O 1
ATOM 2747 N N . TRP B 1 27 ? 16 -19 4.715 1 98.19 27 TRP B N 1
ATOM 2748 C CA . TRP B 1 27 ? 14.82 -18.516 4.008 1 98.19 27 TRP B CA 1
ATOM 2749 C C . TRP B 1 27 ? 13.562 -19.203 4.527 1 98.19 27 TRP B C 1
ATOM 2751 O O . TRP B 1 27 ? 12.531 -18.547 4.719 1 98.19 27 TRP B O 1
ATOM 2761 N N . ALA B 1 28 ? 13.719 -20.484 4.727 1 98.5 28 ALA B N 1
ATOM 2762 C CA . ALA B 1 28 ? 12.586 -21.281 5.195 1 98.5 28 ALA B CA 1
ATOM 2763 C C . ALA B 1 28 ? 12.141 -20.828 6.582 1 98.5 28 ALA B C 1
ATOM 2765 O O . ALA B 1 28 ? 10.938 -20.719 6.848 1 98.5 28 ALA B O 1
ATOM 2766 N N . ILE B 1 29 ? 13.055 -20.578 7.473 1 98.5 29 ILE B N 1
ATOM 2767 C CA . ILE B 1 29 ? 12.758 -20.109 8.828 1 98.5 29 ILE B CA 1
ATOM 2768 C C . ILE B 1 29 ? 12.039 -18.766 8.766 1 98.5 29 ILE B C 1
ATOM 2770 O O . ILE B 1 29 ? 11.023 -18.562 9.422 1 98.5 29 ILE B O 1
ATOM 2774 N N . ALA B 1 30 ? 12.562 -17.875 7.961 1 98.69 30 ALA B N 1
ATOM 2775 C CA . ALA B 1 30 ? 11.945 -16.562 7.801 1 98.69 30 ALA B CA 1
ATOM 2776 C C . ALA B 1 30 ? 10.531 -16.672 7.238 1 98.69 30 ALA B C 1
ATOM 2778 O O . ALA B 1 30 ? 9.617 -15.992 7.688 1 98.69 30 ALA B O 1
ATOM 2779 N N . GLY B 1 31 ? 10.375 -17.547 6.234 1 98.5 31 GLY B N 1
ATOM 2780 C CA . GLY B 1 31 ? 9.055 -17.781 5.672 1 98.5 31 GLY B CA 1
ATOM 2781 C C . GLY B 1 31 ? 8.07 -18.359 6.676 1 98.5 31 GLY B C 1
ATOM 2782 O O . GLY B 1 31 ? 6.914 -17.922 6.734 1 98.5 31 GLY B O 1
ATOM 2783 N N . CYS B 1 32 ? 8.492 -19.297 7.48 1 98.38 32 CYS B N 1
ATOM 2784 C CA . CYS B 1 32 ? 7.645 -19.875 8.516 1 98.38 32 CYS B CA 1
ATOM 2785 C C . CYS B 1 32 ? 7.258 -18.828 9.555 1 98.38 32 CYS B C 1
ATOM 2787 O O . CYS B 1 32 ? 6.105 -18.766 9.984 1 98.38 32 CYS B O 1
ATOM 2789 N N . LEU B 1 33 ? 8.242 -18.047 9.93 1 98.69 33 LEU B N 1
ATOM 2790 C CA . LEU B 1 33 ? 7.945 -16.969 10.867 1 98.69 33 LEU B CA 1
ATOM 2791 C C . LEU B 1 33 ? 6.895 -16.016 10.289 1 98.69 33 LEU B C 1
ATOM 2793 O O . LEU B 1 33 ? 5.953 -15.633 10.977 1 98.69 33 LEU B O 1
ATOM 2797 N N . GLY B 1 34 ? 7.062 -15.641 9.016 1 98.75 34 GLY B N 1
ATOM 2798 C CA . GLY B 1 34 ? 6.074 -14.797 8.367 1 98.75 34 GLY B CA 1
ATOM 2799 C C . GLY B 1 34 ? 4.68 -15.398 8.383 1 98.75 34 GLY B C 1
ATOM 2800 O O . GLY B 1 34 ? 3.699 -14.688 8.617 1 98.75 34 GLY B O 1
ATOM 2801 N N . THR B 1 35 ? 4.613 -16.641 8.133 1 98.31 35 THR B N 1
ATOM 2802 C CA . THR B 1 35 ? 3.332 -17.344 8.164 1 98.31 35 THR B CA 1
ATOM 2803 C C . THR B 1 35 ? 2.686 -17.234 9.539 1 98.31 35 THR B C 1
ATOM 2805 O O . THR B 1 35 ? 1.508 -16.891 9.656 1 98.31 35 THR B O 1
ATOM 2808 N N . VAL B 1 36 ? 3.443 -17.5 10.586 1 98.31 36 VAL B N 1
ATOM 2809 C CA . VAL B 1 36 ? 2.945 -17.516 11.953 1 98.31 36 VAL B CA 1
ATOM 2810 C C . VAL B 1 36 ? 2.49 -16.109 12.359 1 98.31 36 VAL B C 1
ATOM 2812 O O . VAL B 1 36 ? 1.399 -15.945 12.906 1 98.31 36 VAL B O 1
ATOM 2815 N N . MET B 1 37 ? 3.271 -15.156 12.047 1 98.44 37 MET B N 1
ATOM 2816 C CA . MET B 1 37 ? 2.994 -13.797 12.516 1 98.44 37 MET B CA 1
ATOM 2817 C C . MET B 1 37 ? 1.831 -13.188 11.742 1 98.44 37 MET B C 1
ATOM 2819 O O . MET B 1 37 ? 1.042 -12.422 12.297 1 98.44 37 MET B O 1
ATOM 2823 N N . SER B 1 38 ? 1.771 -13.461 10.469 1 98.62 38 SER B N 1
ATOM 2824 C CA . SER B 1 38 ? 0.608 -13.023 9.703 1 98.62 38 SER B CA 1
ATOM 2825 C C . SER B 1 38 ? -0.672 -13.664 10.227 1 98.62 38 SER B C 1
ATOM 2827 O O . SER B 1 38 ? -1.698 -12.992 10.367 1 98.62 38 SER B O 1
ATOM 2829 N N . THR B 1 39 ? -0.623 -14.93 10.484 1 98 39 THR B N 1
ATOM 2830 C CA . THR B 1 39 ? -1.776 -15.641 11.023 1 98 39 THR B CA 1
ATOM 2831 C C . THR B 1 39 ? -2.156 -15.094 12.398 1 98 39 THR B C 1
ATOM 2833 O O . THR B 1 39 ? -3.338 -14.898 12.688 1 98 39 THR B O 1
ATOM 2836 N N . LEU B 1 40 ? -1.171 -14.836 13.25 1 97.75 40 LEU B N 1
ATOM 2837 C CA . LEU B 1 40 ? -1.413 -14.266 14.57 1 97.75 40 LEU B CA 1
ATOM 2838 C C . LEU B 1 40 ? -2.09 -12.906 14.461 1 97.75 40 LEU B C 1
ATOM 2840 O O . LEU B 1 40 ? -3.014 -12.602 15.219 1 97.75 40 LEU B O 1
ATOM 2844 N N . ALA B 1 41 ? -1.588 -12.125 13.539 1 97.44 41 ALA B N 1
ATOM 2845 C CA . ALA B 1 41 ? -2.199 -10.812 13.328 1 97.44 41 ALA B CA 1
ATOM 2846 C C . ALA B 1 41 ? -3.662 -10.953 12.914 1 97.44 41 ALA B C 1
ATOM 2848 O O . ALA B 1 41 ? -4.516 -10.18 13.359 1 97.44 41 ALA B O 1
ATOM 2849 N N . ALA B 1 42 ? -3.936 -11.883 12.062 1 97.75 42 ALA B N 1
ATOM 2850 C CA . ALA B 1 42 ? -5.312 -12.133 11.656 1 97.75 42 ALA B CA 1
ATOM 2851 C C . ALA B 1 42 ? -6.188 -12.5 12.852 1 97.75 42 ALA B C 1
ATOM 2853 O O . ALA B 1 42 ? -7.332 -12.062 12.953 1 97.75 42 ALA B O 1
ATOM 2854 N N . LEU B 1 43 ? -5.645 -13.297 13.758 1 96.69 43 LEU B N 1
ATOM 2855 C CA . LEU B 1 43 ? -6.359 -13.688 14.969 1 96.69 43 LEU B CA 1
ATOM 2856 C C . LEU B 1 43 ? -6.609 -12.477 15.867 1 96.69 43 LEU B C 1
ATOM 2858 O O . LEU B 1 43 ? -7.719 -12.281 16.359 1 96.69 43 LEU B O 1
ATOM 2862 N N . ILE B 1 44 ? -5.578 -11.656 16.031 1 95.31 44 ILE B N 1
ATOM 2863 C CA . ILE B 1 44 ? -5.66 -10.477 16.891 1 95.31 44 ILE B CA 1
ATOM 2864 C C . ILE B 1 44 ? -6.723 -9.523 16.344 1 95.31 44 ILE B C 1
ATOM 2866 O O . ILE B 1 44 ? -7.461 -8.898 17.109 1 95.31 44 ILE B O 1
ATOM 2870 N N . LEU B 1 45 ? -6.848 -9.484 15.039 1 95.06 45 LEU B N 1
ATOM 2871 C CA . LEU B 1 45 ? -7.777 -8.578 14.383 1 95.06 45 LEU B CA 1
ATOM 2872 C C . LEU B 1 45 ? -9.148 -9.227 14.227 1 95.06 45 LEU B C 1
ATOM 2874 O O . LEU B 1 45 ? -10.039 -8.656 13.586 1 95.06 45 LEU B O 1
ATOM 2878 N N . SER B 1 46 ? -9.32 -10.383 14.711 1 96.62 46 SER B N 1
ATOM 2879 C CA . SER B 1 46 ? -10.586 -11.109 14.688 1 96.62 46 SER B CA 1
ATOM 2880 C C . SER B 1 46 ? -11.102 -11.273 13.266 1 96.62 46 SER B C 1
ATOM 2882 O O . SER B 1 46 ? -12.273 -11 12.992 1 96.62 46 SER B O 1
ATOM 2884 N N . GLN B 1 47 ? -10.18 -11.688 12.391 1 95.81 47 GLN B N 1
ATOM 2885 C CA . GLN B 1 47 ? -10.586 -12.039 11.039 1 95.81 47 GLN B CA 1
ATOM 2886 C C . GLN B 1 47 ? -11.383 -13.344 11.023 1 95.81 47 GLN B C 1
ATOM 2888 O O . GLN B 1 47 ? -11.461 -14.039 12.031 1 95.81 47 GLN B O 1
ATOM 2893 N N . ASP B 1 48 ? -12.039 -13.625 9.875 1 94.5 48 ASP B N 1
ATOM 2894 C CA . ASP B 1 48 ? -12.883 -14.812 9.75 1 94.5 48 ASP B CA 1
ATOM 2895 C C . ASP B 1 48 ? -12.102 -16.078 10.055 1 94.5 48 ASP B C 1
ATOM 2897 O O . ASP B 1 48 ? -11.07 -16.344 9.43 1 94.5 48 ASP B O 1
ATOM 2901 N N . ARG B 1 49 ? -12.625 -16.859 10.906 1 93.56 49 ARG B N 1
ATOM 2902 C CA . ARG B 1 49 ? -11.945 -18.062 11.375 1 93.56 49 ARG B CA 1
ATOM 2903 C C . ARG B 1 49 ? -11.797 -19.078 10.258 1 93.56 49 ARG B C 1
ATOM 2905 O O . ARG B 1 49 ? -10.805 -19.812 10.203 1 93.56 49 ARG B O 1
ATOM 2912 N N . SER B 1 50 ? -12.781 -19.219 9.422 1 91.38 50 SER B N 1
ATOM 2913 C CA . SER B 1 50 ? -12.703 -20.156 8.305 1 91.38 50 SER B CA 1
ATOM 2914 C C . SER B 1 50 ? -11.586 -19.781 7.344 1 91.38 50 SER B C 1
ATOM 2916 O O . SER B 1 50 ? -10.883 -20.656 6.824 1 91.38 50 SER B O 1
ATOM 2918 N N . ALA B 1 51 ? -11.469 -18.531 7.121 1 91.06 51 ALA B N 1
ATOM 2919 C CA . ALA B 1 51 ? -10.391 -18.062 6.258 1 91.06 51 ALA B CA 1
ATOM 2920 C C . ALA B 1 51 ? -9.023 -18.328 6.887 1 91.06 51 ALA B C 1
ATOM 2922 O O . ALA B 1 51 ? -8.078 -18.688 6.188 1 91.06 51 ALA B O 1
ATOM 2923 N N . ILE B 1 52 ? -8.891 -18.156 8.195 1 92.31 52 ILE B N 1
ATOM 2924 C CA . ILE B 1 52 ? -7.648 -18.406 8.922 1 92.31 52 ILE B CA 1
ATOM 2925 C C . ILE B 1 52 ? -7.305 -19.891 8.844 1 92.31 52 ILE B C 1
ATOM 2927 O O . ILE B 1 52 ? -6.16 -20.25 8.555 1 92.31 52 ILE B O 1
ATOM 2931 N N . ALA B 1 53 ? -8.328 -20.703 8.977 1 88.38 53 ALA B N 1
ATOM 2932 C CA . ALA B 1 53 ? -8.125 -22.156 8.961 1 88.38 53 ALA B CA 1
ATOM 2933 C C . ALA B 1 53 ? -7.703 -22.625 7.574 1 88.38 53 ALA B C 1
ATOM 2935 O O . ALA B 1 53 ? -6.922 -23.578 7.445 1 88.38 53 ALA B O 1
ATOM 2936 N N . ALA B 1 54 ? -8.18 -22 6.586 1 86.06 54 ALA B N 1
ATOM 2937 C CA . ALA B 1 54 ? -7.875 -22.375 5.211 1 86.06 54 ALA B CA 1
ATOM 2938 C C . ALA B 1 54 ? -6.5 -21.859 4.789 1 86.06 54 ALA B C 1
ATOM 2940 O O . ALA B 1 54 ? -6.066 -22.094 3.66 1 86.06 54 ALA B O 1
ATOM 2941 N N . GLY B 1 55 ? -5.84 -21.125 5.645 1 86.31 55 GLY B N 1
ATOM 2942 C CA . GLY B 1 55 ? -4.5 -20.641 5.352 1 86.31 55 GLY B CA 1
ATOM 2943 C C . GLY B 1 55 ? -4.488 -19.359 4.543 1 86.31 55 GLY B C 1
ATOM 2944 O O . GLY B 1 55 ? -3.443 -18.953 4.043 1 86.31 55 GLY B O 1
ATOM 2945 N N . LEU B 1 56 ? -5.562 -18.703 4.457 1 88.81 56 LEU B N 1
ATOM 2946 C CA . LEU B 1 56 ? -5.695 -17.531 3.58 1 88.81 56 LEU B CA 1
ATOM 2947 C C . LEU B 1 56 ? -4.969 -16.328 4.16 1 88.81 56 LEU B C 1
ATOM 2949 O O . LEU B 1 56 ? -4.734 -15.344 3.459 1 88.81 56 LEU B O 1
ATOM 2953 N N . HIS B 1 57 ? -4.59 -16.375 5.363 1 93.12 57 HIS B N 1
ATOM 2954 C CA . HIS B 1 57 ? -3.838 -15.281 5.953 1 93.12 57 HIS B CA 1
ATOM 2955 C C . HIS B 1 57 ? -2.379 -15.664 6.176 1 93.12 57 HIS B C 1
ATOM 2957 O O . HIS B 1 57 ? -1.573 -14.844 6.613 1 93.12 57 HIS B O 1
ATOM 2963 N N . GLY B 1 58 ? -2.037 -16.859 5.785 1 94.88 58 GLY B N 1
ATOM 2964 C CA . GLY B 1 58 ? -0.67 -17.328 5.984 1 94.88 58 GLY B CA 1
ATOM 2965 C C . GLY B 1 58 ? 0.186 -17.203 4.734 1 94.88 58 GLY B C 1
ATOM 2966 O O . GLY B 1 58 ? 1.398 -17 4.828 1 94.88 58 GLY B O 1
ATOM 2967 N N . TYR B 1 59 ? -0.406 -17.359 3.596 1 95.94 59 TYR B N 1
ATOM 2968 C CA . TYR B 1 59 ? 0.384 -17.516 2.379 1 95.94 59 TYR B CA 1
ATOM 2969 C C . TYR B 1 59 ? 1.105 -16.219 2.025 1 95.94 59 TYR B C 1
ATOM 2971 O O . TYR B 1 59 ? 2.232 -16.25 1.524 1 95.94 59 TYR B O 1
ATOM 2979 N N . ASN B 1 60 ? 0.492 -15.039 2.301 1 98.44 60 ASN B N 1
ATOM 2980 C CA . ASN B 1 60 ? 1.218 -13.789 2.096 1 98.44 60 ASN B CA 1
ATOM 2981 C C . ASN B 1 60 ? 2.385 -13.656 3.068 1 98.44 60 ASN B C 1
ATOM 2983 O O . ASN B 1 60 ? 3.459 -13.18 2.693 1 98.44 60 ASN B O 1
ATOM 2987 N N . GLY B 1 61 ? 2.154 -14.109 4.273 1 98.56 61 GLY B N 1
ATOM 2988 C CA . GLY B 1 61 ? 3.199 -14.031 5.281 1 98.56 61 GLY B CA 1
ATOM 2989 C C . GLY B 1 61 ? 4.426 -14.852 4.93 1 98.56 61 GLY B C 1
ATOM 2990 O O . GLY B 1 61 ? 5.559 -14.422 5.168 1 98.56 61 GLY B O 1
ATOM 2991 N N . VAL B 1 62 ? 4.203 -16.016 4.398 1 98.5 62 VAL B N 1
ATOM 2992 C CA . VAL B 1 62 ? 5.332 -16.875 4.039 1 98.5 62 VAL B CA 1
ATOM 2993 C C . VAL B 1 62 ? 6.191 -16.172 2.984 1 98.5 62 VAL B C 1
ATOM 2995 O O . VAL B 1 62 ? 7.422 -16.188 3.076 1 98.5 62 VAL B O 1
ATOM 2998 N N . LEU B 1 63 ? 5.574 -15.578 2.014 1 98.69 63 LEU B N 1
ATOM 2999 C CA . LEU B 1 63 ? 6.305 -14.914 0.941 1 98.69 63 LEU B CA 1
ATOM 3000 C C . LEU B 1 63 ? 7.035 -13.68 1.467 1 98.69 63 LEU B C 1
ATOM 3002 O O . LEU B 1 63 ? 8.156 -13.391 1.048 1 98.69 63 LEU B O 1
ATOM 3006 N N . VAL B 1 64 ? 6.348 -12.93 2.381 1 98.75 64 VAL B N 1
ATOM 3007 C CA . VAL B 1 64 ? 7 -11.773 2.977 1 98.75 64 VAL B CA 1
ATOM 3008 C C . VAL B 1 64 ? 8.297 -12.203 3.662 1 98.75 64 VAL B C 1
ATOM 3010 O O . VAL B 1 64 ? 9.367 -11.664 3.375 1 98.75 64 VAL B O 1
ATOM 3013 N N . GLY B 1 65 ? 8.203 -13.188 4.539 1 98.69 65 GLY B N 1
ATOM 3014 C CA . GLY B 1 65 ? 9.383 -13.656 5.25 1 98.69 65 GLY B CA 1
ATOM 3015 C C . GLY B 1 65 ? 10.469 -14.18 4.324 1 98.69 65 GLY B C 1
ATOM 3016 O O . GLY B 1 65 ? 11.641 -13.828 4.477 1 98.69 65 GLY B O 1
ATOM 3017 N N . LEU B 1 66 ? 10.078 -14.977 3.359 1 98.44 66 LEU B N 1
ATOM 3018 C CA . LEU B 1 66 ? 11.016 -15.586 2.426 1 98.44 66 LEU B CA 1
ATOM 3019 C C . LEU B 1 66 ? 11.75 -14.523 1.613 1 98.44 66 LEU B C 1
ATOM 3021 O O . LEU B 1 66 ? 12.977 -14.508 1.569 1 98.44 66 LEU B O 1
ATOM 3025 N N . LEU B 1 67 ? 11.008 -13.633 1.011 1 98.38 67 LEU B N 1
ATOM 3026 C CA . LEU B 1 67 ? 11.609 -12.719 0.045 1 98.38 67 LEU B CA 1
ATOM 3027 C C . LEU B 1 67 ? 12.391 -11.617 0.752 1 98.38 67 LEU B C 1
ATOM 3029 O O . LEU B 1 67 ? 13.352 -11.078 0.2 1 98.38 67 LEU B O 1
ATOM 3033 N N . MET B 1 68 ? 11.977 -11.219 1.984 1 98.38 68 MET B N 1
ATOM 3034 C CA . MET B 1 68 ? 12.805 -10.289 2.74 1 98.38 68 MET B CA 1
ATOM 3035 C C . MET B 1 68 ? 14.172 -10.898 3.041 1 98.38 68 MET B C 1
ATOM 3037 O O . MET B 1 68 ? 15.188 -10.195 3.031 1 98.38 68 MET B O 1
ATOM 3041 N N . ALA B 1 69 ? 14.195 -12.203 3.293 1 98.5 69 ALA B N 1
ATOM 3042 C CA . ALA B 1 69 ? 15.469 -12.891 3.508 1 98.5 69 ALA B CA 1
ATOM 3043 C C . ALA B 1 69 ? 16.25 -13 2.205 1 98.5 69 ALA B C 1
ATOM 3045 O O . ALA B 1 69 ? 17.469 -12.773 2.182 1 98.5 69 ALA B O 1
ATOM 3046 N N . VAL B 1 70 ? 15.578 -13.336 1.138 1 97.44 70 VAL B N 1
ATOM 3047 C CA . VAL B 1 70 ? 16.203 -13.516 -0.168 1 97.44 70 VAL B CA 1
ATOM 3048 C C . VAL B 1 70 ? 16.875 -12.219 -0.604 1 97.44 70 VAL B C 1
ATOM 3050 O O . VAL B 1 70 ? 18 -12.234 -1.12 1 97.44 70 VAL B O 1
ATOM 3053 N N . PHE B 1 71 ? 16.25 -11.062 -0.372 1 97.44 71 PHE B N 1
ATOM 3054 C CA . PHE B 1 71 ? 16.719 -9.797 -0.896 1 97.44 71 PHE B CA 1
ATOM 3055 C C . PHE B 1 71 ? 17.625 -9.102 0.114 1 97.44 71 PHE B C 1
ATOM 3057 O O . PHE B 1 71 ? 18.109 -7.992 -0.133 1 97.44 71 PHE B O 1
ATOM 3064 N N . SER B 1 72 ? 17.891 -9.734 1.252 1 97.81 72 SER B N 1
ATOM 3065 C CA . SER B 1 72 ? 18.766 -9.133 2.248 1 97.81 72 SER B CA 1
ATOM 3066 C C . SER B 1 72 ? 20.219 -9.227 1.827 1 97.81 72 SER B C 1
ATOM 3068 O O . SER B 1 72 ? 20.703 -10.305 1.474 1 97.81 72 SER B O 1
ATOM 3070 N N . ASP B 1 73 ? 20.938 -8.18 1.857 1 97 73 ASP B N 1
ATOM 3071 C CA . ASP B 1 73 ? 22.359 -8.164 1.488 1 97 73 ASP B CA 1
ATOM 3072 C C . ASP B 1 73 ? 23.234 -8.539 2.674 1 97 73 ASP B C 1
ATOM 3074 O O . ASP B 1 73 ? 24.453 -8.633 2.541 1 97 73 ASP B O 1
ATOM 3078 N N . LYS B 1 74 ? 22.672 -8.766 3.879 1 95.88 74 LYS B N 1
ATOM 3079 C CA . LYS B 1 74 ? 23.422 -9.203 5.062 1 95.88 74 LYS B CA 1
ATOM 3080 C C . LYS B 1 74 ? 23.656 -10.703 5.039 1 95.88 74 LYS B C 1
ATOM 3082 O O . LYS B 1 74 ? 24.5 -11.219 5.785 1 95.88 74 LYS B O 1
ATOM 3087 N N . GLY B 1 75 ? 23 -11.406 4.199 1 92.69 75 GLY B N 1
ATOM 3088 C CA . GLY B 1 75 ? 23.203 -12.844 4.055 1 92.69 75 GLY B CA 1
ATOM 3089 C C . GLY B 1 75 ? 22.438 -13.664 5.078 1 92.69 75 GLY B C 1
ATOM 3090 O O . GLY B 1 75 ? 21.484 -13.172 5.695 1 92.69 75 GLY B O 1
ATOM 3091 N N . ASP B 1 76 ? 22.828 -14.906 5.258 1 96.75 76 ASP B N 1
ATOM 3092 C CA . ASP B 1 76 ? 22.094 -15.867 6.082 1 96.75 76 ASP B CA 1
ATOM 3093 C C . ASP B 1 76 ? 22.375 -15.641 7.562 1 96.75 76 ASP B C 1
ATOM 3095 O O . ASP B 1 76 ? 23.484 -15.25 7.938 1 96.75 76 ASP B O 1
ATOM 3099 N N . TYR B 1 77 ? 21.281 -15.852 8.383 1 97.62 77 TYR B N 1
ATOM 3100 C CA . TYR B 1 77 ? 21.297 -15.906 9.836 1 97.62 77 TYR B CA 1
ATOM 3101 C C . TYR B 1 77 ? 21.609 -14.531 10.43 1 97.62 77 TYR B C 1
ATOM 3103 O O . TYR B 1 77 ? 22.219 -14.43 11.492 1 97.62 77 TYR B O 1
ATOM 3111 N N . TYR B 1 78 ? 21.438 -13.5 9.656 1 97.69 78 TYR B N 1
ATOM 3112 C CA . TYR B 1 78 ? 21.312 -12.18 10.266 1 97.69 78 TYR B CA 1
ATOM 3113 C C . TYR B 1 78 ? 20.031 -12.078 11.07 1 97.69 78 TYR B C 1
ATOM 3115 O O . TYR B 1 78 ? 19.016 -11.562 10.586 1 97.69 78 TYR B O 1
ATOM 3123 N N . TRP B 1 79 ? 20.062 -12.359 12.297 1 97.44 79 TRP B N 1
ATOM 3124 C CA . TRP B 1 79 ? 18.906 -12.602 13.148 1 97.44 79 TRP B CA 1
ATOM 3125 C C . TRP B 1 79 ? 18.094 -11.328 13.352 1 97.44 79 TRP B C 1
ATOM 3127 O O . TRP B 1 79 ? 16.875 -11.375 13.586 1 97.44 79 TRP B O 1
ATOM 3137 N N . TRP B 1 80 ? 18.703 -10.141 13.234 1 96.44 80 TRP B N 1
ATOM 3138 C CA . TRP B 1 80 ? 18 -8.875 13.398 1 96.44 80 TRP B CA 1
ATOM 3139 C C . TRP B 1 80 ? 16.938 -8.695 12.328 1 96.44 80 TRP B C 1
ATOM 3141 O O . TRP B 1 80 ? 15.992 -7.914 12.508 1 96.44 80 TRP B O 1
ATOM 3151 N N . LEU B 1 81 ? 17.031 -9.414 11.203 1 97.88 81 LEU B N 1
ATOM 3152 C CA . LEU B 1 81 ? 16.062 -9.336 10.109 1 97.88 81 LEU B CA 1
ATOM 3153 C C . LEU B 1 81 ? 14.703 -9.859 10.547 1 97.88 81 LEU B C 1
ATOM 3155 O O . LEU B 1 81 ? 13.68 -9.492 9.969 1 97.88 81 LEU B O 1
ATOM 3159 N N . LEU B 1 82 ? 14.664 -10.703 11.562 1 98.19 82 LEU B N 1
ATOM 3160 C CA . LEU B 1 82 ? 13.414 -11.312 11.984 1 98.19 82 LEU B CA 1
ATOM 3161 C C . LEU B 1 82 ? 12.453 -10.266 12.531 1 98.19 82 LEU B C 1
ATOM 3163 O O . LEU B 1 82 ? 11.234 -10.43 12.438 1 98.19 82 LEU B O 1
ATOM 3167 N N . LEU B 1 83 ? 12.969 -9.125 13.008 1 96.75 83 LEU B N 1
ATOM 3168 C CA . LEU B 1 83 ? 12.117 -8.07 13.555 1 96.75 83 LEU B CA 1
ATOM 3169 C C . LEU B 1 83 ? 11.266 -7.438 12.453 1 96.75 83 LEU B C 1
ATOM 3171 O O . LEU B 1 83 ? 10.039 -7.414 12.547 1 96.75 83 LEU B O 1
ATOM 3175 N N . PRO B 1 84 ? 11.922 -6.934 11.398 1 97.38 84 PRO B N 1
ATOM 3176 C CA . PRO B 1 84 ? 11.062 -6.402 10.336 1 97.38 84 PRO B CA 1
ATOM 3177 C C . PRO B 1 84 ? 10.227 -7.484 9.656 1 97.38 84 PRO B C 1
ATOM 3179 O O . PRO B 1 84 ? 9.125 -7.211 9.172 1 97.38 84 PRO B O 1
ATOM 3182 N N . VAL B 1 85 ? 10.633 -8.734 9.594 1 98.5 85 VAL B N 1
ATOM 3183 C CA . VAL B 1 85 ? 9.82 -9.82 9.055 1 98.5 85 VAL B CA 1
ATOM 3184 C C . VAL B 1 85 ? 8.523 -9.953 9.852 1 98.5 85 VAL B C 1
ATOM 3186 O O . VAL B 1 85 ? 7.445 -10.078 9.273 1 98.5 85 VAL B O 1
ATOM 3189 N N . ILE B 1 86 ? 8.633 -9.898 11.164 1 98.12 86 ILE B N 1
ATOM 3190 C CA . ILE B 1 86 ? 7.473 -9.977 12.039 1 98.12 86 ILE B CA 1
ATOM 3191 C C . ILE B 1 86 ? 6.523 -8.82 11.742 1 98.12 86 ILE B C 1
ATOM 3193 O O . ILE B 1 86 ? 5.34 -9.039 11.461 1 98.12 86 ILE B O 1
ATOM 3197 N N . LEU B 1 87 ? 7.027 -7.672 11.68 1 96.06 87 LEU B N 1
ATOM 3198 C CA . LEU B 1 87 ? 6.211 -6.473 11.516 1 96.06 87 LEU B CA 1
ATOM 3199 C C . LEU B 1 87 ? 5.543 -6.449 10.148 1 96.06 87 LEU B C 1
ATOM 3201 O O . LEU B 1 87 ? 4.336 -6.219 10.047 1 96.06 87 LEU B O 1
ATOM 3205 N N . MET B 1 88 ? 6.297 -6.695 9.125 1 97.69 88 MET B N 1
ATOM 3206 C CA . MET B 1 88 ? 5.766 -6.613 7.766 1 97.69 88 MET B CA 1
ATOM 3207 C C . MET B 1 88 ? 4.758 -7.727 7.508 1 97.69 88 MET B C 1
ATOM 3209 O O . MET B 1 88 ? 3.75 -7.516 6.832 1 97.69 88 MET B O 1
ATOM 3213 N N . SER B 1 89 ? 5.004 -8.914 8.031 1 98.56 89 SER B N 1
ATOM 3214 C CA . SER B 1 89 ? 4.055 -10.016 7.871 1 98.56 89 SER B CA 1
ATOM 3215 C C . SER B 1 89 ? 2.727 -9.703 8.547 1 98.56 89 SER B C 1
ATOM 3217 O O . SER B 1 89 ? 1.665 -10.086 8.055 1 98.56 89 SER B O 1
ATOM 3219 N N . MET B 1 90 ? 2.801 -8.984 9.625 1 97.69 90 MET B N 1
ATOM 3220 C CA . MET B 1 90 ? 1.6 -8.68 10.398 1 97.69 90 MET B CA 1
ATOM 3221 C C . MET B 1 90 ? 0.746 -7.637 9.68 1 97.69 90 MET B C 1
ATOM 3223 O O . MET B 1 90 ? -0.422 -7.441 10.023 1 97.69 90 MET B O 1
ATOM 3227 N N . THR B 1 91 ? 1.295 -6.945 8.695 1 97.88 91 THR B N 1
ATOM 3228 C CA . THR B 1 91 ? 0.499 -5.992 7.93 1 97.88 91 THR B CA 1
ATOM 3229 C C . THR B 1 91 ? -0.364 -6.711 6.898 1 97.88 91 THR B C 1
ATOM 3231 O O . THR B 1 91 ? -1.32 -6.137 6.371 1 97.88 91 THR B O 1
ATOM 3234 N N . CYS B 1 92 ? -0.096 -7.973 6.574 1 98.25 92 CYS B N 1
ATOM 3235 C CA . CYS B 1 92 ? -0.72 -8.68 5.461 1 98.25 92 CYS B CA 1
ATOM 3236 C C . CYS B 1 92 ? -2.219 -8.836 5.688 1 98.25 92 CYS B C 1
ATOM 3238 O O . CYS B 1 92 ? -3.018 -8.594 4.781 1 98.25 92 CYS B O 1
ATOM 3240 N N . PRO B 1 93 ? -2.65 -9.195 6.93 1 97.81 93 PRO B N 1
ATOM 3241 C CA . PRO B 1 93 ? -4.098 -9.32 7.109 1 97.81 93 PRO B CA 1
ATOM 3242 C C . PRO B 1 93 ? -4.828 -7.984 6.973 1 97.81 93 PRO B C 1
ATOM 3244 O O . PRO B 1 93 ? -5.973 -7.945 6.52 1 97.81 93 PRO B O 1
ATOM 3247 N N . ILE B 1 94 ? -4.176 -6.871 7.371 1 97.44 94 ILE B N 1
ATOM 3248 C CA . ILE B 1 94 ? -4.766 -5.551 7.199 1 97.44 94 ILE B CA 1
ATOM 3249 C C . ILE B 1 94 ? -4.918 -5.242 5.711 1 97.44 94 ILE B C 1
ATOM 3251 O O . ILE B 1 94 ? -5.996 -4.848 5.258 1 97.44 94 ILE B O 1
ATOM 3255 N N . LEU B 1 95 ? -3.893 -5.496 4.984 1 98.5 95 LEU B N 1
ATOM 3256 C CA . LEU B 1 95 ? -3.889 -5.254 3.547 1 98.5 95 LEU B CA 1
ATOM 3257 C C . LEU B 1 95 ? -4.875 -6.18 2.838 1 98.5 95 LEU B C 1
ATOM 3259 O O . LEU B 1 95 ? -5.605 -5.746 1.945 1 98.5 95 LEU B O 1
ATOM 3263 N N . SER B 1 96 ? -4.828 -7.453 3.221 1 98.19 96 SER B N 1
ATOM 3264 C CA . SER B 1 96 ? -5.742 -8.422 2.627 1 98.19 96 SER B CA 1
ATOM 3265 C C . SER B 1 96 ? -7.199 -8.016 2.852 1 98.19 96 SER B C 1
ATOM 3267 O O . SER B 1 96 ? -8.016 -8.07 1.927 1 98.19 96 SER B O 1
ATOM 3269 N N . SER B 1 97 ? -7.512 -7.617 4.082 1 97.56 97 SER B N 1
ATOM 3270 C CA . SER B 1 97 ? -8.875 -7.203 4.418 1 97.56 97 SER B CA 1
ATOM 3271 C C . SER B 1 97 ? -9.281 -5.957 3.637 1 97.56 97 SER B C 1
ATOM 3273 O O . SER B 1 97 ? -10.375 -5.895 3.082 1 97.56 97 SER B O 1
ATOM 3275 N N . ALA B 1 98 ? -8.414 -4.988 3.584 1 97.81 98 ALA B N 1
ATOM 3276 C CA . ALA B 1 98 ? -8.695 -3.75 2.861 1 97.81 98 ALA B CA 1
ATOM 3277 C C . ALA B 1 98 ? -8.922 -4.02 1.377 1 97.81 98 ALA B C 1
ATOM 3279 O O . ALA B 1 98 ? -9.906 -3.551 0.796 1 97.81 98 ALA B O 1
ATOM 3280 N N . LEU B 1 99 ? -8.055 -4.789 0.761 1 98.12 99 LEU B N 1
ATOM 3281 C CA . LEU B 1 99 ? -8.18 -5.125 -0.652 1 98.12 99 LEU B CA 1
ATOM 3282 C C . LEU B 1 99 ? -9.422 -5.973 -0.901 1 98.12 99 LEU B C 1
ATOM 3284 O O . LEU B 1 99 ? -10.094 -5.82 -1.927 1 98.12 99 LEU B O 1
ATOM 3288 N N . GLY B 1 100 ? -9.664 -6.891 0.037 1 97.25 100 GLY B N 1
ATOM 3289 C CA . GLY B 1 100 ? -10.883 -7.68 -0.069 1 97.25 100 GLY B CA 1
ATOM 3290 C C . GLY B 1 100 ? -12.141 -6.832 -0.149 1 97.25 100 GLY B C 1
ATOM 3291 O O . GLY B 1 100 ? -13.039 -7.113 -0.944 1 97.25 100 GLY B O 1
ATOM 3292 N N . THR B 1 101 ? -12.164 -5.758 0.658 1 96.25 101 THR B N 1
ATOM 3293 C CA . THR B 1 101 ? -13.297 -4.836 0.662 1 96.25 101 THR B CA 1
ATOM 3294 C C . THR B 1 101 ? -13.445 -4.16 -0.698 1 96.25 101 THR B C 1
ATOM 3296 O O . THR B 1 101 ? -14.555 -4.066 -1.229 1 96.25 101 THR B O 1
ATOM 3299 N N . ILE B 1 102 ? -12.43 -3.795 -1.286 1 96.25 102 ILE B N 1
ATOM 3300 C CA . ILE B 1 102 ? -12.461 -3.129 -2.584 1 96.25 102 ILE B CA 1
ATOM 3301 C C . ILE B 1 102 ? -12.828 -4.137 -3.672 1 96.25 102 ILE B C 1
ATOM 3303 O O . ILE B 1 102 ? -13.719 -3.881 -4.488 1 96.25 102 ILE B O 1
ATOM 3307 N N . PHE B 1 103 ? -12.211 -5.297 -3.705 1 97.31 103 PHE B N 1
ATOM 3308 C CA . PHE B 1 103 ? -12.305 -6.277 -4.781 1 97.31 103 PHE B CA 1
ATOM 3309 C C . PHE B 1 103 ? -13.641 -7.016 -4.723 1 97.31 103 PHE B C 1
ATOM 3311 O O . PHE B 1 103 ? -14.086 -7.582 -5.723 1 97.31 103 PHE B O 1
ATOM 3318 N N . SER B 1 104 ? -14.234 -6.996 -3.572 1 95.19 104 SER B N 1
ATOM 3319 C CA . SER B 1 104 ? -15.508 -7.699 -3.42 1 95.19 104 SER B CA 1
ATOM 3320 C C . SER B 1 104 ? -16.578 -7.125 -4.348 1 95.19 104 SER B C 1
ATOM 3322 O O . SER B 1 104 ? -17.516 -7.824 -4.734 1 95.19 104 SER B O 1
ATOM 3324 N N . LYS B 1 105 ? -16.422 -5.871 -4.727 1 94.69 105 LYS B N 1
ATOM 3325 C CA . LYS B 1 105 ? -17.359 -5.23 -5.633 1 94.69 105 LYS B CA 1
ATOM 3326 C C . LYS B 1 105 ? -17.406 -5.953 -6.977 1 94.69 105 LYS B C 1
ATOM 3328 O O . LYS B 1 105 ? -18.438 -5.938 -7.656 1 94.69 105 LYS B O 1
ATOM 3333 N N . TRP B 1 106 ? -16.344 -6.633 -7.336 1 96.38 106 TRP B N 1
ATOM 3334 C CA . TRP B 1 106 ? -16.281 -7.34 -8.609 1 96.38 106 TRP B CA 1
ATOM 3335 C C . TRP B 1 106 ? -16.031 -8.828 -8.391 1 96.38 106 TRP B C 1
ATOM 3337 O O . TRP B 1 106 ? -15.672 -9.547 -9.32 1 96.38 106 TRP B O 1
ATOM 3347 N N . ASP B 1 107 ? -16.078 -9.305 -7.164 1 97.5 107 ASP B N 1
ATOM 3348 C CA . ASP B 1 107 ? -15.898 -10.703 -6.801 1 97.5 107 ASP B CA 1
ATOM 3349 C C . ASP B 1 107 ? -14.539 -11.227 -7.25 1 97.5 107 ASP B C 1
ATOM 3351 O O . ASP B 1 107 ? -14.453 -12.273 -7.895 1 97.5 107 ASP B O 1
ATOM 3355 N N . LEU B 1 108 ? -13.547 -10.453 -6.965 1 98.06 108 LEU B N 1
ATOM 3356 C CA . LEU B 1 108 ? -12.18 -10.789 -7.348 1 98.06 108 LEU B CA 1
ATOM 3357 C C . LEU B 1 108 ? -11.375 -11.25 -6.137 1 98.06 108 LEU B C 1
ATOM 3359 O O . LEU B 1 108 ? -11.594 -10.773 -5.02 1 98.06 108 LEU B O 1
ATOM 3363 N N . PRO B 1 109 ? -10.516 -12.219 -6.336 1 97.38 109 PRO B N 1
ATOM 3364 C CA . PRO B 1 109 ? -9.594 -12.594 -5.262 1 97.38 109 PRO B CA 1
ATOM 3365 C C . PRO B 1 109 ? -8.484 -11.57 -5.043 1 97.38 109 PRO B C 1
ATOM 3367 O O . PRO B 1 109 ? -8.172 -10.789 -5.945 1 97.38 109 PRO B O 1
ATOM 3370 N N . VAL B 1 110 ? -7.824 -11.578 -3.863 1 97.62 110 VAL B N 1
ATOM 3371 C CA . VAL B 1 110 ? -6.816 -10.586 -3.504 1 97.62 110 VAL B CA 1
ATOM 3372 C C . VAL B 1 110 ? -5.438 -11.062 -3.949 1 97.62 110 VAL B C 1
ATOM 3374 O O . VAL B 1 110 ? -4.508 -10.266 -4.086 1 97.62 110 VAL B O 1
ATOM 3377 N N . PHE B 1 111 ? -5.27 -12.375 -4.191 1 98.12 111 PHE B N 1
ATOM 3378 C CA . PHE B 1 111 ? -4.012 -12.992 -4.598 1 98.12 111 PHE B CA 1
ATOM 3379 C C . PHE B 1 111 ? -2.896 -12.633 -3.621 1 98.12 111 PHE B C 1
ATOM 3381 O O . PHE B 1 111 ? -3.1 -12.648 -2.406 1 98.12 111 PHE B O 1
ATOM 3388 N N . THR B 1 112 ? -1.689 -12.438 -4.117 1 98.62 112 THR B N 1
ATOM 3389 C CA . THR B 1 112 ? -0.527 -12.148 -3.283 1 98.62 112 THR B CA 1
ATOM 3390 C C . THR B 1 112 ? -0.274 -10.648 -3.211 1 98.62 112 THR B C 1
ATOM 3392 O O . THR B 1 112 ? 0.845 -10.211 -2.932 1 98.62 112 THR B O 1
ATOM 3395 N N . LEU B 1 113 ? -1.262 -9.844 -3.461 1 98.62 113 LEU B N 1
ATOM 3396 C CA . LEU B 1 113 ? -1.09 -8.398 -3.48 1 98.62 113 LEU B CA 1
ATOM 3397 C C . LEU B 1 113 ? -0.648 -7.883 -2.115 1 98.62 113 LEU B C 1
ATOM 3399 O O . LEU B 1 113 ? 0.189 -6.984 -2.027 1 98.62 113 LEU B O 1
ATOM 3403 N N . PRO B 1 114 ? -1.218 -8.383 -0.958 1 98.69 114 PRO B N 1
ATOM 3404 C CA . PRO B 1 114 ? -0.726 -7.93 0.344 1 98.69 114 PRO B CA 1
ATOM 3405 C C . PRO B 1 114 ? 0.778 -8.133 0.511 1 98.69 114 PRO B C 1
ATOM 3407 O O . PRO B 1 114 ? 1.482 -7.23 0.964 1 98.69 114 PRO B O 1
ATOM 3410 N N . PHE B 1 115 ? 1.248 -9.273 0.082 1 98.62 115 PHE B N 1
ATOM 3411 C CA . PHE B 1 115 ? 2.68 -9.555 0.081 1 98.62 115 PHE B CA 1
ATOM 3412 C C . PHE B 1 115 ? 3.428 -8.555 -0.787 1 98.62 115 PHE B C 1
ATOM 3414 O O . PHE B 1 115 ? 4.441 -7.992 -0.363 1 98.62 115 PHE B O 1
ATOM 3421 N N . ASN B 1 116 ? 3.002 -8.352 -2.039 1 98.81 116 ASN B N 1
ATOM 3422 C CA . ASN B 1 116 ? 3.65 -7.43 -2.965 1 98.81 116 ASN B CA 1
ATOM 3423 C C . ASN B 1 116 ? 3.77 -6.027 -2.371 1 98.81 116 ASN B C 1
ATOM 3425 O O . ASN B 1 116 ? 4.828 -5.406 -2.449 1 98.81 116 ASN B O 1
ATOM 3429 N N . ILE B 1 117 ? 2.688 -5.594 -1.759 1 98.31 117 ILE B N 1
ATOM 3430 C CA . ILE B 1 117 ? 2.678 -4.258 -1.169 1 98.31 117 ILE B CA 1
ATOM 3431 C C . ILE B 1 117 ? 3.654 -4.207 0.004 1 98.31 117 ILE B C 1
ATOM 3433 O O . ILE B 1 117 ? 4.496 -3.305 0.082 1 98.31 117 ILE B O 1
ATOM 3437 N N . ALA B 1 118 ? 3.625 -5.148 0.885 1 98.31 118 ALA B N 1
ATOM 3438 C CA . ALA B 1 118 ? 4.457 -5.176 2.086 1 98.31 118 ALA B CA 1
ATOM 3439 C C . ALA B 1 118 ? 5.938 -5.219 1.727 1 98.31 118 ALA B C 1
ATOM 3441 O O . ALA B 1 118 ? 6.73 -4.41 2.223 1 98.31 118 ALA B O 1
ATOM 3442 N N . VAL B 1 119 ? 6.301 -6.113 0.837 1 98.5 119 VAL B N 1
ATOM 3443 C CA . VAL B 1 119 ? 7.711 -6.316 0.52 1 98.5 119 VAL B CA 1
ATOM 3444 C C . VAL B 1 119 ? 8.227 -5.141 -0.305 1 98.5 119 VAL B C 1
ATOM 3446 O O . VAL B 1 119 ? 9.352 -4.676 -0.096 1 98.5 119 VAL B O 1
ATOM 3449 N N . THR B 1 120 ? 7.418 -4.66 -1.277 1 97.88 120 THR B N 1
ATOM 3450 C CA . THR B 1 120 ? 7.832 -3.494 -2.053 1 97.88 120 THR B CA 1
ATOM 3451 C C . THR B 1 120 ? 8.047 -2.287 -1.143 1 97.88 120 THR B C 1
ATOM 3453 O O . THR B 1 120 ? 9.023 -1.554 -1.294 1 97.88 120 THR B O 1
ATOM 3456 N N . LEU B 1 121 ? 7.148 -2.117 -0.181 1 96.81 121 LEU B N 1
ATOM 3457 C CA . LEU B 1 121 ? 7.273 -1.024 0.778 1 96.81 121 LEU B CA 1
ATOM 3458 C C . LEU B 1 121 ? 8.547 -1.168 1.601 1 96.81 121 LEU B C 1
ATOM 3460 O O . LEU B 1 121 ? 9.289 -0.196 1.785 1 96.81 121 LEU B O 1
ATOM 3464 N N . TYR B 1 122 ? 8.812 -2.34 2.111 1 97.62 122 TYR B N 1
ATOM 3465 C CA . TYR B 1 122 ? 10 -2.605 2.916 1 97.62 122 TYR B CA 1
ATOM 3466 C C . TYR B 1 122 ? 11.273 -2.316 2.123 1 97.62 122 TYR B C 1
ATOM 3468 O O . TYR B 1 122 ? 12.164 -1.62 2.605 1 97.62 122 TYR B O 1
ATOM 3476 N N . LEU B 1 123 ? 11.336 -2.859 0.908 1 97.69 123 LEU B N 1
ATOM 3477 C CA . LEU B 1 123 ? 12.523 -2.711 0.074 1 97.69 123 LEU B CA 1
ATOM 3478 C C . LEU B 1 123 ? 12.727 -1.254 -0.332 1 97.69 123 LEU B C 1
ATOM 3480 O O . LEU B 1 123 ? 13.859 -0.77 -0.381 1 97.69 123 LEU B O 1
ATOM 3484 N N . ALA B 1 124 ? 11.641 -0.606 -0.593 1 96 124 ALA B N 1
ATOM 3485 C CA . ALA B 1 124 ? 11.719 0.799 -0.982 1 96 124 ALA B CA 1
ATOM 3486 C C . ALA B 1 124 ? 12.141 1.671 0.198 1 96 124 ALA B C 1
ATOM 3488 O O . ALA B 1 124 ? 12.844 2.67 0.022 1 96 124 ALA B O 1
ATOM 3489 N N . ALA B 1 125 ? 11.695 1.385 1.396 1 95.31 125 ALA B N 1
ATOM 3490 C CA . ALA B 1 125 ? 12.008 2.182 2.582 1 95.31 125 ALA B CA 1
ATOM 3491 C C . ALA B 1 125 ? 13.461 2.002 3.002 1 95.31 125 ALA B C 1
ATOM 3493 O O . ALA B 1 125 ? 14.078 2.928 3.531 1 95.31 125 ALA B O 1
ATOM 3494 N N . THR B 1 126 ? 14.07 0.846 2.838 1 94.94 126 THR B N 1
ATOM 3495 C CA . THR B 1 126 ? 15.43 0.577 3.293 1 94.94 126 THR B CA 1
ATOM 3496 C C . THR B 1 126 ? 16.438 0.808 2.166 1 94.94 126 THR B C 1
ATOM 3498 O O . THR B 1 126 ? 17.25 1.727 2.234 1 94.94 126 THR B O 1
ATOM 3501 N N . GLY B 1 127 ? 16.203 0.07 1.041 1 92.19 127 GLY B N 1
ATOM 3502 C CA . GLY B 1 127 ? 17.094 0.227 -0.095 1 92.19 127 GLY B CA 1
ATOM 3503 C C . GLY B 1 127 ? 18.469 -0.39 0.133 1 92.19 127 GLY B C 1
ATOM 3504 O O . GLY B 1 127 ? 18.719 -0.979 1.187 1 92.19 127 GLY B O 1
ATOM 3505 N N . HIS B 1 128 ? 19.328 -0.245 -0.821 1 92.81 128 HIS B N 1
ATOM 3506 C CA . HIS B 1 128 ? 20.656 -0.873 -0.808 1 92.81 128 HIS B CA 1
ATOM 3507 C C . HIS B 1 128 ? 21.578 -0.181 0.182 1 92.81 128 HIS B C 1
ATOM 3509 O O . HIS B 1 128 ? 22.469 -0.817 0.754 1 92.81 128 HIS B O 1
ATOM 3515 N N . TYR B 1 129 ? 21.359 1.049 0.457 1 90.69 129 TYR B N 1
ATOM 3516 C CA . TYR B 1 129 ? 22.297 1.841 1.24 1 90.69 129 TYR B CA 1
ATOM 3517 C C . TYR B 1 129 ? 21.828 1.98 2.684 1 90.69 129 TYR B C 1
ATOM 3519 O O . TYR B 1 129 ? 22.344 2.805 3.438 1 90.69 129 TYR B O 1
ATOM 3527 N N . ASN B 1 130 ? 20.875 1.213 3.072 1 92.81 130 ASN B N 1
ATOM 3528 C CA . ASN B 1 130 ? 20.453 1.222 4.465 1 92.81 130 ASN B CA 1
ATOM 3529 C C . ASN B 1 130 ? 21.516 0.612 5.383 1 92.81 130 ASN B C 1
ATOM 3531 O O . ASN B 1 130 ? 22.125 -0.398 5.039 1 92.81 130 ASN B O 1
ATOM 3535 N N . LEU B 1 131 ? 21.719 1.111 6.562 1 90.69 131 LEU B N 1
ATOM 3536 C CA . LEU B 1 131 ? 22.781 0.712 7.477 1 90.69 131 LEU B CA 1
ATOM 3537 C C . LEU B 1 131 ? 22.484 -0.65 8.094 1 90.69 131 LEU B C 1
ATOM 3539 O O . LEU B 1 131 ? 23.391 -1.483 8.227 1 90.69 131 LEU B O 1
ATOM 3543 N N . PHE B 1 132 ? 21.266 -0.913 8.469 1 92.12 132 PHE B N 1
ATOM 3544 C CA . PHE B 1 132 ? 20.922 -2.088 9.266 1 92.12 132 PHE B CA 1
ATOM 3545 C C . PHE B 1 132 ? 20.328 -3.18 8.383 1 92.12 132 PHE B C 1
ATOM 3547 O O . PHE B 1 132 ? 20.578 -4.367 8.602 1 92.12 132 PHE B O 1
ATOM 3554 N N . PHE B 1 133 ? 19.578 -2.76 7.414 1 95.25 133 PHE B N 1
ATOM 3555 C CA . PHE B 1 133 ? 18.844 -3.723 6.594 1 95.25 133 PHE B CA 1
ATOM 3556 C C . PHE B 1 133 ? 19.062 -3.439 5.113 1 95.25 133 PHE B C 1
ATOM 3558 O O . PHE B 1 133 ? 18.094 -3.24 4.371 1 95.25 133 PHE B O 1
ATOM 3565 N N . PRO B 1 134 ? 20.328 -3.461 4.668 1 95 134 PRO B N 1
ATOM 3566 C CA . PRO B 1 134 ? 20.562 -3.234 3.242 1 95 134 PRO B CA 1
ATOM 3567 C C . PRO B 1 134 ? 19.984 -4.336 2.361 1 95 134 PRO B C 1
ATOM 3569 O O . PRO B 1 134 ? 20.016 -5.512 2.734 1 95 134 PRO B O 1
ATOM 3572 N N . THR B 1 135 ? 19.453 -3.953 1.262 1 95.38 135 THR B N 1
ATOM 3573 C CA . THR B 1 135 ? 18.875 -4.914 0.323 1 95.38 135 THR B CA 1
ATOM 3574 C C . THR B 1 135 ? 19.781 -5.09 -0.891 1 95.38 135 THR B C 1
ATOM 3576 O O . THR B 1 135 ? 20.703 -4.289 -1.112 1 95.38 135 THR B O 1
ATOM 3579 N N . THR B 1 136 ? 19.578 -6.152 -1.651 1 94.06 136 THR B N 1
ATOM 3580 C CA . THR B 1 136 ? 20.344 -6.406 -2.869 1 94.06 136 THR B CA 1
ATOM 3581 C C . THR B 1 136 ? 20.203 -5.238 -3.846 1 94.06 136 THR B C 1
ATOM 3583 O O . THR B 1 136 ? 19.109 -4.695 -4.02 1 94.06 136 THR B O 1
ATOM 3586 N N . LEU B 1 137 ? 21.297 -4.914 -4.469 1 89.19 137 LEU B N 1
ATOM 3587 C CA . LEU B 1 137 ? 21.312 -3.812 -5.422 1 89.19 137 LEU B CA 1
ATOM 3588 C C . LEU B 1 137 ? 20.734 -4.25 -6.766 1 89.19 137 LEU B C 1
ATOM 3590 O O . LEU B 1 137 ? 21.281 -5.156 -7.406 1 89.19 137 LEU B O 1
ATOM 3594 N N . LEU B 1 138 ? 19.656 -3.805 -7.188 1 91.12 138 LEU B N 1
ATOM 3595 C CA . LEU B 1 138 ? 19.047 -3.992 -8.5 1 91.12 138 LEU B CA 1
ATOM 3596 C C . LEU B 1 138 ? 19.188 -2.734 -9.352 1 91.12 138 LEU B C 1
ATOM 3598 O O . LEU B 1 138 ? 18.812 -1.642 -8.914 1 91.12 138 LEU B O 1
ATOM 3602 N N . GLN B 1 139 ? 19.766 -2.881 -10.555 1 91.31 139 GLN B N 1
ATOM 3603 C CA . GLN B 1 139 ? 20.031 -1.736 -11.422 1 91.31 139 GLN B CA 1
ATOM 3604 C C . GLN B 1 139 ? 19.406 -1.94 -12.805 1 91.31 139 GLN B C 1
ATOM 3606 O O . GLN B 1 139 ? 19.25 -3.076 -13.258 1 91.31 139 GLN B O 1
ATOM 3611 N N . PRO B 1 140 ? 19.078 -0.837 -13.453 1 91.25 140 PRO B N 1
ATOM 3612 C CA . PRO B 1 140 ? 18.562 -0.942 -14.8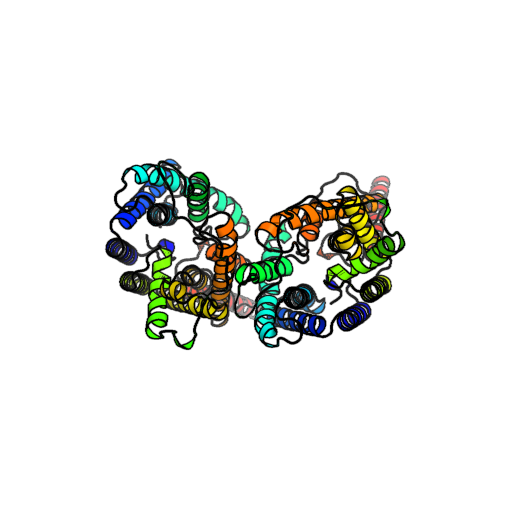2 1 91.25 140 PRO B CA 1
ATOM 3613 C C . PRO B 1 140 ? 19.609 -1.459 -15.805 1 91.25 140 PRO B C 1
ATOM 3615 O O . PRO B 1 140 ? 20.812 -1.338 -15.555 1 91.25 140 PRO B O 1
ATOM 3618 N N . ILE B 1 141 ? 19.094 -2.057 -16.875 1 88 141 ILE B N 1
ATOM 3619 C CA . ILE B 1 141 ? 19.969 -2.475 -17.953 1 88 141 ILE B CA 1
ATOM 3620 C C . ILE B 1 141 ? 20.672 -1.255 -18.562 1 88 141 ILE B C 1
ATOM 3622 O O . ILE B 1 141 ? 20.016 -0.247 -18.859 1 88 141 ILE B O 1
ATOM 3626 N N . SER B 1 142 ? 21.891 -1.323 -18.688 1 89.69 142 SER B N 1
ATOM 3627 C CA . SER B 1 142 ? 22.656 -0.151 -19.125 1 89.69 142 SER B CA 1
ATOM 3628 C C . SER B 1 142 ? 23.359 -0.405 -20.453 1 89.69 142 SER B C 1
ATOM 3630 O O . SER B 1 142 ? 23.938 0.51 -21.031 1 89.69 142 SER B O 1
ATOM 3632 N N . SER B 1 143 ? 23.406 -1.672 -20.969 1 87.5 143 SER B N 1
ATOM 3633 C CA . SER B 1 143 ? 24.047 -1.996 -22.234 1 87.5 143 SER B CA 1
ATOM 3634 C C . SER B 1 143 ? 23.344 -3.16 -22.922 1 87.5 143 SER B C 1
ATOM 3636 O O . SER B 1 143 ? 22.594 -3.898 -22.297 1 87.5 143 SER B O 1
ATOM 3638 N N . VAL B 1 144 ? 23.609 -3.279 -24.141 1 86.88 144 VAL B N 1
ATOM 3639 C CA . VAL B 1 144 ? 23.062 -4.379 -24.938 1 86.88 144 VAL B CA 1
ATOM 3640 C C . VAL B 1 144 ? 23.672 -5.699 -24.469 1 86.88 144 VAL B C 1
ATOM 3642 O O . VAL B 1 144 ? 24.891 -5.836 -24.375 1 86.88 144 VAL B O 1
ATOM 3645 N N . PRO B 1 145 ? 22.797 -6.523 -24.141 1 85.62 145 PRO B N 1
ATOM 3646 C CA . PRO B 1 145 ? 23.344 -7.816 -23.719 1 85.62 145 PRO B CA 1
ATOM 3647 C C . PRO B 1 145 ? 24.031 -8.555 -24.859 1 85.62 145 PRO B C 1
ATOM 3649 O O . PRO B 1 145 ? 23.578 -8.484 -26.016 1 85.62 145 PRO B O 1
ATOM 3652 N N . ASN B 1 146 ? 25.094 -9.172 -24.516 1 82.06 146 ASN B N 1
ATOM 3653 C CA . ASN B 1 146 ? 25.797 -9.992 -25.5 1 82.06 146 ASN B CA 1
ATOM 3654 C C . ASN B 1 146 ? 25.219 -11.406 -25.562 1 82.06 146 ASN B C 1
ATOM 3656 O O . ASN B 1 146 ? 25.594 -12.273 -24.766 1 82.06 146 ASN B O 1
ATOM 3660 N N . ILE B 1 147 ? 24.359 -11.656 -26.469 1 86.69 147 ILE B N 1
ATOM 3661 C CA . ILE B 1 147 ? 23.688 -12.953 -26.594 1 86.69 147 ILE B CA 1
ATOM 3662 C C . ILE B 1 147 ? 24.125 -13.641 -27.891 1 86.69 147 ILE B C 1
ATOM 3664 O O . ILE B 1 147 ? 24.078 -13.039 -28.969 1 86.69 147 ILE B O 1
ATOM 3668 N N . THR B 1 148 ? 24.672 -14.82 -27.719 1 89 148 THR B N 1
ATOM 3669 C CA . THR B 1 148 ? 24.969 -15.688 -28.844 1 89 148 THR B CA 1
ATOM 3670 C C . THR B 1 148 ? 24.047 -16.891 -28.859 1 89 148 THR B C 1
ATOM 3672 O O . THR B 1 148 ? 24.203 -17.828 -28.078 1 89 148 THR B O 1
ATOM 3675 N N . TRP B 1 149 ? 23.219 -17.016 -29.75 1 90.06 149 TRP B N 1
ATOM 3676 C CA . TRP B 1 149 ? 22.125 -17.984 -29.797 1 90.06 149 TRP B CA 1
ATOM 3677 C C . TRP B 1 149 ? 22.672 -19.406 -29.891 1 90.06 149 TRP B C 1
ATOM 3679 O O . TRP B 1 149 ? 22.047 -20.359 -29.391 1 90.06 149 TRP B O 1
ATOM 3689 N N . SER B 1 150 ? 23.797 -19.469 -30.469 1 90.38 150 SER B N 1
ATOM 3690 C CA . SER B 1 150 ? 24.375 -20.812 -30.594 1 90.38 150 SER B CA 1
ATOM 3691 C C . SER B 1 150 ? 24.812 -21.344 -29.234 1 90.38 150 SER B C 1
ATOM 3693 O O . SER B 1 150 ? 25.062 -22.547 -29.078 1 90.38 150 SER B O 1
ATOM 3695 N N . GLU B 1 151 ? 24.844 -20.453 -28.328 1 90.31 151 GLU B N 1
ATOM 3696 C CA . GLU B 1 151 ? 25.328 -20.844 -27 1 90.31 151 GLU B CA 1
ATOM 3697 C C . GLU B 1 151 ? 24.172 -21.297 -26.109 1 90.31 151 GLU B C 1
ATOM 3699 O O . GLU B 1 151 ? 24.406 -21.734 -24.984 1 90.31 151 GLU B O 1
ATOM 3704 N N . VAL B 1 152 ? 23.031 -21.281 -26.641 1 92 152 VAL B N 1
ATOM 3705 C CA . VAL B 1 152 ? 21.875 -21.719 -25.859 1 92 152 VAL B CA 1
ATOM 3706 C C . VAL B 1 152 ? 22.031 -23.203 -25.5 1 92 152 VAL B C 1
ATOM 3708 O O . VAL B 1 152 ? 22.422 -24.016 -26.344 1 92 152 VAL B O 1
ATOM 3711 N N . GLN B 1 153 ? 21.844 -23.578 -24.297 1 94.5 153 GLN B N 1
ATOM 3712 C CA . GLN B 1 153 ? 21.891 -24.969 -23.828 1 94.5 153 GLN B CA 1
ATOM 3713 C C . GLN B 1 153 ? 20.484 -25.5 -23.578 1 94.5 153 GLN B C 1
ATOM 3715 O O . GLN B 1 153 ? 19.891 -25.219 -22.531 1 94.5 153 GLN B O 1
ATOM 3720 N N . VAL B 1 154 ? 20.062 -26.391 -24.344 1 94.38 154 VAL B N 1
ATOM 3721 C CA . VAL B 1 154 ? 18.688 -26.891 -24.328 1 94.38 154 VAL B CA 1
ATOM 3722 C C . VAL B 1 154 ? 18.422 -27.594 -22.984 1 94.38 154 VAL B C 1
ATOM 3724 O O . VAL B 1 154 ? 17.359 -27.406 -22.391 1 94.38 154 VAL B O 1
ATOM 3727 N N . PRO B 1 155 ? 19.359 -28.375 -22.484 1 95.62 155 PRO B N 1
ATOM 3728 C CA . PRO B 1 155 ? 19.109 -29 -21.188 1 95.62 155 PRO B CA 1
ATOM 3729 C C . PRO B 1 155 ? 18.859 -27.984 -20.078 1 95.62 155 PRO B C 1
ATOM 3731 O O . PRO B 1 155 ? 18.031 -28.219 -19.188 1 95.62 155 PRO B O 1
ATOM 3734 N N . LEU B 1 156 ? 19.547 -26.891 -20.172 1 96.12 156 LEU B N 1
ATOM 3735 C CA . LEU B 1 156 ? 19.359 -25.844 -19.172 1 96.12 156 LEU B CA 1
ATOM 3736 C C . LEU B 1 156 ? 18.031 -25.141 -19.359 1 96.12 156 LEU B C 1
ATOM 3738 O O . LEU B 1 156 ? 17.406 -24.688 -18.391 1 96.12 156 LEU B O 1
ATOM 3742 N N . LEU B 1 157 ? 17.609 -25.031 -20.547 1 95.88 157 LEU B N 1
ATOM 3743 C CA . LEU B 1 157 ? 16.281 -24.484 -20.828 1 95.88 157 LEU B CA 1
ATOM 3744 C C . LEU B 1 157 ? 15.195 -25.375 -20.203 1 95.88 157 LEU B C 1
ATOM 3746 O O . LEU B 1 157 ? 14.25 -24.891 -19.594 1 95.88 157 LEU B O 1
ATOM 3750 N N . LEU B 1 158 ? 15.305 -26.672 -20.359 1 96.62 158 LEU B N 1
ATOM 3751 C CA . LEU B 1 158 ? 14.352 -27.609 -19.797 1 96.62 158 LEU B CA 1
ATOM 3752 C C . LEU B 1 158 ? 14.391 -27.578 -18.281 1 96.62 158 LEU B C 1
ATOM 3754 O O . LEU B 1 158 ? 13.344 -27.672 -17.625 1 96.62 158 LEU B O 1
ATOM 3758 N N . ARG B 1 159 ? 15.562 -27.438 -17.75 1 97.12 159 ARG B N 1
ATOM 3759 C CA . ARG B 1 159 ? 15.734 -27.328 -16.297 1 97.12 159 ARG B CA 1
ATOM 3760 C C . ARG B 1 159 ? 15.102 -26.047 -15.766 1 97.12 159 ARG B C 1
ATOM 3762 O O . ARG B 1 159 ? 14.656 -26 -14.617 1 97.12 159 ARG B O 1
ATOM 3769 N N . ALA B 1 160 ? 15 -25.078 -16.594 1 97.44 160 ALA B N 1
ATOM 3770 C CA . ALA B 1 160 ? 14.445 -23.797 -16.203 1 97.44 160 ALA B CA 1
ATOM 3771 C C . ALA B 1 160 ? 12.961 -23.906 -15.875 1 97.44 160 ALA B C 1
ATOM 3773 O O . ALA B 1 160 ? 12.398 -23.047 -15.188 1 97.44 160 ALA B O 1
ATOM 3774 N N . ILE B 1 161 ? 12.328 -24.922 -16.344 1 97.88 161 ILE B N 1
ATOM 3775 C CA . ILE B 1 161 ? 10.891 -25.078 -16.156 1 97.88 161 ILE B CA 1
ATOM 3776 C C . ILE B 1 161 ? 10.602 -25.375 -14.688 1 97.88 161 ILE B C 1
ATOM 3778 O O . ILE B 1 161 ? 9.883 -24.609 -14.023 1 97.88 161 ILE B O 1
ATOM 3782 N N . PRO B 1 162 ? 11.195 -26.453 -14.102 1 98.25 162 PRO B N 1
ATOM 3783 C CA . PRO B 1 162 ? 10.961 -26.625 -12.664 1 98.25 162 PRO B CA 1
ATOM 3784 C C . PRO B 1 162 ? 11.547 -25.5 -11.828 1 98.25 162 PRO B C 1
ATOM 3786 O O . PRO B 1 162 ? 10.992 -25.141 -10.781 1 98.25 162 PRO B O 1
ATOM 3789 N N . VAL B 1 163 ? 12.633 -24.922 -12.25 1 98.38 163 VAL B N 1
ATOM 3790 C CA . VAL B 1 163 ? 13.234 -23.797 -11.523 1 98.38 163 VAL B CA 1
ATOM 3791 C C . VAL B 1 163 ? 12.266 -22.609 -11.523 1 98.38 163 VAL B C 1
ATOM 3793 O O . VAL B 1 163 ? 12.133 -21.922 -10.508 1 98.38 163 VAL B O 1
ATOM 3796 N N . GLY B 1 164 ? 11.609 -22.391 -12.68 1 98.31 164 GLY B N 1
ATOM 3797 C CA . GLY B 1 164 ? 10.617 -21.344 -12.758 1 98.31 164 GLY B CA 1
ATOM 3798 C C . GLY B 1 164 ? 9.477 -21.516 -11.766 1 98.31 164 GLY B C 1
ATOM 3799 O O . GLY B 1 164 ? 9.008 -20.547 -11.18 1 98.31 164 GLY B O 1
ATOM 3800 N N . VAL B 1 165 ? 9.086 -22.703 -11.562 1 98.56 165 VAL B N 1
ATOM 3801 C CA . VAL B 1 165 ? 8.055 -23 -10.578 1 98.56 165 VAL B CA 1
ATOM 3802 C C . VAL B 1 165 ? 8.578 -22.719 -9.172 1 98.56 165 VAL B C 1
ATOM 3804 O O . VAL B 1 165 ? 7.871 -22.141 -8.344 1 98.56 165 VAL B O 1
ATOM 3807 N N . GLY B 1 166 ? 9.805 -23.109 -8.945 1 98.44 166 GLY B N 1
ATOM 3808 C CA . GLY B 1 166 ? 10.43 -22.844 -7.664 1 98.44 166 GLY B CA 1
ATOM 3809 C C . GLY B 1 166 ? 10.555 -21.359 -7.359 1 98.44 166 GLY B C 1
ATOM 3810 O O . GLY B 1 166 ? 10.406 -20.953 -6.207 1 98.44 166 GLY B O 1
ATOM 3811 N N . GLN B 1 167 ? 10.719 -20.531 -8.367 1 98.06 167 GLN B N 1
ATOM 3812 C CA . GLN B 1 167 ? 10.953 -19.094 -8.227 1 98.06 167 GLN B CA 1
ATOM 3813 C C . GLN B 1 167 ? 9.711 -18.391 -7.691 1 98.06 167 GLN B C 1
ATOM 3815 O O . GLN B 1 167 ? 9.781 -17.234 -7.258 1 98.06 167 GLN B O 1
ATOM 3820 N N . VAL B 1 168 ? 8.586 -19.094 -7.691 1 98.38 168 VAL B N 1
ATOM 3821 C CA . VAL B 1 168 ? 7.41 -18.516 -7.043 1 98.38 168 VAL B CA 1
ATOM 3822 C C . VAL B 1 168 ? 7.73 -18.188 -5.586 1 98.38 168 VAL B C 1
ATOM 3824 O O . VAL B 1 168 ? 7.238 -17.188 -5.047 1 98.38 168 VAL B O 1
ATOM 3827 N N . TYR B 1 169 ? 8.578 -19.016 -4.98 1 98.06 169 TYR B N 1
ATOM 3828 C CA . TYR B 1 169 ? 9.008 -18.812 -3.602 1 98.06 169 TYR B CA 1
ATOM 3829 C C . TYR B 1 169 ? 10.406 -18.219 -3.545 1 98.06 169 TYR B C 1
ATOM 3831 O O . TYR B 1 169 ? 11.039 -18.219 -2.488 1 98.06 169 TYR B O 1
ATOM 3839 N N . GLY B 1 170 ? 10.984 -17.812 -4.664 1 96.69 170 GLY B N 1
ATOM 3840 C CA . GLY B 1 170 ? 12.336 -17.281 -4.715 1 96.69 170 GLY B CA 1
ATOM 3841 C C . GLY B 1 170 ? 13.406 -18.344 -4.727 1 96.69 170 GLY B C 1
ATOM 3842 O O . GLY B 1 170 ? 14.562 -18.078 -4.391 1 96.69 170 GLY B O 1
ATOM 3843 N N . CYS B 1 171 ? 13.086 -19.562 -5.105 1 97.06 171 CYS B N 1
ATOM 3844 C CA . CYS B 1 171 ? 14.016 -20.688 -5.09 1 97.06 171 CYS B CA 1
ATOM 3845 C C . CYS B 1 171 ? 14.555 -20.969 -6.488 1 97.06 171 CYS B C 1
ATOM 3847 O O . CYS B 1 171 ? 13.773 -21.125 -7.434 1 97.06 171 CYS B O 1
ATOM 3849 N N . ASP B 1 172 ? 15.836 -21.172 -6.602 1 96.5 172 ASP B N 1
ATOM 3850 C CA . ASP B 1 172 ? 16.438 -21.375 -7.922 1 96.5 172 ASP B CA 1
ATOM 3851 C C . ASP B 1 172 ? 17 -22.781 -8.062 1 96.5 172 ASP B C 1
ATOM 3853 O O . ASP B 1 172 ? 17.641 -23.094 -9.07 1 96.5 172 ASP B O 1
ATOM 3857 N N . ASN B 1 173 ? 16.781 -23.641 -7.066 1 97.44 173 ASN B N 1
ATOM 3858 C CA . ASN B 1 173 ? 17.188 -25.047 -7.121 1 97.44 173 ASN B CA 1
ATOM 3859 C C . ASN B 1 173 ? 16.188 -25.891 -7.898 1 97.44 173 ASN B C 1
ATOM 3861 O O . ASN B 1 173 ? 15.008 -25.938 -7.559 1 97.44 173 ASN B O 1
ATOM 3865 N N . PRO B 1 174 ? 16.719 -26.562 -8.984 1 96.94 174 PRO B N 1
ATOM 3866 C CA . PRO B 1 174 ? 15.797 -27.391 -9.766 1 96.94 174 PRO B CA 1
ATOM 3867 C C . PRO B 1 174 ? 15.148 -28.5 -8.945 1 96.94 174 PRO B C 1
ATOM 3869 O O . PRO B 1 174 ? 14.008 -28.875 -9.203 1 96.94 174 PRO B O 1
ATOM 3872 N N . TRP B 1 175 ? 15.836 -29.031 -7.945 1 97.56 175 TRP B N 1
ATOM 3873 C CA . TRP B 1 175 ? 15.266 -30.047 -7.074 1 97.56 175 TRP B CA 1
ATOM 3874 C C . TRP B 1 175 ? 14.102 -29.484 -6.27 1 97.56 175 TRP B C 1
ATOM 3876 O O . TRP B 1 175 ? 13.078 -30.156 -6.102 1 97.56 175 TRP B O 1
ATOM 3886 N N . THR B 1 176 ? 14.32 -28.312 -5.785 1 98.25 176 THR B N 1
ATOM 3887 C CA . THR B 1 176 ? 13.242 -27.641 -5.066 1 98.25 176 THR B CA 1
ATOM 3888 C C . THR B 1 176 ? 12.031 -27.438 -5.973 1 98.25 176 THR B C 1
ATOM 3890 O O . THR B 1 176 ? 10.898 -27.75 -5.586 1 98.25 176 THR B O 1
ATOM 3893 N N . GLY B 1 177 ? 12.258 -26.984 -7.188 1 98.38 177 GLY B N 1
ATOM 3894 C CA . GLY B 1 177 ? 11.18 -26.828 -8.148 1 98.38 177 GLY B CA 1
ATOM 3895 C C . GLY B 1 177 ? 10.453 -28.125 -8.445 1 98.38 177 GLY B C 1
ATOM 3896 O O . GLY B 1 177 ? 9.227 -28.156 -8.57 1 98.38 177 GLY B O 1
ATOM 3897 N N . GLY B 1 178 ? 11.25 -29.172 -8.57 1 98.38 178 GLY B N 1
ATOM 3898 C CA . GLY B 1 178 ? 10.664 -30.484 -8.773 1 98.38 178 GLY B CA 1
ATOM 3899 C C . GLY B 1 178 ? 9.781 -30.938 -7.625 1 98.38 178 GLY B C 1
ATOM 3900 O O . GLY B 1 178 ? 8.688 -31.469 -7.84 1 98.38 178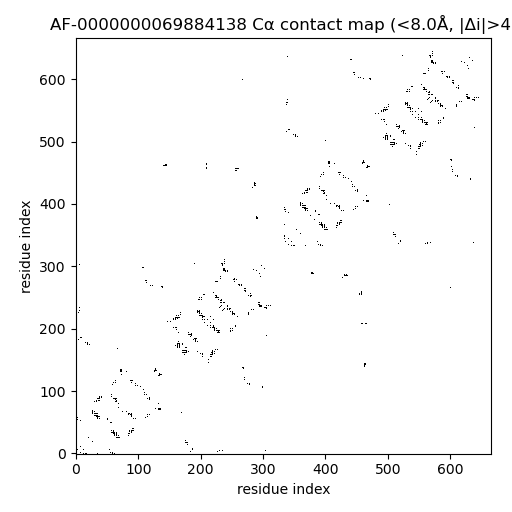 GLY B O 1
ATOM 3901 N N . ILE B 1 179 ? 10.227 -30.734 -6.434 1 98.62 179 ILE B N 1
ATOM 3902 C CA . ILE B 1 179 ? 9.453 -31.078 -5.242 1 98.62 179 ILE B CA 1
ATOM 3903 C C . ILE B 1 179 ? 8.148 -30.297 -5.227 1 98.62 179 ILE B C 1
ATOM 3905 O O . ILE B 1 179 ? 7.094 -30.828 -4.883 1 98.62 179 ILE B O 1
ATOM 3909 N N . PHE B 1 180 ? 8.234 -29.016 -5.582 1 98.69 180 PHE B N 1
ATOM 3910 C CA . PHE B 1 180 ? 7.027 -28.203 -5.637 1 98.69 180 PHE B CA 1
ATOM 3911 C C . PHE B 1 180 ? 6.043 -28.75 -6.664 1 98.69 180 PHE B C 1
ATOM 3913 O O . PHE B 1 180 ? 4.836 -28.781 -6.418 1 98.69 180 PHE B O 1
ATOM 3920 N N . LEU B 1 181 ? 6.57 -29.172 -7.832 1 98.62 181 LEU B N 1
ATOM 3921 C CA . LEU B 1 181 ? 5.699 -29.766 -8.844 1 98.62 181 LEU B CA 1
ATOM 3922 C C . LEU B 1 181 ? 5.02 -31.016 -8.312 1 98.62 181 LEU B C 1
ATOM 3924 O O . LEU B 1 181 ? 3.828 -31.234 -8.539 1 98.62 181 LEU B O 1
ATOM 3928 N N . ILE B 1 182 ? 5.723 -31.812 -7.598 1 98.62 182 ILE B N 1
ATOM 3929 C CA . ILE B 1 182 ? 5.156 -33 -7 1 98.62 182 ILE B CA 1
ATOM 3930 C C . ILE B 1 182 ? 4.094 -32.625 -5.973 1 98.62 182 ILE B C 1
ATOM 3932 O O . ILE B 1 182 ? 3.027 -33.25 -5.91 1 98.62 182 ILE B O 1
ATOM 3936 N N . ALA B 1 183 ? 4.422 -31.656 -5.156 1 98.56 183 ALA B N 1
ATOM 3937 C CA . ALA B 1 183 ? 3.461 -31.156 -4.168 1 98.56 183 ALA B CA 1
ATOM 3938 C C . ALA B 1 183 ? 2.154 -30.75 -4.836 1 98.56 183 ALA B C 1
ATOM 3940 O O . ALA B 1 183 ? 1.069 -31.047 -4.336 1 98.56 183 ALA B O 1
ATOM 3941 N N . LEU B 1 184 ? 2.246 -30.016 -5.957 1 98.56 184 LEU B N 1
ATOM 3942 C CA . LEU B 1 184 ? 1.061 -29.594 -6.691 1 98.56 184 LEU B CA 1
ATOM 3943 C C . LEU B 1 184 ? 0.319 -30.797 -7.273 1 98.56 184 LEU B C 1
ATOM 3945 O O . LEU B 1 184 ? -0.912 -30.844 -7.223 1 98.56 184 LEU B O 1
ATOM 3949 N N . PHE B 1 185 ? 1.089 -31.75 -7.762 1 98.5 185 PHE B N 1
ATOM 3950 C CA . PHE B 1 185 ? 0.502 -32.938 -8.391 1 98.5 185 PHE B CA 1
ATOM 3951 C C . PHE B 1 185 ? -0.317 -33.719 -7.387 1 98.5 185 PHE B C 1
ATOM 3953 O O . PHE B 1 185 ? -1.394 -34.219 -7.715 1 98.5 185 PHE B O 1
ATOM 3960 N N . VAL B 1 186 ? 0.182 -33.844 -6.223 1 97.69 186 VAL B N 1
ATOM 3961 C CA . VAL B 1 186 ? -0.476 -34.594 -5.156 1 97.69 186 VAL B CA 1
ATOM 3962 C C . VAL B 1 186 ? -1.847 -33.969 -4.867 1 97.69 186 VAL B C 1
ATOM 3964 O O . VAL B 1 186 ? -2.801 -34.688 -4.562 1 97.69 186 VAL B O 1
ATOM 3967 N N . SER B 1 187 ? -1.946 -32.719 -5.016 1 96.88 187 SER B N 1
ATOM 3968 C CA . SER B 1 187 ? -3.195 -32.031 -4.707 1 96.88 187 SER B CA 1
ATOM 3969 C C . SER B 1 187 ? -4.102 -31.953 -5.93 1 96.88 187 SER B C 1
ATOM 3971 O O . SER B 1 187 ? -5.297 -32.25 -5.844 1 96.88 187 SER B O 1
ATOM 3973 N N . SER B 1 188 ? -3.553 -31.594 -7.051 1 98.12 188 SER B N 1
ATOM 3974 C CA . SER B 1 188 ? -4.305 -31.391 -8.281 1 98.12 188 SER B CA 1
ATOM 3975 C C . SER B 1 188 ? -3.41 -31.562 -9.508 1 98.12 188 SER B C 1
ATOM 3977 O O . SER B 1 188 ? -2.576 -30.688 -9.789 1 98.12 188 SER B O 1
ATOM 3979 N N . PRO B 1 189 ? -3.582 -32.625 -10.258 1 98.12 189 PRO B N 1
ATOM 3980 C CA . PRO B 1 189 ? -2.807 -32.812 -11.484 1 98.12 189 PRO B CA 1
ATOM 3981 C C . PRO B 1 189 ? -2.955 -31.656 -12.453 1 98.12 189 PRO B C 1
ATOM 3983 O O . PRO B 1 189 ? -2.006 -31.312 -13.172 1 98.12 189 PRO B O 1
ATOM 3986 N N . LEU B 1 190 ? -4.105 -31.016 -12.477 1 98.5 190 LEU B N 1
ATOM 3987 C CA . LEU B 1 190 ? -4.328 -29.922 -13.398 1 98.5 190 LEU B CA 1
ATOM 3988 C C . LEU B 1 190 ? -3.553 -28.672 -12.961 1 98.5 190 LEU B C 1
ATOM 3990 O O . LEU B 1 190 ? -3.055 -27.922 -13.797 1 98.5 190 LEU B O 1
ATOM 3994 N N . ILE B 1 191 ? -3.504 -28.422 -11.641 1 98.69 191 ILE B N 1
ATOM 3995 C CA . ILE B 1 191 ? -2.682 -27.312 -11.156 1 98.69 191 ILE B CA 1
ATOM 3996 C C . ILE B 1 191 ? -1.219 -27.562 -11.516 1 98.69 191 ILE B C 1
ATOM 3998 O O . ILE B 1 191 ? -0.524 -26.656 -11.977 1 98.69 191 ILE B O 1
ATOM 4002 N N . CYS B 1 192 ? -0.791 -28.828 -11.328 1 98.75 192 CYS B N 1
ATOM 4003 C CA . CYS B 1 192 ? 0.577 -29.188 -11.68 1 98.75 192 CYS B CA 1
ATOM 4004 C C . CYS B 1 192 ? 0.841 -28.953 -13.156 1 98.75 192 CYS B C 1
ATOM 4006 O O . CYS B 1 192 ? 1.863 -28.375 -13.531 1 98.75 192 CYS B O 1
ATOM 4008 N N . LEU B 1 193 ? -0.038 -29.406 -13.977 1 98.69 193 LEU B N 1
ATOM 4009 C CA . LEU B 1 193 ? 0.097 -29.25 -15.422 1 98.69 193 LEU B CA 1
ATOM 4010 C C . LEU B 1 193 ? 0.194 -27.781 -15.805 1 98.69 193 LEU B C 1
ATOM 4012 O O . LEU B 1 193 ? 1.088 -27.391 -16.562 1 98.69 193 LEU B O 1
ATOM 4016 N N . HIS B 1 194 ? -0.678 -26.953 -15.32 1 98.81 194 HIS B N 1
ATOM 4017 C CA . HIS B 1 194 ? -0.69 -25.531 -15.688 1 98.81 194 HIS B CA 1
ATOM 4018 C C . HIS B 1 194 ? 0.491 -24.797 -15.07 1 98.81 194 HIS B C 1
ATOM 4020 O O . HIS B 1 194 ? 0.936 -23.781 -15.594 1 98.81 194 HIS B O 1
ATOM 4026 N N . ALA B 1 195 ? 0.991 -25.281 -13.93 1 98.88 195 ALA B N 1
ATOM 4027 C CA . ALA B 1 195 ? 2.232 -24.719 -13.406 1 98.88 195 ALA B CA 1
ATOM 4028 C C . ALA B 1 195 ? 3.385 -24.922 -14.391 1 98.88 195 ALA B C 1
ATOM 4030 O O . ALA B 1 195 ? 4.117 -23.984 -14.688 1 98.88 195 ALA B O 1
ATOM 4031 N N . ALA B 1 196 ? 3.477 -26.125 -14.891 1 98.69 196 ALA B N 1
ATOM 4032 C CA . ALA B 1 196 ? 4.543 -26.453 -15.836 1 98.69 196 ALA B CA 1
ATOM 4033 C C . ALA B 1 196 ? 4.359 -25.719 -17.156 1 98.69 196 ALA B C 1
ATOM 4035 O O . ALA B 1 196 ? 5.324 -25.188 -17.719 1 98.69 196 ALA B O 1
ATOM 4036 N N . ILE B 1 197 ? 3.174 -25.656 -17.641 1 98.81 197 ILE B N 1
ATOM 4037 C CA . ILE B 1 197 ? 2.893 -24.938 -18.875 1 98.81 197 ILE B CA 1
ATOM 4038 C C . ILE B 1 197 ? 3.219 -23.469 -18.703 1 98.81 197 ILE B C 1
ATOM 4040 O O . ILE B 1 197 ? 3.867 -22.859 -19.562 1 98.81 197 ILE B O 1
ATOM 4044 N N . GLY B 1 198 ? 2.742 -22.922 -17.578 1 98.88 198 GLY B N 1
ATOM 4045 C CA . GLY B 1 198 ? 3.031 -21.516 -17.312 1 98.88 198 GLY B CA 1
ATOM 4046 C C . GLY B 1 198 ? 4.516 -21.203 -17.297 1 98.88 198 GLY B C 1
ATOM 4047 O O . GLY B 1 198 ? 4.965 -20.266 -17.953 1 98.88 198 GLY B O 1
ATOM 4048 N N . SER B 1 199 ? 5.234 -21.984 -16.562 1 98.75 199 SER B N 1
ATOM 4049 C CA . SER B 1 199 ? 6.68 -21.797 -16.5 1 98.75 199 SER B CA 1
ATOM 4050 C C . SER B 1 199 ? 7.305 -21.891 -17.891 1 98.75 199 SER B C 1
ATOM 4052 O O . SER B 1 199 ? 8.203 -21.125 -18.219 1 98.75 199 SER B O 1
ATOM 4054 N N . THR B 1 200 ? 6.879 -22.828 -18.672 1 98.62 200 THR B N 1
ATOM 4055 C CA . THR B 1 200 ? 7.371 -23.016 -20.031 1 98.62 200 THR B CA 1
ATOM 4056 C C . THR B 1 200 ? 7.074 -21.781 -20.891 1 98.62 200 THR B C 1
ATOM 4058 O O . THR B 1 200 ? 7.945 -21.297 -21.609 1 98.62 200 THR B O 1
ATOM 4061 N N . MET B 1 201 ? 5.887 -21.266 -20.781 1 98.56 201 MET B N 1
ATOM 4062 C CA . MET B 1 201 ? 5.508 -20.094 -21.562 1 98.56 201 MET B CA 1
ATOM 4063 C C . MET B 1 201 ? 6.324 -18.875 -21.156 1 98.56 201 MET B C 1
ATOM 4065 O O . MET B 1 201 ? 6.676 -18.047 -21.984 1 98.56 201 MET B O 1
ATOM 4069 N N . GLY B 1 202 ? 6.547 -18.797 -19.844 1 98.5 202 GLY B N 1
ATOM 4070 C CA . GLY B 1 202 ? 7.43 -17.734 -19.391 1 98.5 202 GLY B CA 1
ATOM 4071 C C . GLY B 1 202 ? 8.812 -17.797 -20 1 98.5 202 GLY B C 1
ATOM 4072 O O . GLY B 1 202 ? 9.367 -16.781 -20.438 1 98.5 202 GLY B O 1
ATOM 4073 N N . MET B 1 203 ? 9.328 -18.984 -20.047 1 97.38 203 MET B N 1
ATOM 4074 C CA . MET B 1 203 ? 10.641 -19.219 -20.641 1 97.38 203 MET B CA 1
ATOM 4075 C C . MET B 1 203 ? 10.625 -18.859 -22.125 1 97.38 203 MET B C 1
ATOM 4077 O O . MET B 1 203 ? 11.523 -18.172 -22.609 1 97.38 203 MET B O 1
ATOM 4081 N N . LEU B 1 204 ? 9.641 -19.25 -22.828 1 97.19 204 LEU B N 1
ATOM 4082 C CA . LEU B 1 204 ? 9.531 -18.969 -24.25 1 97.19 204 LEU B CA 1
ATOM 4083 C C . LEU B 1 204 ? 9.383 -17.469 -24.5 1 97.19 204 LEU B C 1
ATOM 4085 O O . LEU B 1 204 ? 10 -16.938 -25.422 1 97.19 204 LEU B O 1
ATOM 4089 N N . ALA B 1 205 ? 8.547 -16.828 -23.703 1 97.69 205 ALA B N 1
ATOM 4090 C CA . ALA B 1 205 ? 8.398 -15.383 -23.828 1 97.69 205 ALA B CA 1
ATOM 4091 C C . ALA B 1 205 ? 9.734 -14.672 -23.641 1 97.69 205 ALA B C 1
ATOM 4093 O O . ALA B 1 205 ? 10.047 -13.727 -24.359 1 97.69 205 ALA B O 1
ATOM 4094 N N . ALA B 1 206 ? 10.477 -15.109 -22.719 1 96.56 206 ALA B N 1
ATOM 4095 C CA . ALA B 1 206 ? 11.773 -14.508 -22.438 1 96.56 206 ALA B CA 1
ATOM 4096 C C . ALA B 1 206 ? 12.719 -14.664 -23.625 1 96.56 206 ALA B C 1
ATOM 4098 O O . ALA B 1 206 ? 13.492 -13.758 -23.938 1 96.56 206 ALA B O 1
ATOM 4099 N N . LEU B 1 207 ? 12.641 -15.797 -24.266 1 94.88 207 LEU B N 1
ATOM 4100 C CA . LEU B 1 207 ? 13.453 -16.031 -25.453 1 94.88 207 LEU B CA 1
ATOM 4101 C C . LEU B 1 207 ? 13.086 -15.062 -26.578 1 94.88 207 LEU B C 1
ATOM 4103 O O . LEU B 1 207 ? 13.961 -14.531 -27.25 1 94.88 207 LEU B O 1
ATOM 4107 N N . THR B 1 208 ? 11.812 -14.789 -26.734 1 94.88 208 THR B N 1
ATOM 4108 C CA . THR B 1 208 ? 11.367 -13.875 -27.781 1 94.88 208 THR B CA 1
ATOM 4109 C C . THR B 1 208 ? 11.852 -12.453 -27.516 1 94.88 208 THR B C 1
ATOM 4111 O O . THR B 1 208 ? 11.945 -11.641 -28.422 1 94.88 208 THR B O 1
ATOM 4114 N N . LEU B 1 209 ? 12.156 -12.141 -26.266 1 93.56 209 LEU B N 1
ATOM 4115 C CA . LEU B 1 209 ? 12.594 -10.805 -25.875 1 93.56 209 LEU B CA 1
ATOM 4116 C C . LEU B 1 209 ? 14.117 -10.727 -25.812 1 93.56 209 LEU B C 1
ATOM 4118 O O . LEU B 1 209 ? 14.68 -9.711 -25.406 1 93.56 209 LEU B O 1
ATOM 4122 N N . ALA B 1 210 ? 14.766 -11.781 -26.141 1 92.75 210 ALA B N 1
ATOM 4123 C CA . ALA B 1 210 ? 16.219 -11.875 -26.109 1 92.75 210 ALA B CA 1
ATOM 4124 C C . ALA B 1 210 ? 16.75 -11.609 -24.703 1 92.75 210 ALA B C 1
ATOM 4126 O O . ALA B 1 210 ? 17.734 -10.875 -24.531 1 92.75 210 ALA B O 1
ATOM 4127 N N . THR B 1 211 ? 16.031 -12.117 -23.75 1 92.5 211 THR B N 1
ATOM 4128 C CA . THR B 1 211 ? 16.5 -12.062 -22.375 1 92.5 211 THR B CA 1
ATOM 4129 C C . THR B 1 211 ? 17.797 -12.859 -22.203 1 92.5 211 THR B C 1
ATOM 4131 O O . THR B 1 211 ? 17.922 -13.945 -22.781 1 92.5 211 THR B O 1
ATOM 4134 N N . PRO B 1 212 ? 18.812 -12.312 -21.469 1 91.38 212 PRO B N 1
ATOM 4135 C CA . PRO B 1 212 ? 20.031 -13.086 -21.234 1 91.38 212 PRO B CA 1
ATOM 4136 C C . PRO B 1 212 ? 19.766 -14.5 -20.734 1 91.38 212 PRO B C 1
ATOM 4138 O O . PRO B 1 212 ? 18.922 -14.695 -19.859 1 91.38 212 PRO B O 1
ATOM 4141 N N . PHE B 1 213 ? 20.438 -15.484 -21.203 1 93.12 213 PHE B N 1
ATOM 4142 C CA . PHE B 1 213 ? 20.156 -16.891 -20.969 1 93.12 213 PHE B CA 1
ATOM 4143 C C . PHE B 1 213 ? 20.281 -17.25 -19.5 1 93.12 213 PHE B C 1
ATOM 4145 O O . PHE B 1 213 ? 19.516 -18.062 -18.984 1 93.12 213 PHE B O 1
ATOM 4152 N N . ASP B 1 214 ? 21.25 -16.594 -18.844 1 91 214 ASP B N 1
ATOM 4153 C CA . ASP B 1 214 ? 21.422 -16.891 -17.422 1 91 214 ASP B CA 1
ATOM 4154 C C . ASP B 1 214 ? 20.156 -16.562 -16.641 1 91 214 ASP B C 1
ATOM 4156 O O . ASP B 1 214 ? 19.797 -17.297 -15.719 1 91 214 ASP B O 1
ATOM 4160 N N . SER B 1 215 ? 19.562 -15.5 -16.969 1 91.44 215 SER B N 1
ATOM 4161 C CA . SER B 1 215 ? 18.297 -15.133 -16.312 1 91.44 215 SER B CA 1
ATOM 4162 C C . SER B 1 215 ? 17.203 -16.156 -16.609 1 91.44 215 SER B C 1
ATOM 4164 O O . SER B 1 215 ? 16.391 -16.453 -15.734 1 91.44 215 SER B O 1
ATOM 4166 N N . ILE B 1 216 ? 17.188 -16.656 -17.781 1 94.25 216 ILE B N 1
ATOM 4167 C CA . ILE B 1 216 ? 16.203 -17.656 -18.172 1 94.25 216 ILE B CA 1
ATOM 4168 C C . ILE B 1 216 ? 16.469 -18.969 -17.422 1 94.25 216 ILE B C 1
ATOM 4170 O O . ILE B 1 216 ? 15.547 -19.562 -16.875 1 94.25 216 ILE B O 1
ATOM 4174 N N . TYR B 1 217 ? 17.781 -19.328 -17.375 1 94.25 217 TYR B N 1
ATOM 4175 C CA . TYR B 1 217 ? 18.156 -20.562 -16.703 1 94.25 217 TYR B CA 1
ATOM 4176 C C . TYR B 1 217 ? 17.844 -20.484 -15.203 1 94.25 217 TYR B C 1
ATOM 4178 O O . TYR B 1 217 ? 17.547 -21.5 -14.578 1 94.25 217 TYR B O 1
ATOM 4186 N N . PHE B 1 218 ? 17.828 -19.266 -14.719 1 91.44 218 PHE B N 1
ATOM 4187 C CA . PHE B 1 218 ? 17.594 -19.031 -13.305 1 91.44 218 PHE B CA 1
ATOM 4188 C C . PHE B 1 218 ? 16.094 -19.016 -13 1 91.44 218 PHE B C 1
ATOM 4190 O O . PHE B 1 218 ? 15.695 -18.844 -11.844 1 91.44 218 PHE B O 1
ATOM 4197 N N . GLY B 1 219 ? 15.305 -19.219 -14.016 1 91.56 219 GLY B N 1
ATOM 4198 C CA . GLY B 1 219 ? 13.875 -19.406 -13.836 1 91.56 219 GLY B CA 1
ATOM 4199 C C . GLY B 1 219 ? 13.141 -18.109 -13.523 1 91.56 219 GLY B C 1
ATOM 4200 O O . GLY B 1 219 ? 11.969 -18.125 -13.148 1 91.56 219 GLY B O 1
ATOM 4201 N N . LEU B 1 220 ? 13.742 -16.938 -13.664 1 90.25 220 LEU B N 1
ATOM 4202 C CA . LEU B 1 220 ? 13.188 -15.656 -13.242 1 90.25 220 LEU B CA 1
ATOM 4203 C C . LEU B 1 220 ? 12.039 -15.234 -14.156 1 90.25 220 LEU B C 1
ATOM 4205 O O . LEU B 1 220 ? 11.234 -14.375 -13.789 1 90.25 220 LEU B O 1
ATOM 4209 N N . CYS B 1 221 ? 11.852 -15.914 -15.195 1 92.19 221 CYS B N 1
ATOM 4210 C CA . CYS B 1 221 ? 10.859 -15.484 -16.172 1 92.19 221 CYS B CA 1
ATOM 4211 C C . CYS B 1 221 ? 9.633 -16.391 -16.125 1 92.19 221 CYS B C 1
ATOM 4213 O O . CYS B 1 221 ? 8.648 -16.141 -16.844 1 92.19 221 CYS B O 1
ATOM 4215 N N . GLY B 1 222 ? 9.641 -17.312 -15.297 1 95.5 222 GLY B N 1
ATOM 4216 C CA . GLY B 1 222 ? 8.586 -18.297 -15.383 1 95.5 222 GLY B CA 1
ATOM 4217 C C . GLY B 1 222 ? 7.613 -18.25 -14.219 1 95.5 222 GLY B C 1
ATOM 4218 O O . GLY B 1 222 ? 6.5 -18.766 -14.305 1 95.5 222 GLY B O 1
ATOM 4219 N N . PHE B 1 223 ? 7.961 -17.688 -13.102 1 97.25 223 PHE B N 1
ATOM 4220 C CA . PHE B 1 223 ? 7.199 -17.875 -11.867 1 97.25 223 PHE B CA 1
ATOM 4221 C C . PHE B 1 223 ? 5.883 -17.109 -11.922 1 97.25 223 PHE B C 1
ATOM 4223 O O . PHE B 1 223 ? 4.848 -17.609 -11.484 1 97.25 223 PHE B O 1
ATOM 4230 N N . ASN B 1 224 ? 5.863 -15.867 -12.477 1 98.75 224 ASN B N 1
ATOM 4231 C CA . ASN B 1 224 ? 4.602 -15.148 -12.641 1 98.75 224 ASN B CA 1
ATOM 4232 C C . ASN B 1 224 ? 3.678 -15.852 -13.625 1 98.75 224 ASN B C 1
ATOM 4234 O O . ASN B 1 224 ? 2.465 -15.914 -13.414 1 98.75 224 ASN B O 1
ATOM 4238 N N . SER B 1 225 ? 4.285 -16.359 -14.664 1 98.81 225 SER B N 1
ATOM 4239 C CA . SER B 1 225 ? 3.531 -17.094 -15.68 1 98.81 225 SER B CA 1
ATOM 4240 C C . SER B 1 225 ? 2.934 -18.375 -15.102 1 98.81 225 SER B C 1
ATOM 4242 O O . SER B 1 225 ? 1.821 -18.75 -15.469 1 9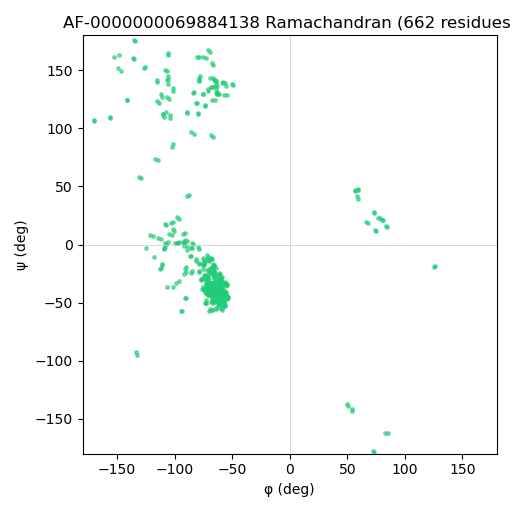8.81 225 SER B O 1
ATOM 4244 N N . THR B 1 226 ? 3.697 -19 -14.258 1 98.88 226 THR B N 1
ATOM 4245 C CA . THR B 1 226 ? 3.227 -20.203 -13.562 1 98.88 226 THR B CA 1
ATOM 4246 C C . THR B 1 226 ? 1.933 -19.906 -12.812 1 98.88 226 THR B C 1
ATOM 4248 O O . THR B 1 226 ? 0.926 -20.594 -13.008 1 98.88 226 THR B O 1
ATOM 4251 N N . LEU B 1 227 ? 1.942 -18.906 -12.023 1 98.88 227 LEU B N 1
ATOM 4252 C CA . LEU B 1 227 ? 0.79 -18.562 -11.203 1 98.88 227 LEU B CA 1
ATOM 4253 C C . LEU B 1 227 ? -0.384 -18.125 -12.062 1 98.88 227 LEU B C 1
ATOM 4255 O O . LEU B 1 227 ? -1.527 -18.516 -11.82 1 98.88 227 LEU B O 1
ATOM 4259 N N . ALA B 1 228 ? -0.109 -17.312 -13.062 1 98.88 228 ALA B N 1
ATOM 4260 C CA . ALA B 1 228 ? -1.157 -16.812 -13.945 1 98.88 228 ALA B CA 1
ATOM 4261 C C . ALA B 1 228 ? -1.85 -17.953 -14.68 1 98.88 228 ALA B C 1
ATOM 4263 O O . ALA B 1 228 ? -3.078 -17.969 -14.797 1 98.88 228 ALA B O 1
ATOM 4264 N N . CYS B 1 229 ? -1.036 -18.828 -15.156 1 98.88 229 CYS B N 1
ATOM 4265 C CA . CYS B 1 229 ? -1.579 -19.969 -15.891 1 98.88 229 CYS B CA 1
ATOM 4266 C C . CYS B 1 229 ? -2.461 -20.828 -14.992 1 98.88 229 CYS B C 1
ATOM 4268 O O . CYS B 1 229 ? -3.527 -21.281 -15.414 1 98.88 229 CYS B O 1
ATOM 4270 N N . ILE B 1 230 ? -2.078 -21.078 -13.789 1 98.81 230 ILE B N 1
ATOM 4271 C CA . ILE B 1 230 ? -2.879 -21.844 -12.836 1 98.81 230 ILE B CA 1
ATOM 4272 C C . ILE B 1 230 ? -4.191 -21.109 -12.562 1 98.81 230 ILE B C 1
ATOM 4274 O O . ILE B 1 230 ? -5.266 -21.719 -12.609 1 98.81 230 ILE B O 1
ATOM 4278 N N . ALA B 1 231 ? -4.133 -19.812 -12.305 1 98.81 231 ALA B N 1
ATOM 4279 C CA . ALA B 1 231 ? -5.293 -19.016 -11.914 1 98.81 231 ALA B CA 1
ATOM 4280 C C . ALA B 1 231 ? -6.383 -19.078 -12.977 1 98.81 231 ALA B C 1
ATOM 4282 O O . ALA B 1 231 ? -7.562 -19.266 -12.664 1 98.81 231 ALA B O 1
ATOM 4283 N N . ILE B 1 232 ? -5.961 -18.984 -14.219 1 98.69 232 ILE B N 1
ATOM 4284 C CA . ILE B 1 232 ? -6.926 -18.891 -15.312 1 98.69 232 ILE B CA 1
ATOM 4285 C C . ILE B 1 232 ? -7.246 -20.297 -15.836 1 98.69 232 ILE B C 1
ATOM 4287 O O . ILE B 1 232 ? -8.312 -20.516 -16.422 1 98.69 232 ILE B O 1
ATOM 4291 N N . GLY B 1 233 ? -6.258 -21.234 -15.617 1 97.31 233 GLY B N 1
ATOM 4292 C CA . GLY B 1 233 ? -6.371 -22.578 -16.188 1 97.31 233 GLY B CA 1
ATOM 4293 C C . GLY B 1 233 ? -7.129 -23.531 -15.289 1 97.31 233 GLY B C 1
ATOM 4294 O O . GLY B 1 233 ? -6.668 -24.656 -15.039 1 97.31 233 GLY B O 1
ATOM 4295 N N . GLY B 1 234 ? -8.234 -23.047 -14.695 1 95.19 234 GLY B N 1
ATOM 4296 C CA . GLY B 1 234 ? -9.078 -23.984 -13.977 1 95.19 234 GLY B CA 1
ATOM 4297 C C . GLY B 1 234 ? -9.336 -23.578 -12.539 1 95.19 234 GLY B C 1
ATOM 4298 O O . GLY B 1 234 ? -10.242 -24.109 -11.891 1 95.19 234 GLY B O 1
ATOM 4299 N N . MET B 1 235 ? -8.531 -22.719 -11.992 1 97.75 235 MET B N 1
ATOM 4300 C CA . MET B 1 235 ? -8.742 -22.328 -10.609 1 97.75 235 MET B CA 1
ATOM 4301 C C . MET B 1 235 ? -9.953 -21.406 -10.484 1 97.75 235 MET B C 1
ATOM 4303 O O . MET B 1 235 ? -10.859 -21.672 -9.695 1 97.75 235 MET B O 1
ATOM 4307 N N . PHE B 1 236 ? -9.984 -20.391 -11.289 1 98.5 236 PHE B N 1
ATOM 4308 C CA . PHE B 1 236 ? -11.062 -19.422 -11.148 1 98.5 236 PHE B CA 1
ATOM 4309 C C . PHE B 1 236 ? -12.023 -19.484 -12.328 1 98.5 236 PHE B C 1
ATOM 4311 O O . PHE B 1 236 ? -13.117 -18.938 -12.289 1 98.5 236 PHE B O 1
ATOM 4318 N N . TYR B 1 237 ? -11.609 -20.094 -13.414 1 98.31 237 TYR B N 1
ATOM 4319 C CA . TYR B 1 237 ? -12.461 -20.484 -14.531 1 98.31 237 TYR B CA 1
ATOM 4320 C C . TYR B 1 237 ? -12.641 -22 -14.57 1 98.31 237 TYR B C 1
ATOM 4322 O O . TYR B 1 237 ? -11.734 -22.75 -14.211 1 98.31 237 TYR B O 1
ATOM 4330 N N . VAL B 1 238 ? -13.781 -22.391 -15.078 1 98.06 238 VAL B N 1
ATOM 4331 C CA . VAL B 1 238 ? -13.945 -23.812 -15.367 1 98.06 238 VAL B CA 1
ATOM 4332 C C . VAL B 1 238 ? -13.031 -24.219 -16.516 1 98.06 238 VAL B C 1
ATOM 4334 O O . VAL B 1 238 ? -12.938 -23.5 -17.531 1 98.06 238 VAL B O 1
ATOM 4337 N N . ILE B 1 239 ? -12.352 -25.359 -16.375 1 98.06 239 ILE B N 1
ATOM 4338 C CA . ILE B 1 239 ? -11.383 -25.781 -17.391 1 98.06 239 ILE B CA 1
ATOM 4339 C C . ILE B 1 239 ? -12.109 -26.266 -18.625 1 98.06 239 ILE B C 1
ATOM 4341 O O . ILE B 1 239 ? -12.961 -27.156 -18.547 1 98.06 239 ILE B O 1
ATOM 4345 N N . THR B 1 240 ? -11.93 -25.719 -19.688 1 97.25 240 THR B N 1
ATOM 4346 C CA . THR B 1 240 ? -12.281 -26.078 -21.047 1 97.25 240 THR B CA 1
ATOM 4347 C C . THR B 1 240 ? -11.102 -25.844 -22 1 97.25 240 THR B C 1
ATOM 4349 O O . THR B 1 240 ? -10.039 -25.406 -21.562 1 97.25 240 THR B O 1
ATOM 4352 N N . TRP B 1 241 ? -11.312 -26.219 -23.25 1 97.25 241 TRP B N 1
ATOM 4353 C CA . TRP B 1 241 ? -10.242 -25.922 -24.203 1 97.25 241 TRP B CA 1
ATOM 4354 C C . TRP B 1 241 ? -10.07 -24.422 -24.375 1 97.25 241 TRP B C 1
ATOM 4356 O O . TRP B 1 241 ? -8.953 -23.938 -24.562 1 97.25 241 TRP B O 1
ATOM 4366 N N . GLN B 1 242 ? -11.133 -23.625 -24.297 1 97.62 242 GLN B N 1
ATOM 4367 C CA . GLN B 1 242 ? -11.086 -22.172 -24.422 1 97.62 242 GLN B CA 1
ATOM 4368 C C . GLN B 1 242 ? -10.352 -21.547 -23.234 1 97.62 242 GLN B C 1
ATOM 4370 O O . GLN B 1 242 ? -9.516 -20.656 -23.422 1 97.62 242 GLN B O 1
ATOM 4375 N N . THR B 1 243 ? -10.664 -22.016 -22.078 1 98.25 243 THR B N 1
ATOM 4376 C CA . THR B 1 243 ? -10.031 -21.438 -20.906 1 98.25 243 THR B CA 1
ATOM 4377 C C . THR B 1 243 ? -8.578 -21.875 -20.797 1 98.25 243 THR B C 1
ATOM 4379 O O . THR B 1 243 ? -7.742 -21.156 -20.25 1 98.25 243 THR B O 1
ATOM 4382 N N . HIS B 1 244 ? -8.297 -23.094 -21.359 1 98.31 244 HIS B N 1
ATOM 4383 C CA . HIS B 1 244 ? -6.902 -23.5 -21.453 1 98.31 244 HIS B CA 1
ATOM 4384 C C . HIS B 1 244 ? -6.098 -22.531 -22.312 1 98.31 244 HIS B C 1
ATOM 4386 O O . HIS B 1 244 ? -5.004 -22.109 -21.938 1 98.31 244 HIS B O 1
ATOM 4392 N N . VAL B 1 245 ? -6.613 -22.188 -23.438 1 98.5 245 VAL B N 1
ATOM 4393 C CA . VAL B 1 245 ? -5.945 -21.25 -24.328 1 98.5 245 VAL B CA 1
ATOM 4394 C C . VAL B 1 245 ? -5.836 -19.875 -23.656 1 98.5 245 VAL B C 1
ATOM 4396 O O . VAL B 1 245 ? -4.805 -19.219 -23.766 1 98.5 245 VAL B O 1
ATOM 4399 N N . LEU B 1 246 ? -6.883 -19.5 -22.984 1 98.56 246 LEU B N 1
ATOM 4400 C CA . LEU B 1 246 ? -6.879 -18.25 -22.234 1 98.56 246 LEU B CA 1
ATOM 4401 C C . LEU B 1 246 ? -5.793 -18.266 -21.156 1 98.56 246 LEU B C 1
ATOM 4403 O O . LEU B 1 246 ? -5.148 -17.25 -20.906 1 98.56 246 LEU B O 1
ATOM 4407 N N . ALA B 1 247 ? -5.637 -19.375 -20.531 1 98.88 247 ALA B N 1
ATOM 4408 C CA . ALA B 1 247 ? -4.609 -19.547 -19.5 1 98.88 247 ALA B CA 1
ATOM 4409 C C . ALA B 1 247 ? -3.213 -19.359 -20.078 1 98.88 247 ALA B C 1
ATOM 4411 O O . ALA B 1 247 ? -2.359 -18.703 -19.484 1 98.88 247 ALA B O 1
ATOM 4412 N N . VAL B 1 248 ? -2.994 -19.922 -21.219 1 98.81 248 VAL B N 1
ATOM 4413 C CA . VAL B 1 248 ? -1.714 -19.797 -21.906 1 98.81 248 VAL B CA 1
ATOM 4414 C C . VAL B 1 248 ? -1.477 -18.328 -22.281 1 98.81 248 VAL B C 1
ATOM 4416 O O . VAL B 1 248 ? -0.377 -17.797 -22.078 1 98.81 248 VAL B O 1
ATOM 4419 N N . ALA B 1 249 ? -2.469 -17.672 -22.797 1 98.75 249 ALA B N 1
ATOM 4420 C CA . ALA B 1 249 ? -2.375 -16.266 -23.141 1 98.75 249 ALA B CA 1
ATOM 4421 C C . ALA B 1 249 ? -2.053 -15.422 -21.906 1 98.75 249 ALA B C 1
ATOM 4423 O O . ALA B 1 249 ? -1.244 -14.492 -21.969 1 98.75 249 ALA B O 1
ATOM 4424 N N . CYS B 1 250 ? -2.711 -15.758 -20.812 1 98.81 250 CYS B N 1
ATOM 4425 C CA . CYS B 1 250 ? -2.467 -15.031 -19.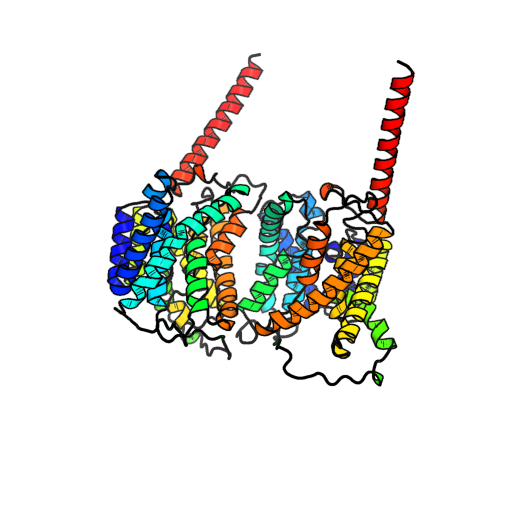578 1 98.81 250 CYS B CA 1
ATOM 4426 C C . CYS B 1 250 ? -1.038 -15.242 -19.094 1 98.81 250 CYS B C 1
ATOM 4428 O O . CYS B 1 250 ? -0.41 -14.312 -18.578 1 98.81 250 CYS B O 1
ATOM 4430 N N . ALA B 1 251 ? -0.554 -16.453 -19.25 1 98.88 251 ALA B N 1
ATOM 4431 C CA . ALA B 1 251 ? 0.828 -16.766 -18.875 1 98.88 251 ALA B CA 1
ATOM 4432 C C . ALA B 1 251 ? 1.806 -15.922 -19.688 1 98.88 251 ALA B C 1
ATOM 4434 O O . ALA B 1 251 ? 2.758 -15.359 -19.141 1 98.88 251 ALA B O 1
ATOM 4435 N N . LEU B 1 252 ? 1.565 -15.805 -20.953 1 98.62 252 LEU B N 1
ATOM 4436 C CA . LEU B 1 252 ? 2.414 -14.992 -21.828 1 98.62 252 LEU B CA 1
ATOM 4437 C C . LEU B 1 252 ? 2.314 -13.516 -21.453 1 98.62 252 LEU B C 1
ATOM 4439 O O . LEU B 1 252 ? 3.332 -12.82 -21.375 1 98.62 252 LEU B O 1
ATOM 4443 N N . PHE B 1 253 ? 1.118 -13.055 -21.234 1 98.56 253 PHE B N 1
ATOM 4444 C CA . PHE B 1 253 ? 0.909 -11.672 -20.828 1 98.56 253 PHE B CA 1
ATOM 4445 C C . PHE B 1 253 ? 1.673 -11.367 -19.547 1 98.56 253 PHE B C 1
ATOM 4447 O O . PHE B 1 253 ? 2.318 -10.32 -19.438 1 98.56 253 PHE B O 1
ATOM 4454 N N . ALA B 1 254 ? 1.584 -12.297 -18.609 1 98.69 254 ALA B N 1
ATOM 4455 C CA . ALA B 1 254 ? 2.279 -12.125 -17.344 1 98.69 254 ALA B CA 1
ATOM 4456 C C . ALA B 1 254 ? 3.791 -12.062 -17.547 1 98.69 254 ALA B C 1
ATOM 4458 O O . ALA B 1 254 ? 4.488 -11.32 -16.859 1 98.69 254 ALA B O 1
ATOM 4459 N N . ALA B 1 255 ? 4.277 -12.836 -18.438 1 98.25 255 ALA B N 1
ATOM 4460 C CA . ALA B 1 255 ? 5.707 -12.836 -18.719 1 98.25 255 ALA B CA 1
ATOM 4461 C C . ALA B 1 255 ? 6.156 -11.492 -19.297 1 98.25 255 ALA B C 1
ATOM 4463 O O . ALA B 1 255 ? 7.152 -10.922 -18.844 1 98.25 255 ALA B O 1
ATOM 4464 N N . TYR B 1 256 ? 5.48 -10.984 -20.297 1 97.94 256 TYR B N 1
ATOM 4465 C CA . TYR B 1 256 ? 5.836 -9.711 -20.906 1 97.94 256 TYR B CA 1
ATOM 4466 C C . TYR B 1 256 ? 5.676 -8.562 -19.922 1 97.94 256 TYR B C 1
ATOM 4468 O O . TYR B 1 256 ? 6.527 -7.668 -19.859 1 97.94 256 TYR B O 1
ATOM 4476 N N . LEU B 1 257 ? 4.555 -8.68 -19.156 1 98.06 257 LEU B N 1
ATOM 4477 C CA . LEU B 1 257 ? 4.367 -7.68 -18.109 1 98.06 257 LEU B CA 1
ATOM 4478 C C . LEU B 1 257 ? 5.473 -7.773 -17.062 1 98.06 257 LEU B C 1
ATOM 4480 O O . LEU B 1 257 ? 5.922 -6.754 -16.531 1 98.06 257 LEU B O 1
ATOM 4484 N N . GLY B 1 258 ? 5.816 -9.008 -16.766 1 97.5 258 GLY B N 1
ATOM 4485 C CA . GLY B 1 258 ? 6.898 -9.227 -15.82 1 97.5 258 GLY B CA 1
ATOM 4486 C C . GLY B 1 258 ? 8.203 -8.57 -16.234 1 97.5 258 GLY B C 1
ATOM 4487 O O . GLY B 1 258 ? 8.867 -7.922 -15.43 1 97.5 258 GLY B O 1
ATOM 4488 N N . THR B 1 259 ? 8.562 -8.672 -17.469 1 95.94 259 THR B N 1
ATOM 4489 C CA . THR B 1 259 ? 9.773 -8.047 -17.984 1 95.94 259 THR B CA 1
ATOM 4490 C C . THR B 1 259 ? 9.648 -6.527 -17.953 1 95.94 259 THR B C 1
ATOM 4492 O O . THR B 1 259 ? 10.586 -5.828 -17.578 1 95.94 259 THR B O 1
ATOM 4495 N N . ALA B 1 260 ? 8.516 -6.016 -18.375 1 96.88 260 ALA B N 1
ATOM 4496 C CA . ALA B 1 260 ? 8.281 -4.574 -18.359 1 96.88 260 ALA B CA 1
ATOM 4497 C C . ALA B 1 260 ? 8.43 -4.008 -16.953 1 96.88 260 ALA B C 1
ATOM 4499 O O . ALA B 1 260 ? 9.102 -2.992 -16.75 1 96.88 260 ALA B O 1
ATOM 4500 N N . LEU B 1 261 ? 7.805 -4.684 -15.992 1 97.19 261 LEU B N 1
ATOM 4501 C CA . LEU B 1 261 ? 7.855 -4.199 -14.617 1 97.19 261 LEU B CA 1
ATOM 4502 C C . LEU B 1 261 ? 9.258 -4.359 -14.031 1 97.19 261 LEU B C 1
ATOM 4504 O O . LEU B 1 261 ? 9.711 -3.525 -13.25 1 97.19 261 LEU B O 1
ATOM 4508 N N . ALA B 1 262 ? 9.883 -5.457 -14.367 1 95.75 262 ALA B N 1
ATOM 4509 C CA . ALA B 1 262 ? 11.266 -5.625 -13.914 1 95.75 262 ALA B CA 1
ATOM 4510 C C . ALA B 1 262 ? 12.141 -4.473 -14.391 1 95.75 262 ALA B C 1
ATOM 4512 O O . ALA B 1 262 ? 12.914 -3.912 -13.609 1 95.75 262 ALA B O 1
ATOM 4513 N N . ASN B 1 263 ? 12.062 -4.086 -15.664 1 94.62 263 ASN B N 1
ATOM 4514 C CA . ASN B 1 263 ? 12.828 -2.975 -16.219 1 94.62 263 ASN B CA 1
ATOM 4515 C C . ASN B 1 263 ? 12.445 -1.648 -15.562 1 94.62 263 ASN B C 1
ATOM 4517 O O . ASN B 1 263 ? 13.32 -0.859 -15.195 1 94.62 263 ASN B O 1
ATOM 4521 N N . GLY B 1 264 ? 11.203 -1.415 -15.398 1 95.56 264 GLY B N 1
ATOM 4522 C CA . GLY B 1 264 ? 10.734 -0.174 -14.805 1 95.56 264 GLY B CA 1
ATOM 4523 C C . GLY B 1 264 ? 11.102 -0.042 -13.336 1 95.56 264 GLY B C 1
ATOM 4524 O O . GLY B 1 264 ? 11.609 0.996 -12.914 1 95.56 264 GLY B O 1
ATOM 4525 N N . LEU B 1 265 ? 10.844 -1.021 -12.562 1 96.56 265 LEU B N 1
ATOM 4526 C CA . LEU B 1 265 ? 11.062 -0.981 -11.117 1 96.56 265 LEU B CA 1
ATOM 4527 C C . LEU B 1 265 ? 12.555 -0.98 -10.797 1 96.56 265 LEU B C 1
ATOM 4529 O O . LEU B 1 265 ? 12.961 -0.553 -9.719 1 96.56 265 LEU B O 1
ATOM 4533 N N . SER B 1 266 ? 13.336 -1.475 -11.719 1 94.44 266 SER B N 1
ATOM 4534 C CA . SER B 1 266 ? 14.781 -1.469 -11.508 1 94.44 266 SER B CA 1
ATOM 4535 C C . SER B 1 266 ? 15.312 -0.047 -11.367 1 94.44 266 SER B C 1
ATOM 4537 O O . SER B 1 266 ? 16.344 0.177 -10.719 1 94.44 266 SER B O 1
ATOM 4539 N N . VAL B 1 267 ? 14.656 0.916 -11.961 1 93.56 267 VAL B N 1
ATOM 4540 C CA . VAL B 1 267 ? 15.023 2.322 -11.828 1 93.56 267 VAL B CA 1
ATOM 4541 C C . VAL B 1 267 ? 14.953 2.74 -10.359 1 93.56 267 VAL B C 1
ATOM 4543 O O . VAL B 1 267 ? 15.75 3.572 -9.914 1 93.56 267 VAL B O 1
ATOM 4546 N N . PHE B 1 268 ? 14.07 2.104 -9.625 1 93.19 268 PHE B N 1
ATOM 4547 C CA . PHE B 1 268 ? 13.906 2.385 -8.203 1 93.19 268 PHE B CA 1
ATOM 4548 C C . PHE B 1 268 ? 14.672 1.379 -7.355 1 93.19 268 PHE B C 1
ATOM 4550 O O . PHE B 1 268 ? 14.547 1.368 -6.129 1 93.19 268 PHE B O 1
ATOM 4557 N N . GLY B 1 269 ? 15.383 0.439 -8.008 1 94.06 269 GLY B N 1
ATOM 4558 C CA . GLY B 1 269 ? 16.078 -0.616 -7.289 1 94.06 269 GLY B CA 1
ATOM 4559 C C . GLY B 1 269 ? 15.148 -1.668 -6.719 1 94.06 269 GLY B C 1
ATOM 4560 O O . GLY B 1 269 ? 15.453 -2.291 -5.699 1 94.06 269 GLY B O 1
ATOM 4561 N N . LEU B 1 270 ? 14.031 -1.855 -7.305 1 97.19 270 LEU B N 1
ATOM 4562 C CA . LEU B 1 270 ? 13.008 -2.752 -6.773 1 97.19 270 LEU B CA 1
ATOM 4563 C C . LEU B 1 270 ? 12.781 -3.936 -7.711 1 97.19 270 LEU B C 1
ATOM 4565 O O . LEU B 1 270 ? 12.812 -3.779 -8.93 1 97.19 270 LEU B O 1
ATOM 4569 N N . PRO B 1 271 ? 12.562 -5.148 -7.176 1 97.19 271 PRO B N 1
ATOM 4570 C CA . PRO B 1 271 ? 12.164 -6.301 -7.98 1 97.19 271 PRO B CA 1
ATOM 4571 C C . PRO B 1 271 ? 10.672 -6.309 -8.305 1 97.19 271 PRO B C 1
ATOM 4573 O O . PRO B 1 271 ? 9.891 -5.645 -7.621 1 97.19 271 PRO B O 1
ATOM 4576 N N . PRO B 1 272 ? 10.305 -7.055 -9.281 1 97 272 PRO B N 1
ATOM 4577 C CA . PRO B 1 272 ? 8.891 -7.062 -9.664 1 97 272 PRO B CA 1
ATOM 4578 C C . PRO B 1 272 ? 8.039 -7.93 -8.734 1 97 272 PRO B C 1
ATOM 4580 O O . PRO B 1 272 ? 6.82 -7.738 -8.648 1 97 272 PRO B O 1
ATOM 4583 N N . CYS B 1 273 ? 8.641 -8.883 -8.047 1 97.88 273 CYS B N 1
ATOM 4584 C CA . CYS B 1 273 ? 7.898 -9.852 -7.246 1 97.88 273 CYS B CA 1
ATOM 4585 C C . CYS B 1 273 ? 6.758 -10.469 -8.047 1 97.88 273 CYS B C 1
ATOM 4587 O O . CYS B 1 273 ? 6.938 -10.836 -9.211 1 97.88 273 CYS B O 1
ATOM 4589 N N . THR B 1 274 ? 5.578 -10.633 -7.465 1 98.69 274 THR B N 1
ATOM 4590 C CA . THR B 1 274 ? 4.488 -11.281 -8.188 1 98.69 274 THR B CA 1
ATOM 4591 C C . THR B 1 274 ? 3.48 -10.25 -8.688 1 98.69 274 THR B C 1
ATOM 4593 O O . THR B 1 274 ? 2.34 -10.594 -9 1 98.69 274 THR B O 1
ATOM 4596 N N . TRP B 1 275 ? 3.836 -9 -8.766 1 98.62 275 TRP B N 1
ATOM 4597 C CA . TRP B 1 275 ? 2.955 -7.973 -9.312 1 98.62 275 TRP B CA 1
ATOM 4598 C C . TRP B 1 275 ? 2.453 -8.367 -10.703 1 98.62 275 TRP B C 1
ATOM 4600 O O . TRP B 1 275 ? 1.26 -8.258 -10.992 1 98.62 275 TRP B O 1
ATOM 4610 N N . PRO B 1 276 ? 3.322 -8.852 -11.641 1 98.81 276 PRO B N 1
ATOM 4611 C CA . PRO B 1 276 ? 2.857 -9.211 -12.984 1 98.81 276 PRO B CA 1
ATOM 4612 C C . PRO B 1 276 ? 1.764 -10.281 -12.961 1 98.81 276 PRO B C 1
ATOM 4614 O O . PRO B 1 276 ? 0.784 -10.18 -13.703 1 98.81 276 PRO B O 1
ATOM 4617 N N . PHE B 1 277 ? 1.941 -11.219 -12.156 1 98.88 277 PHE B N 1
ATOM 4618 C CA . PHE B 1 277 ? 0.92 -12.25 -12.008 1 98.88 277 PHE B CA 1
ATOM 4619 C C . PHE B 1 277 ? -0.408 -11.641 -11.578 1 98.88 277 PHE B C 1
ATOM 4621 O O . PHE B 1 277 ? -1.434 -11.852 -12.227 1 98.88 277 PHE B O 1
ATOM 4628 N N . CYS B 1 278 ? -0.4 -10.914 -10.461 1 98.81 278 CYS B N 1
ATOM 4629 C CA . CYS B 1 278 ? -1.628 -10.375 -9.891 1 98.81 278 CYS B CA 1
ATOM 4630 C C . CYS B 1 278 ? -2.354 -9.484 -10.891 1 98.81 278 CYS B C 1
ATOM 4632 O O . CYS B 1 278 ? -3.557 -9.641 -11.102 1 98.81 278 CYS B O 1
ATOM 4634 N N . LEU B 1 279 ? -1.592 -8.602 -11.523 1 98.56 279 LEU B N 1
ATOM 4635 C CA . LEU B 1 279 ? -2.203 -7.668 -12.469 1 98.56 279 LEU B CA 1
ATOM 4636 C C . LEU B 1 279 ? -2.738 -8.406 -13.688 1 98.56 279 LEU B C 1
ATOM 4638 O O . LEU B 1 279 ? -3.82 -8.086 -14.188 1 98.56 279 LEU B O 1
ATOM 4642 N N . SER B 1 280 ? -2.018 -9.406 -14.148 1 98.69 280 SER B N 1
ATOM 4643 C CA . SER B 1 280 ? -2.457 -10.18 -15.305 1 98.69 280 SER B CA 1
ATOM 4644 C C . SER B 1 280 ? -3.701 -11 -14.977 1 98.69 280 SER B C 1
ATOM 4646 O O . SER B 1 280 ? -4.691 -10.961 -15.711 1 98.69 280 SER B O 1
ATOM 4648 N N . ALA B 1 281 ? -3.633 -11.711 -13.875 1 98.75 281 ALA B N 1
ATOM 4649 C CA . ALA B 1 281 ? -4.754 -12.57 -13.508 1 98.75 281 ALA B CA 1
ATOM 4650 C C . ALA B 1 281 ? -6.016 -11.75 -13.25 1 98.75 281 ALA B C 1
ATOM 4652 O O . ALA B 1 281 ? -7.105 -12.117 -13.703 1 98.75 281 ALA B O 1
ATOM 4653 N N . LEU B 1 282 ? -5.887 -10.625 -12.562 1 98.62 282 LEU B N 1
ATOM 4654 C CA . LEU B 1 282 ? -7.035 -9.766 -12.312 1 98.62 282 LEU B CA 1
ATOM 4655 C C . LEU B 1 282 ? -7.633 -9.258 -13.617 1 98.62 282 LEU B C 1
ATOM 4657 O O . LEU B 1 282 ? -8.852 -9.258 -13.781 1 98.62 282 LEU B O 1
ATOM 4661 N N . THR B 1 283 ? -6.789 -8.812 -14.539 1 98.44 283 THR B N 1
ATOM 4662 C CA . THR B 1 283 ? -7.25 -8.32 -15.836 1 98.44 283 THR B CA 1
ATOM 4663 C C . THR B 1 283 ? -8.047 -9.391 -16.578 1 98.44 283 THR B C 1
ATOM 4665 O O . THR B 1 283 ? -9.133 -9.125 -17.094 1 98.44 283 THR B O 1
ATOM 4668 N N . PHE B 1 284 ? -7.52 -10.586 -16.562 1 98.56 284 PHE B N 1
ATOM 4669 C CA . PHE B 1 284 ? -8.172 -11.664 -17.297 1 98.56 284 PHE B CA 1
ATOM 4670 C C . PHE B 1 284 ? -9.438 -12.117 -16.578 1 98.56 284 PHE B C 1
ATOM 4672 O O . PHE B 1 284 ? -10.391 -12.562 -17.219 1 98.56 284 PHE B O 1
ATOM 4679 N N . LEU B 1 285 ? -9.484 -12.008 -15.242 1 98.31 285 LEU B N 1
ATOM 4680 C CA . LEU B 1 285 ? -10.68 -12.391 -14.492 1 98.31 285 LEU B CA 1
ATOM 4681 C C . LEU B 1 285 ? -11.789 -11.359 -14.664 1 98.31 285 LEU B C 1
ATOM 4683 O O . LEU B 1 285 ? -12.953 -11.641 -14.375 1 98.31 285 LEU B O 1
ATOM 4687 N N . LEU B 1 286 ? -11.461 -10.164 -15.109 1 97.62 286 LEU B N 1
ATOM 4688 C CA . LEU B 1 286 ? -12.438 -9.109 -15.328 1 97.62 286 LEU B CA 1
ATOM 4689 C C . LEU B 1 286 ? -13 -9.188 -16.75 1 97.62 286 LEU B C 1
ATOM 4691 O O . LEU B 1 286 ? -13.891 -8.406 -17.109 1 97.62 286 LEU B O 1
ATOM 4695 N N . LEU B 1 287 ? -12.516 -10.141 -17.531 1 97 287 LEU B N 1
ATOM 4696 C CA . LEU B 1 287 ? -13 -10.336 -18.891 1 97 287 LEU B CA 1
ATOM 4697 C C . LEU B 1 287 ? -14.477 -10.734 -18.891 1 97 287 LEU B C 1
ATOM 4699 O O . LEU B 1 287 ? -14.883 -11.617 -18.125 1 97 287 LEU B O 1
ATOM 4703 N N . THR B 1 288 ? -15.273 -10.039 -19.703 1 95.5 288 THR B N 1
ATOM 4704 C CA . THR B 1 288 ? -16.656 -10.438 -19.969 1 95.5 288 THR B CA 1
ATOM 4705 C C . THR B 1 288 ? -16.766 -11.031 -21.375 1 95.5 288 THR B C 1
ATOM 4707 O O . THR B 1 288 ? -16.078 -10.602 -22.297 1 95.5 288 THR B O 1
ATOM 4710 N N . THR B 1 289 ? -17.516 -12.078 -21.375 1 95.62 289 THR B N 1
ATOM 4711 C CA . THR B 1 289 ? -17.688 -12.758 -22.656 1 95.62 289 THR B CA 1
ATOM 4712 C C . THR B 1 289 ? -19.078 -13.367 -22.75 1 95.62 289 THR B C 1
ATOM 4714 O O . THR B 1 289 ? -19.703 -13.688 -21.734 1 95.62 289 THR B O 1
ATOM 4717 N N . ASN B 1 290 ? -19.562 -13.422 -24.062 1 95.75 290 ASN B N 1
ATOM 4718 C CA . ASN B 1 290 ? -20.828 -14.094 -24.328 1 95.75 290 ASN B CA 1
ATOM 4719 C C . ASN B 1 290 ? -20.625 -15.57 -24.656 1 95.75 290 ASN B C 1
ATOM 4721 O O . ASN B 1 290 ? -21.562 -16.266 -25.016 1 95.75 290 ASN B O 1
ATOM 4725 N N . ASN B 1 291 ? -19.422 -16.078 -24.469 1 95.75 291 ASN B N 1
ATOM 4726 C CA . ASN B 1 291 ? -19.109 -17.484 -24.672 1 95.75 291 ASN B CA 1
ATOM 4727 C C . ASN B 1 291 ? -19.328 -18.312 -23.422 1 95.75 291 ASN B C 1
ATOM 4729 O O . ASN B 1 291 ? -18.578 -18.188 -22.453 1 95.75 291 ASN B O 1
ATOM 4733 N N . PRO B 1 292 ? -20.297 -19.203 -23.438 1 92.88 292 PRO B N 1
ATOM 4734 C CA . PRO B 1 292 ? -20.625 -19.969 -22.219 1 92.88 292 PRO B CA 1
ATOM 4735 C C . PRO B 1 292 ? -19.5 -20.922 -21.812 1 92.88 292 PRO B C 1
ATOM 4737 O O . PRO B 1 292 ? -19.469 -21.391 -20.656 1 92.88 292 PRO B O 1
ATOM 4740 N N . ALA B 1 293 ? -18.594 -21.203 -22.719 1 95 293 ALA B N 1
ATOM 4741 C CA . ALA B 1 293 ? -17.484 -22.109 -22.422 1 95 293 ALA B CA 1
ATOM 4742 C C . ALA B 1 293 ? -16.438 -21.438 -21.547 1 95 293 ALA B C 1
ATOM 4744 O O . ALA B 1 293 ? -15.57 -22.094 -20.984 1 95 293 ALA B O 1
ATOM 4745 N N . ILE B 1 294 ? -16.453 -20.203 -21.453 1 97.19 294 ILE B N 1
ATOM 4746 C CA . ILE B 1 294 ? -15.594 -19.422 -20.562 1 97.19 294 ILE B CA 1
ATOM 4747 C C . ILE B 1 294 ? -16.391 -18.969 -19.344 1 97.19 294 ILE B C 1
ATOM 4749 O O . ILE B 1 294 ? -16.953 -17.875 -19.328 1 97.19 294 ILE B O 1
ATOM 4753 N N . TYR B 1 295 ? -16.469 -19.828 -18.391 1 96.88 295 TYR B N 1
ATOM 4754 C CA . TYR B 1 295 ? -17.297 -19.609 -17.219 1 96.88 295 TYR B CA 1
ATOM 4755 C C . TYR B 1 295 ? -16.438 -19.312 -15.992 1 96.88 295 TYR B C 1
ATOM 4757 O O . TYR B 1 295 ? -15.703 -20.188 -15.523 1 96.88 295 TYR B O 1
ATOM 4765 N N . ARG B 1 296 ? -16.531 -18.156 -15.5 1 97.56 296 ARG B N 1
ATOM 4766 C CA . ARG B 1 296 ? -15.852 -17.781 -14.266 1 97.56 296 ARG B CA 1
ATOM 4767 C C . ARG B 1 296 ? -16.656 -18.188 -13.039 1 97.56 296 ARG B C 1
ATOM 4769 O O . ARG B 1 296 ? -17.828 -17.844 -12.922 1 97.56 296 ARG B O 1
ATOM 4776 N N . LEU B 1 297 ? -16.062 -18.828 -12.117 1 97.5 297 LEU B N 1
ATOM 4777 C CA . LEU B 1 297 ? -16.734 -19.297 -10.906 1 97.5 297 LEU B CA 1
ATOM 4778 C C . LEU B 1 297 ? -16.922 -18.172 -9.914 1 97.5 297 LEU B C 1
ATOM 4780 O O . LEU B 1 297 ? -16.062 -17.297 -9.766 1 97.5 297 LEU B O 1
ATOM 4784 N N . PRO B 1 298 ? -18.125 -18.156 -9.234 1 96.38 298 PRO B N 1
ATOM 4785 C CA . PRO B 1 298 ? -18.172 -17.297 -8.047 1 96.38 298 PRO B CA 1
ATOM 4786 C C . PRO B 1 298 ? -17.062 -17.625 -7.047 1 96.38 298 PRO B C 1
ATOM 4788 O O . PRO B 1 298 ? -16.766 -18.797 -6.809 1 96.38 298 PRO B O 1
ATOM 4791 N N . LEU B 1 299 ? -16.453 -16.625 -6.527 1 95.69 299 LEU B N 1
ATOM 4792 C CA . LEU B 1 299 ? -15.305 -16.797 -5.656 1 95.69 299 LEU B CA 1
ATOM 4793 C C . LEU B 1 299 ? -15.625 -17.734 -4.496 1 95.69 299 LEU B C 1
ATOM 4795 O O . LEU B 1 299 ? -14.781 -18.516 -4.074 1 95.69 299 LEU B O 1
ATOM 4799 N N . SER B 1 300 ? -16.859 -17.734 -3.979 1 93.88 300 SER B N 1
ATOM 4800 C CA . SER B 1 300 ? -17.281 -18.516 -2.822 1 93.88 300 SER B CA 1
ATOM 4801 C C . SER B 1 300 ? -17.328 -20 -3.16 1 93.88 300 SER B C 1
ATOM 4803 O O . SER B 1 300 ? -17.391 -20.844 -2.264 1 93.88 300 SER B O 1
ATOM 4805 N N . LYS B 1 301 ? -17.281 -20.375 -4.457 1 95.25 301 LYS B N 1
ATOM 4806 C CA . LYS B 1 301 ? -17.438 -21.766 -4.879 1 95.25 301 LYS B CA 1
ATOM 4807 C C . LYS B 1 301 ? -16.109 -22.328 -5.379 1 95.25 301 LYS B C 1
ATOM 4809 O O . LYS B 1 301 ? -16.016 -23.516 -5.676 1 95.25 301 LYS B O 1
ATOM 4814 N N . VAL B 1 302 ? -15.094 -21.5 -5.426 1 96 302 VAL B N 1
ATOM 4815 C CA . VAL B 1 302 ? -13.805 -21.922 -5.969 1 96 302 VAL B CA 1
ATOM 4816 C C . VAL B 1 302 ? -13.133 -22.906 -5.016 1 96 302 VAL B C 1
ATOM 4818 O O . VAL B 1 302 ? -13.07 -22.672 -3.809 1 96 302 VAL B O 1
ATOM 4821 N N . THR B 1 303 ? -12.617 -23.984 -5.547 1 94.5 303 THR B N 1
ATOM 4822 C CA . THR B 1 303 ? -11.852 -24.953 -4.777 1 94.5 303 THR B CA 1
ATOM 4823 C C . THR B 1 303 ? -10.57 -25.344 -5.516 1 94.5 303 THR B C 1
ATOM 4825 O O . THR B 1 303 ? -9.555 -24.641 -5.406 1 94.5 303 THR B O 1
ATOM 4828 N N . TYR B 1 304 ? -10.602 -26.422 -6.312 1 96.12 304 TYR B N 1
ATOM 4829 C CA . TYR B 1 304 ? -9.516 -26.812 -7.211 1 96.12 304 TYR B CA 1
ATOM 4830 C C . TYR B 1 304 ? -10.055 -27.234 -8.57 1 96.12 304 TYR B C 1
ATOM 4832 O O . TYR B 1 304 ? -11.227 -27.578 -8.703 1 96.12 304 TYR B O 1
ATOM 4840 N N . PRO B 1 305 ? -9.25 -27.234 -9.578 1 97.56 305 PRO B N 1
ATOM 4841 C CA . PRO B 1 305 ? -9.734 -27.312 -10.961 1 97.56 305 PRO B CA 1
ATOM 4842 C C . PRO B 1 305 ? -10.617 -28.531 -11.211 1 97.56 305 PRO B C 1
ATOM 4844 O O . PRO B 1 305 ? -11.68 -28.406 -11.828 1 97.56 305 PRO B O 1
ATOM 4847 N N . GLU B 1 306 ? -10.312 -29.734 -10.781 1 97.62 306 GLU B N 1
ATOM 4848 C CA . GLU B 1 306 ? -11.109 -30.938 -10.992 1 97.62 306 GLU B CA 1
ATOM 4849 C C . GLU B 1 306 ? -12.477 -30.828 -10.32 1 97.62 306 GLU B C 1
ATOM 4851 O O . GLU B 1 306 ? -13.5 -31.141 -10.922 1 97.62 306 GLU B O 1
ATOM 4856 N N . ALA B 1 307 ? -12.43 -30.344 -9.117 1 96.5 307 ALA B N 1
ATOM 4857 C CA . ALA B 1 307 ? -13.68 -30.172 -8.383 1 96.5 307 ALA B CA 1
ATOM 4858 C C . ALA B 1 307 ? -14.523 -29.062 -9.008 1 96.5 307 ALA B C 1
ATOM 4860 O O . ALA B 1 307 ? -15.758 -29.156 -9.031 1 96.5 307 ALA B O 1
ATOM 4861 N N . ASN B 1 308 ? -13.883 -28 -9.438 1 97.19 308 ASN B N 1
ATOM 4862 C CA . ASN B 1 308 ? -14.578 -26.906 -10.086 1 97.19 308 ASN B CA 1
ATOM 4863 C C . ASN B 1 308 ? -15.32 -27.359 -11.336 1 97.19 308 ASN B C 1
ATOM 4865 O O . ASN B 1 308 ? -16.453 -26.922 -11.594 1 97.19 308 ASN B O 1
ATOM 4869 N N . ARG B 1 309 ? -14.703 -28.188 -12.109 1 95.81 309 ARG B N 1
ATOM 4870 C CA . ARG B 1 309 ? -15.328 -28.719 -13.32 1 95.81 309 ARG B CA 1
ATOM 4871 C C . ARG B 1 309 ? -16.547 -29.578 -12.984 1 95.81 309 ARG B C 1
ATOM 4873 O O . ARG B 1 309 ? -17.578 -29.484 -13.648 1 95.81 309 ARG B O 1
ATOM 4880 N N . ILE B 1 310 ? -16.406 -30.375 -11.945 1 95.75 310 ILE B N 1
ATOM 4881 C CA . ILE B 1 310 ? -17.5 -31.219 -11.508 1 95.75 310 ILE B CA 1
ATOM 4882 C C . ILE B 1 310 ? -18.672 -30.359 -11.055 1 95.75 310 ILE B C 1
ATOM 4884 O O . ILE B 1 310 ? -19.828 -30.625 -11.391 1 95.75 310 ILE B O 1
ATOM 4888 N N . TYR B 1 311 ? -18.328 -29.391 -10.32 1 94 311 TYR B N 1
ATOM 4889 C CA . TYR B 1 311 ? -19.359 -28.453 -9.859 1 94 311 TYR B CA 1
ATOM 4890 C C . TYR B 1 311 ? -20.094 -27.828 -11.031 1 94 311 TYR B C 1
ATOM 4892 O O . TYR B 1 311 ? -21.328 -27.797 -11.047 1 94 311 TYR B O 1
ATOM 4900 N N . TYR B 1 312 ? -19.438 -27.359 -11.992 1 93.56 312 TYR B N 1
ATOM 4901 C CA . TYR B 1 312 ? -20.016 -26.719 -13.172 1 93.56 312 TYR B CA 1
ATOM 4902 C C . TYR B 1 312 ? -20.922 -27.688 -13.93 1 93.56 312 TYR B C 1
ATOM 4904 O O . TYR B 1 312 ? -22.031 -27.344 -14.32 1 93.56 312 TYR B O 1
ATOM 4912 N N . LEU B 1 313 ? -20.469 -28.875 -14.133 1 93.88 313 LEU B N 1
ATOM 4913 C CA . LEU B 1 313 ? -21.234 -29.875 -14.867 1 93.88 313 LEU B CA 1
ATOM 4914 C C . LEU B 1 313 ? -22.516 -30.25 -14.117 1 93.88 313 LEU B C 1
ATOM 4916 O O . LEU B 1 313 ? -23.562 -30.484 -14.734 1 93.88 313 LEU B O 1
ATOM 4920 N N . SER B 1 314 ? -22.391 -30.234 -12.859 1 93.25 314 SER B N 1
ATOM 4921 C CA . SER B 1 314 ? -23.562 -30.531 -12.047 1 93.25 314 SER B CA 1
ATOM 4922 C C . SER B 1 314 ? -24.594 -29.406 -12.156 1 93.25 314 SER B C 1
ATOM 4924 O O . SER B 1 314 ? -25.797 -29.672 -12.195 1 93.25 314 SER B O 1
ATOM 4926 N N . GLN B 1 315 ? -24.188 -28.219 -12.18 1 90.75 315 GLN B N 1
ATOM 4927 C CA . GLN B 1 315 ? -25.094 -27.094 -12.328 1 90.75 315 GLN B CA 1
ATOM 4928 C C . GLN B 1 315 ? -25.75 -27.094 -13.703 1 90.75 315 GLN B C 1
ATOM 4930 O O . GLN B 1 315 ? -26.938 -26.766 -13.828 1 90.75 315 GLN B O 1
ATOM 4935 N N . GLU B 1 316 ? -25.047 -27.453 -14.734 1 89.12 316 GLU B N 1
ATOM 4936 C CA . GLU B 1 316 ? -25.578 -27.516 -16.094 1 89.12 316 GLU B CA 1
ATOM 4937 C C . GLU B 1 316 ? -26.625 -28.609 -16.234 1 89.12 316 GLU B C 1
ATOM 4939 O O . GLU B 1 316 ? -27.625 -28.438 -16.922 1 89.12 316 GLU B O 1
ATOM 4944 N N . LYS B 1 317 ? -26.344 -29.641 -15.625 1 88.38 317 LYS B N 1
ATOM 4945 C CA . LYS B 1 317 ? -27.297 -30.734 -15.648 1 88.38 317 LYS B CA 1
ATOM 4946 C C . LYS B 1 317 ? -28.609 -30.359 -14.961 1 88.38 317 LYS B C 1
ATOM 4948 O O . LYS B 1 317 ? -29.688 -30.672 -15.453 1 88.38 317 LYS B O 1
ATOM 4953 N N . ASN B 1 318 ? -28.453 -29.703 -13.883 1 87.81 318 ASN B N 1
ATOM 4954 C CA . ASN B 1 318 ? -29.625 -29.266 -13.141 1 87.81 318 ASN B CA 1
ATOM 4955 C C . ASN B 1 318 ? -30.422 -28.219 -13.914 1 87.81 318 ASN B C 1
ATOM 4957 O O . ASN B 1 318 ? -31.656 -28.219 -13.875 1 87.81 318 ASN B O 1
ATOM 4961 N N . ARG B 1 319 ? -29.781 -27.391 -14.57 1 84.62 319 ARG B N 1
ATOM 4962 C CA . ARG B 1 319 ? -30.438 -26.359 -15.359 1 84.62 319 ARG B CA 1
ATOM 4963 C C . ARG B 1 319 ? -31.188 -26.984 -16.531 1 84.62 319 ARG B C 1
ATOM 4965 O O . ARG B 1 319 ? -32.312 -26.578 -16.844 1 84.62 319 ARG B O 1
ATOM 4972 N N . ARG B 1 320 ? -30.641 -27.953 -17.141 1 84.12 320 ARG B N 1
ATOM 4973 C CA . ARG B 1 320 ? -31.281 -28.641 -18.266 1 84.12 320 ARG B CA 1
ATOM 4974 C C . ARG B 1 320 ? -32.5 -29.438 -17.781 1 84.12 320 ARG B C 1
ATOM 4976 O O . ARG B 1 320 ? -33.531 -29.484 -18.469 1 84.12 320 ARG B O 1
ATOM 4983 N N . ALA B 1 321 ? -32.344 -29.891 -16.609 1 76.19 321 ALA B N 1
ATOM 4984 C CA . ALA B 1 321 ? -33.469 -30.656 -16.047 1 76.19 321 ALA B CA 1
ATOM 4985 C C . ALA B 1 321 ? -34.625 -29.734 -15.688 1 76.19 321 ALA B C 1
ATOM 4987 O O . ALA B 1 321 ? -35.781 -30.078 -15.914 1 76.19 321 ALA B O 1
ATOM 4988 N N . SER B 1 322 ? -34.281 -28.672 -15.234 1 81.25 322 SER B N 1
ATOM 4989 C CA . SER B 1 322 ? -35.344 -27.734 -14.859 1 81.25 322 SER B CA 1
ATOM 4990 C C . SER B 1 322 ? -36.031 -27.188 -16.094 1 81.25 322 SER B C 1
ATOM 4992 O O . SER B 1 322 ? -37.25 -26.984 -16.078 1 81.25 322 SER B O 1
ATOM 4994 N N . THR B 1 323 ? -35.312 -27.031 -17.125 1 82.44 323 THR B N 1
ATOM 4995 C CA . THR B 1 323 ? -35.906 -26.531 -18.375 1 82.44 323 THR B CA 1
ATOM 4996 C C . THR B 1 323 ? -36.781 -27.594 -19.016 1 82.44 323 THR B C 1
ATOM 4998 O O . THR B 1 323 ? -37.875 -27.281 -19.516 1 82.44 323 THR B O 1
ATOM 5001 N N . ILE B 1 324 ? -36.375 -28.75 -18.922 1 82.38 324 ILE B N 1
ATOM 5002 C CA . ILE B 1 324 ? -37.156 -29.859 -19.5 1 82.38 324 ILE B CA 1
ATOM 5003 C C . ILE B 1 324 ? -38.438 -30.062 -18.703 1 82.38 324 ILE B C 1
ATOM 5005 O O . ILE B 1 324 ? -39.5 -30.25 -19.297 1 82.38 324 ILE B O 1
ATOM 5009 N N . THR B 1 325 ? -38.25 -29.984 -17.391 1 76.88 325 THR B N 1
ATOM 5010 C CA . THR B 1 325 ? -39.406 -30.125 -16.531 1 76.88 325 THR B CA 1
ATOM 5011 C C . THR B 1 325 ? -40.406 -28.984 -16.781 1 76.88 325 THR B C 1
ATOM 5013 O O . THR B 1 325 ? -41.625 -29.219 -16.828 1 76.88 325 THR B O 1
ATOM 5016 N N . LYS B 1 326 ? -39.875 -27.859 -16.984 1 70.38 326 LYS B N 1
ATOM 5017 C CA . LYS B 1 326 ? -40.75 -26.719 -17.25 1 70.38 326 LYS B CA 1
ATOM 5018 C C . LYS B 1 326 ? -41.469 -26.875 -18.594 1 70.38 326 LYS B C 1
ATOM 5020 O O . LYS B 1 326 ? -42.656 -26.547 -18.703 1 70.38 326 LYS B O 1
ATOM 5025 N N . TYR B 1 327 ? -40.844 -27.422 -19.578 1 77.38 327 TYR B N 1
ATOM 5026 C CA . TYR B 1 327 ? -41.438 -27.625 -20.906 1 77.38 327 TYR B CA 1
ATOM 5027 C C . TYR B 1 327 ? -42.438 -28.766 -20.875 1 77.38 327 TYR B C 1
ATOM 5029 O O . TYR B 1 327 ? -43.469 -28.688 -21.531 1 77.38 327 TYR B O 1
ATOM 5037 N N . GLN B 1 328 ? -42.156 -29.734 -20.188 1 74.19 328 GLN B N 1
ATOM 5038 C CA . GLN B 1 328 ? -43.094 -30.844 -20.078 1 74.19 328 GLN B CA 1
ATOM 5039 C C . GLN B 1 328 ? -44.344 -30.406 -19.344 1 74.19 328 GLN B C 1
ATOM 5041 O O . GLN B 1 328 ? -45.469 -30.859 -19.672 1 74.19 328 GLN B O 1
ATOM 5046 N N . ALA B 1 329 ? -44.062 -29.531 -18.453 1 71.44 329 ALA B N 1
ATOM 5047 C CA . ALA B 1 329 ? -45.188 -29 -17.703 1 71.44 329 ALA B CA 1
ATOM 5048 C C . ALA B 1 329 ? -46.062 -28.109 -18.594 1 71.44 329 ALA B C 1
ATOM 5050 O O . ALA B 1 329 ? -47.281 -28.125 -18.5 1 71.44 329 ALA B O 1
ATOM 5051 N N . TYR B 1 330 ? -45.562 -27.547 -19.453 1 74.62 330 TYR B N 1
ATOM 5052 C CA . TYR B 1 330 ? -46.281 -26.719 -20.406 1 74.62 330 TYR B CA 1
ATOM 5053 C C . TYR B 1 330 ? -47 -27.562 -21.453 1 74.62 330 TYR B C 1
ATOM 5055 O O . TYR B 1 330 ? -48.094 -27.219 -21.906 1 74.62 330 TYR B O 1
ATOM 5063 N N . ASP B 1 331 ? -46.562 -28.562 -21.766 1 72.69 331 ASP B N 1
ATOM 5064 C CA . ASP B 1 331 ? -47.156 -29.453 -22.75 1 72.69 331 ASP B CA 1
ATOM 5065 C C . ASP B 1 331 ? -48.375 -30.188 -22.156 1 72.69 331 ASP B C 1
ATOM 5067 O O . ASP B 1 331 ? -49.312 -30.547 -22.875 1 72.69 331 ASP B O 1
ATOM 5071 N N . ILE B 1 332 ? -48.25 -30.328 -20.938 1 73.62 332 ILE B N 1
ATOM 5072 C CA . ILE B 1 332 ? -49.344 -31.031 -20.281 1 73.62 332 ILE B CA 1
ATOM 5073 C C . ILE B 1 332 ? -50.469 -30.047 -19.953 1 73.62 332 ILE B C 1
ATOM 5075 O O . ILE B 1 332 ? -51.625 -30.453 -19.828 1 73.62 332 ILE B O 1
ATOM 5079 N N . SER B 1 333 ? -50.281 -28.859 -19.844 1 59.5 333 SER B N 1
ATOM 5080 C CA . SER B 1 333 ? -51.344 -27.906 -19.609 1 59.5 333 SER B CA 1
ATOM 5081 C C . SER B 1 333 ? -52 -27.469 -20.938 1 59.5 333 SER B C 1
ATOM 5083 O O . SER B 1 333 ? -53.188 -27.203 -20.984 1 59.5 333 SER B O 1
#

InterPro domains:
  IPR004937 Urea transporter [PF03253] (1-288)
  IPR004937 Urea transporter [PIRSF016502] (1-317)
  IPR004937 Urea transporter [PTHR10464] (1-332)
  IPR029020 Ammonium/urea transporter [G3DSA:1.10.3430.10] (1-330)

Sequence (666 aa):
MSQVMFVNNPLSGVLIVLGLFIQNPWWAIAGCLGTVMSTLAALILSQDRSAIAAGLHGYNGVLVGLLMAVFSDKGDYYWWLLLPVILMSMTCPILSSALGTIFSKWDLPVFTLPFNIAVTLYLAATGHYNLFFPTTLLQPISSVPNITWSEVQVPLLLRAIPVGVGQVYGCDNPWTGGIFLIALFVSSPLICLHAAIGSTMGMLAALTLATPFDSIYFGLCGFNSTLACIAIGGMFYVITWQTHVLAVACALFAAYLGTALANGLSVFGLPPCTWPFCLSALTFLLLTTNNPAIYRLPLSKVTYPEANRIYYLSQEKNRRASTITKYQAYDISMSQVMFVNNPLSGVLIVLGLFIQNPWWAIAGCLGTVMSTLAALILSQDRSAIAAGLHGYNGVLVGLLMAVFSDKGDYYWWLLLPVILMSMTCPILSSALGTIFSKWDLPVFTLPFNIAVTLYLAATGHYNLFFPTTLLQPISSVPNITWSEVQVPLLLRAIPVGVGQVYGCDNPWTGGIFLIALFVSSPLICLHAAIGSTMGMLAALTLATPFDSIYFGLCGFNSTLACIAIGGMFYVITWQTHVLAVACALFAAYLGTALANGLSVFGLPPCTWPFCLSALTFLLLTTNNPAIYRLPLSKVTYPEANRIYYLSQEKNRRASTITKYQAYDIS